Protein 8H92 (pdb70)

Structure (mmCIF, N/CA/C/O backbone):
data_8H92
#
_entry.id   8H92
#
_cell.length_a   66.840
_cell.length_b   84.578
_cell.length_c   95.139
_cell.angle_alpha   90.000
_cell.angle_beta   90.000
_cell.angle_gamma   90.000
#
_symmetry.space_group_name_H-M   'P 21 21 21'
#
loop_
_entity.id
_entity.type
_entity.pdbx_description
1 polymer 'triphosphate tunel metalloenzyme 3-like'
2 non-polymer 'SULFATE ION'
3 non-polymer 'MAGNESIUM ION'
4 water water
#
loop_
_atom_site.group_PDB
_atom_site.id
_atom_site.type_symbol
_atom_site.label_atom_id
_atom_site.label_alt_id
_atom_site.label_comp_id
_atom_site.label_asym_id
_atom_site.label_entity_id
_atom_site.label_seq_id
_atom_site.pdbx_PDB_ins_code
_atom_site.Cartn_x
_atom_site.Cartn_y
_atom_site.Cartn_z
_atom_site.occupancy
_atom_site.B_iso_or_equiv
_atom_site.auth_seq_id
_atom_site.auth_comp_id
_atom_site.auth_asym_id
_atom_site.auth_atom_id
_atom_site.pdbx_PDB_model_num
ATOM 1 N N . THR A 1 6 ? 1.33210 22.61792 24.59626 1.000 45.17071 6 THR A N 1
ATOM 2 C CA . THR A 1 6 ? 0.26498 22.01130 23.80655 1.000 50.83474 6 THR A CA 1
ATOM 3 C C . THR A 1 6 ? 0.72863 21.85453 22.35576 1.000 49.80411 6 THR A C 1
ATOM 4 O O . THR A 1 6 ? 1.16202 22.81185 21.73026 1.000 51.57305 6 THR A O 1
ATOM 8 N N . GLU A 1 7 ? 0.70217 20.62469 21.84277 1.000 51.56587 7 GLU A N 1
ATOM 9 C CA . GLU A 1 7 ? 1.25578 20.35601 20.52397 1.000 49.37073 7 GLU A CA 1
ATOM 10 C C . GLU A 1 7 ? 0.45291 19.26066 19.83070 1.000 49.10704 7 GLU A C 1
ATOM 11 O O . GLU A 1 7 ? -0.20921 18.44217 20.47029 1.000 49.96423 7 GLU A O 1
ATOM 17 N N . LEU A 1 8 ? 0.53003 19.25561 18.50614 1.000 46.62349 8 LEU A N 1
ATOM 18 C CA . LEU A 1 8 ? -0.04156 18.20725 17.67861 1.000 45.30182 8 LEU A CA 1
ATOM 19 C C . LEU A 1 8 ? 0.99572 17.10821 17.45561 1.000 46.62393 8 LEU A C 1
ATOM 20 O O . LEU A 1 8 ? 2.17237 17.40576 17.21487 1.000 52.75103 8 LEU A O 1
ATOM 25 N N . LYS A 1 9 ? 0.55567 15.84220 17.53408 1.000 37.13657 9 LYS A N 1
ATOM 26 C CA . LYS A 1 9 ? 1.45019 14.67782 17.51683 1.000 43.69751 9 LYS A CA 1
ATOM 27 C C . LYS A 1 9 ? 0.85366 13.56623 16.64942 1.000 42.67922 9 LYS A C 1
ATOM 28 O O . LYS A 1 9 ? -0.05914 12.85281 17.07827 1.000 42.04456 9 LYS A O 1
ATOM 34 N N . LEU A 1 10 ? 1.38704 13.39990 15.44235 1.000 38.97193 10 LEU A N 1
ATOM 35 C CA . LEU A 1 10 ? 0.88950 12.41486 14.48416 1.000 41.78744 10 LEU A CA 1
ATOM 36 C C . LEU A 1 10 ? 1.94647 11.35080 14.26758 1.000 39.20081 10 LEU A C 1
ATOM 37 O O . LEU A 1 10 ? 3.12253 11.67171 14.12435 1.000 39.25072 10 LEU A O 1
ATOM 42 N N . ARG A 1 11 ? 1.53894 10.08972 14.29430 1.000 38.25293 11 ARG A N 1
ATOM 43 C CA . ARG A 1 11 ? 2.41764 8.99397 13.91426 1.000 35.90901 11 ARG A CA 1
ATOM 44 C C . ARG A 1 11 ? 2.44836 8.83734 12.39925 1.000 34.72551 11 ARG A C 1
ATOM 45 O O . ARG A 1 11 ? 1.40669 8.62557 11.78153 1.000 38.14310 11 ARG A O 1
ATOM 53 N N . ILE A 1 12 ? 3.62783 8.89645 11.79760 1.000 36.07755 12 ILE A N 1
ATOM 54 C CA . ILE A 1 12 ? 3.77549 8.60055 10.37026 1.000 38.40021 12 ILE A CA 1
ATOM 55 C C . ILE A 1 12 ? 3.81258 7.08797 10.17516 1.000 37.97783 12 ILE A C 1
ATOM 56 O O . ILE A 1 12 ? 4.43933 6.36978 10.95992 1.000 40.29757 12 ILE A O 1
ATOM 61 N N . ARG A 1 13 ? 3.15262 6.58952 9.12203 1.000 38.40913 13 ARG A N 1
ATOM 62 C CA . ARG A 1 13 ? 2.84167 5.15929 9.05672 1.000 39.80872 13 ARG A CA 1
ATOM 63 C C . ARG A 1 13 ? 4.09685 4.28967 9.01287 1.000 44.49638 13 ARG A C 1
ATOM 64 O O . ARG A 1 13 ? 4.17330 3.27801 9.72002 1.000 45.81250 13 ARG A O 1
ATOM 72 N N . ASP A 1 14 ? 5.08595 4.65079 8.19709 1.000 42.46936 14 ASP A N 1
ATOM 73 C CA . ASP A 1 14 ? 6.29623 3.84025 8.06960 1.000 42.76053 14 ASP A CA 1
ATOM 74 C C . ASP A 1 14 ? 7.42063 4.68507 7.47483 1.000 46.08924 14 ASP A C 1
ATOM 75 O O . ASP A 1 14 ? 7.28035 5.89127 7.25124 1.000 43.52497 14 ASP A O 1
ATOM 80 N N . SER A 1 15 ? 8.56297 4.03781 7.26764 1.000 37.76536 15 SER A N 1
ATOM 81 C CA . SER A 1 15 ? 9.71522 4.73197 6.71539 1.000 47.25826 15 SER A CA 1
ATOM 82 C C . SER A 1 15 ? 9.40985 5.39924 5.37101 1.000 48.15626 15 SER A C 1
ATOM 83 O O . SER A 1 15 ? 9.91809 6.48840 5.09889 1.000 48.73746 15 SER A O 1
ATOM 86 N N . THR A 1 16 ? 8.65460 4.74652 4.48143 1.000 43.76305 16 THR A N 1
ATOM 87 C CA . THR A 1 16 ? 8.46202 5.35797 3.16282 1.000 48.22563 16 THR A CA 1
ATOM 88 C C . THR A 1 16 ? 7.61780 6.62773 3.25148 1.000 44.99411 16 THR A C 1
ATOM 89 O O . THR A 1 16 ? 7.87684 7.60225 2.53324 1.000 41.27774 16 THR A O 1
ATOM 93 N N . ALA A 1 17 ? 6.59000 6.63079 4.10425 1.000 44.08317 17 ALA A N 1
ATOM 94 C CA . ALA A 1 17 ? 5.84413 7.85976 4.34226 1.000 39.53514 17 ALA A CA 1
ATOM 95 C C . ALA A 1 17 ? 6.75624 8.95076 4.90221 1.000 42.81824 17 ALA A C 1
ATOM 96 O O . ALA A 1 17 ? 6.69869 10.12149 4.47621 1.000 41.66711 17 ALA A O 1
ATOM 98 N N . HIS A 1 18 ? 7.61617 8.57432 5.85041 1.000 39.73885 18 HIS A N 1
ATOM 99 C CA . HIS A 1 18 ? 8.54805 9.51862 6.45433 1.000 40.36484 18 HIS A CA 1
ATOM 100 C C . HIS A 1 18 ? 9.49112 10.07871 5.40159 1.000 39.46708 18 HIS A C 1
ATOM 101 O O . HIS A 1 18 ? 9.83149 11.26567 5.42196 1.000 34.98323 18 HIS A O 1
ATOM 108 N N . CYS A 1 19 ? 9.91331 9.22321 4.47283 1.000 40.67906 19 CYS A N 1
ATOM 109 C CA . CYS A 1 19 ? 10.76779 9.61566 3.35788 1.000 40.71915 19 CYS A CA 1
ATOM 110 C C . CYS A 1 19 ? 10.06431 10.60347 2.42161 1.000 42.29008 19 CYS A C 1
ATOM 111 O O . CYS A 1 19 ? 10.64212 11.63339 2.03637 1.000 38.79597 19 CYS A O 1
ATOM 114 N N . ARG A 1 20 ? 8.82021 10.29006 2.02110 1.000 41.37273 20 ARG A N 1
ATOM 115 C CA . ARG A 1 20 ? 8.06447 11.21018 1.17331 1.000 39.69611 20 ARG A CA 1
ATOM 116 C C . ARG A 1 20 ? 7.97348 12.57206 1.82878 1.000 39.90615 20 ARG A C 1
ATOM 117 O O . ARG A 1 20 ? 8.13845 13.60656 1.17287 1.000 36.20118 20 ARG A O 1
ATOM 125 N N . LEU A 1 21 ? 7.65662 12.58250 3.12670 1.000 38.66276 21 LEU A N 1
ATOM 126 C CA . LEU A 1 21 ? 7.50375 13.84398 3.84276 1.000 39.34938 21 LEU A CA 1
ATOM 127 C C . LEU A 1 21 ? 8.82764 14.59592 3.90867 1.000 38.60943 21 LEU A C 1
ATOM 128 O O . LEU A 1 21 ? 8.87712 15.81087 3.69167 1.000 40.72208 21 LEU A O 1
ATOM 133 N N . THR A 1 22 ? 9.91234 13.87945 4.19804 1.000 37.43441 22 THR A N 1
ATOM 134 C CA . THR A 1 22 ? 11.24331 14.46830 4.20691 1.000 39.95455 22 THR A CA 1
ATOM 135 C C . THR A 1 22 ? 11.55537 15.19618 2.91356 1.000 38.59173 22 THR A C 1
ATOM 136 O O . THR A 1 22 ? 12.09957 16.30667 2.93119 1.000 36.70674 22 THR A O 1
ATOM 140 N N . LYS A 1 23 ? 11.26008 14.56895 1.77915 1.000 35.35537 23 LYS A N 1
ATOM 141 C CA . LYS A 1 23 ? 11.60743 15.24121 0.53563 1.000 41.73410 23 LYS A CA 1
ATOM 142 C C . LYS A 1 23 ? 10.59425 16.33866 0.19343 1.000 42.61570 23 LYS A C 1
ATOM 143 O O . LYS A 1 23 ? 10.98563 17.42250 -0.25808 1.000 40.53663 23 LYS A O 1
ATOM 149 N N . LEU A 1 24 ? 9.30605 16.09851 0.44456 1.000 37.59147 24 LEU A N 1
ATOM 150 C CA . LEU A 1 24 ? 8.29681 17.13585 0.27821 1.000 38.39623 24 LEU A CA 1
ATOM 151 C C . LEU A 1 24 ? 8.75112 18.45652 0.91156 1.000 41.88763 24 LEU A C 1
ATOM 152 O O . LEU A 1 24 ? 8.74882 19.51684 0.26960 1.000 39.32208 24 LEU A O 1
ATOM 157 N N . LEU A 1 25 ? 9.20299 18.38734 2.15672 1.000 36.82679 25 LEU A N 1
ATOM 158 C CA . LEU A 1 25 ? 9.52246 19.54024 2.98038 1.000 39.19939 25 LEU A CA 1
ATOM 159 C C . LEU A 1 25 ? 11.00115 19.93755 2.95999 1.000 38.27812 25 LEU A C 1
ATOM 160 O O . LEU A 1 25 ? 11.37533 20.87101 3.67411 1.000 38.23252 25 LEU A O 1
ATOM 165 N N . SER A 1 26 ? 11.83853 19.27278 2.15080 1.000 38.51004 26 SER A N 1
ATOM 166 C CA . SER A 1 26 ? 13.29459 19.46068 2.21370 1.000 38.68687 26 SER A CA 1
ATOM 167 C C . SER A 1 26 ? 13.71173 20.92529 2.13426 1.000 40.16286 26 SER A C 1
ATOM 168 O O . SER A 1 26 ? 14.63438 21.35104 2.84169 1.000 37.91596 26 SER A O 1
ATOM 171 N N . ALA A 1 27 ? 13.05123 21.71205 1.27737 1.000 42.77958 27 ALA A N 1
ATOM 172 C CA . ALA A 1 27 ? 13.42433 23.11765 1.12707 1.000 42.94430 27 ALA A CA 1
ATOM 173 C C . ALA A 1 27 ? 13.36745 23.88237 2.44785 1.000 40.90801 27 ALA A C 1
ATOM 174 O O . ALA A 1 27 ? 14.13571 24.82397 2.64255 1.000 39.15769 27 ALA A O 1
ATOM 176 N N . PHE A 1 28 ? 12.48917 23.49478 3.36781 1.000 41.65233 28 PHE A N 1
ATOM 177 C CA . PHE A 1 28 ? 12.29935 24.24122 4.60487 1.000 45.44147 28 PHE A CA 1
ATOM 178 C C . PHE A 1 28 ? 13.16186 23.70479 5.72728 1.000 42.80597 28 PHE A C 1
ATOM 179 O O . PHE A 1 28 ? 13.02436 24.14610 6.87941 1.000 39.38823 28 PHE A O 1
ATOM 187 N N . HIS A 1 29 ? 14.03911 22.75932 5.41057 1.000 39.94866 29 HIS A N 1
ATOM 188 C CA . HIS A 1 29 ? 14.85337 22.12492 6.43027 1.000 42.88376 29 HIS A CA 1
ATOM 189 C C . HIS A 1 29 ? 15.85005 23.12921 6.97375 1.000 43.37943 29 HIS A C 1
ATOM 190 O O . HIS A 1 29 ? 16.56663 23.78084 6.21040 1.000 46.20634 29 HIS A O 1
ATOM 197 N N . VAL A 1 30 ? 15.88233 23.26812 8.29505 1.000 45.18643 30 VAL A N 1
ATOM 198 C CA . VAL A 1 30 ? 16.82081 24.16991 8.94903 1.000 41.38023 30 VAL A CA 1
ATOM 199 C C . VAL A 1 30 ? 17.70311 23.46611 9.96515 1.000 43.88986 30 VAL A C 1
ATOM 200 O O . VAL A 1 30 ? 18.74433 24.02930 10.34417 1.000 42.65272 30 VAL A O 1
ATOM 204 N N . GLU A 1 31 ? 17.37087 22.24207 10.38512 1.000 44.55161 31 GLU A N 1
ATOM 205 C CA . GLU A 1 31 ? 18.25542 21.66927 11.40240 1.000 40.70049 31 GLU A CA 1
ATOM 206 C C . GLU A 1 31 ? 18.01915 20.17090 11.54525 1.000 38.48479 31 GLU A C 1
ATOM 207 O O . GLU A 1 31 ? 16.91276 19.68537 11.31294 1.000 38.32774 31 GLU A O 1
ATOM 213 N N . THR A 1 32 ? 19.07628 19.43869 11.88662 1.000 37.22354 32 THR A N 1
ATOM 214 C CA . THR A 1 32 ? 18.94445 18.07718 12.39464 1.000 36.97893 32 THR A CA 1
ATOM 215 C C . THR A 1 32 ? 19.62143 17.93048 13.74933 1.000 37.35862 32 THR A C 1
ATOM 216 O O . THR A 1 32 ? 20.80925 18.23599 13.88829 1.000 42.31913 32 THR A O 1
ATOM 220 N N . GLN A 1 33 ? 18.88616 17.40234 14.72146 1.000 36.97998 33 GLN A N 1
ATOM 221 C CA . GLN A 1 33 ? 19.41682 17.05707 16.03847 1.000 37.28222 33 GLN A CA 1
ATOM 222 C C . GLN A 1 33 ? 19.42516 15.54548 16.22076 1.000 35.31956 33 GLN A C 1
ATOM 223 O O . GLN A 1 33 ? 18.38335 14.88902 16.10033 1.000 34.45186 33 GLN A O 1
ATOM 229 N N . HIS A 1 34 ? 20.58974 14.99752 16.53914 1.000 37.29054 34 HIS A N 1
ATOM 230 C CA . HIS A 1 34 ? 20.68224 13.59844 16.94097 1.000 33.61736 34 HIS A CA 1
ATOM 231 C C . HIS A 1 34 ? 20.59974 13.59770 18.45703 1.000 31.70269 34 HIS A C 1
ATOM 232 O O . HIS A 1 34 ? 21.58189 13.88691 19.14763 1.000 35.83396 34 HIS A O 1
ATOM 239 N N . GLN A 1 35 ? 19.40857 13.32409 18.97301 1.000 30.45066 35 GLN A N 1
ATOM 240 C CA . GLN A 1 35 ? 19.12121 13.43434 20.39179 1.000 32.84511 35 GLN A CA 1
ATOM 241 C C . GLN A 1 35 ? 19.37015 12.09272 21.06802 1.000 33.48859 35 GLN A C 1
ATOM 242 O O . GLN A 1 35 ? 18.89803 11.05670 20.58369 1.000 29.89611 35 GLN A O 1
ATOM 248 N N . GLU A 1 36 ? 20.13718 12.10546 22.17342 1.000 31.74585 36 GLU A N 1
ATOM 249 C CA . GLU A 1 36 ? 20.21192 10.95067 23.07205 1.000 33.27611 36 GLU A CA 1
ATOM 250 C C . GLU A 1 36 ? 19.43148 11.31872 24.32997 1.000 28.93984 36 GLU A C 1
ATOM 251 O O . GLU A 1 36 ? 19.82896 12.23709 25.05542 1.000 32.03418 36 GLU A O 1
ATOM 257 N N . ASN A 1 37 ? 18.32266 10.61398 24.57551 1.000 26.04571 37 ASN A N 1
ATOM 258 C CA . ASN A 1 37 ? 17.50139 10.79339 25.76819 1.000 28.39427 37 ASN A CA 1
ATOM 259 C C . ASN A 1 37 ? 17.78749 9.67714 26.74938 1.000 28.38253 37 ASN A C 1
ATOM 260 O O . ASN A 1 37 ? 17.74881 8.50337 26.38413 1.000 35.52856 37 ASN A O 1
ATOM 265 N N . PHE A 1 38 ? 18.04185 10.03383 27.99313 1.000 32.14913 38 PHE A N 1
ATOM 266 C CA . PHE A 1 38 ? 18.26855 9.05175 29.04076 1.000 30.46132 38 PHE A CA 1
ATOM 267 C C . PHE A 1 38 ? 17.34574 9.37645 30.19937 1.000 32.96617 38 PHE A C 1
ATOM 268 O O . PHE A 1 38 ? 17.25331 10.53517 30.61986 1.000 29.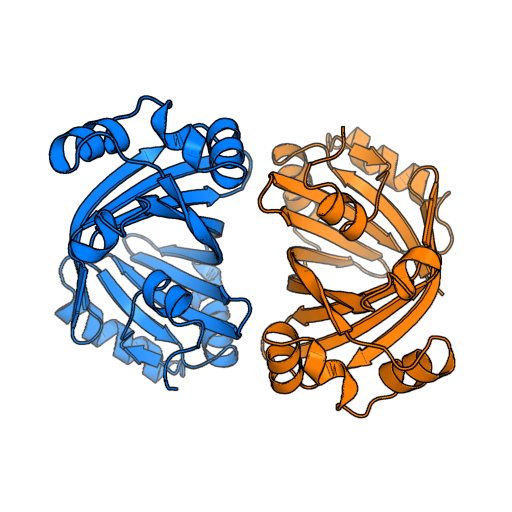82124 38 PHE A O 1
ATOM 276 N N . PHE A 1 39 ? 16.67246 8.35928 30.71395 1.000 35.34603 39 PHE A N 1
ATOM 277 C CA . PHE A 1 39 ? 15.63224 8.55028 31.70584 1.000 34.66825 39 PHE A CA 1
ATOM 278 C C . PHE A 1 39 ? 16.04831 8.07651 33.10236 1.000 34.13988 39 PHE A C 1
ATOM 279 O O . PHE A 1 39 ? 16.84957 7.14734 33.26635 1.000 26.92006 39 PHE A O 1
ATOM 287 N N . PHE A 1 40 ? 15.46790 8.72453 34.11727 1.000 34.31448 40 PHE A N 1
ATOM 288 C CA . PHE A 1 40 ? 15.82955 8.44919 35.49508 1.000 35.66258 40 PHE A CA 1
ATOM 289 C C . PHE A 1 40 ? 14.57521 8.40249 36.34890 1.000 36.98255 40 PHE A C 1
ATOM 290 O O . PHE A 1 40 ? 13.56874 9.05404 36.04129 1.000 31.54111 40 PHE A O 1
ATOM 298 N N . ASP A 1 41 ? 14.64571 7.59540 37.41176 1.000 38.53724 41 ASP A N 1
ATOM 299 C CA . ASP A 1 41 ? 13.60637 7.56725 38.43369 1.000 38.34121 41 ASP A CA 1
ATOM 300 C C . ASP A 1 41 ? 14.25419 7.22991 39.76988 1.000 37.00145 41 ASP A C 1
ATOM 301 O O . ASP A 1 41 ? 15.45152 6.96814 39.84424 1.000 34.13338 41 ASP A O 1
ATOM 306 N N . GLY A 1 42 ? 13.45158 7.28440 40.84887 1.000 39.22332 42 GLY A N 1
ATOM 307 C CA . GLY A 1 42 ? 13.88624 6.73409 42.11970 1.000 41.72457 42 GLY A CA 1
ATOM 308 C C . GLY A 1 42 ? 13.79909 5.20380 42.15304 1.000 40.47559 42 GLY A C 1
ATOM 309 O O . GLY A 1 42 ? 13.20654 4.55117 41.29136 1.000 43.90754 42 GLY A O 1
ATOM 310 N N . ALA A 1 43 ? 14.38009 4.61974 43.19781 1.000 39.85595 43 ALA A N 1
ATOM 311 C CA . ALA A 1 43 ? 14.38698 3.16540 43.30215 1.000 42.80526 43 ALA A CA 1
ATOM 312 C C . ALA A 1 43 ? 12.99293 2.58039 43.51273 1.000 46.54819 43 ALA A C 1
ATOM 313 O O . ALA A 1 43 ? 12.80010 1.38490 43.26749 1.000 46.84879 43 ALA A O 1
ATOM 315 N N . ASN A 1 44 ? 12.01378 3.39088 43.92530 1.000 43.97732 44 ASN A N 1
ATOM 316 C CA . ASN A 1 44 ? 10.65909 2.92236 44.19838 1.000 43.72822 44 ASN A CA 1
ATOM 317 C C . ASN A 1 44 ? 9.65276 3.44872 43.18025 1.000 46.27948 44 ASN A C 1
ATOM 318 O O . ASN A 1 44 ? 8.46753 3.58891 43.50124 1.000 43.73548 44 ASN A O 1
ATOM 323 N N . ASN A 1 45 ? 10.11246 3.79251 41.97712 1.000 47.12043 45 ASN A N 1
ATOM 324 C CA . ASN A 1 45 ? 9.25148 4.35135 40.93603 1.000 46.47161 45 ASN A CA 1
ATOM 325 C C . ASN A 1 45 ? 8.46778 5.54628 41.46506 1.000 46.65048 45 ASN A C 1
ATOM 326 O O . ASN A 1 45 ? 7.33779 5.81344 41.05096 1.000 46.26516 45 ASN A O 1
ATOM 331 N N . GLU A 1 46 ? 9.11211 6.30288 42.35502 1.000 45.29834 46 GLU A N 1
ATOM 332 C CA . GLU A 1 46 ? 8.46958 7.45071 42.97532 1.000 44.08827 46 GLU A CA 1
ATOM 333 C C . GLU A 1 46 ? 7.88309 8.37113 41.92124 1.000 44.95868 46 GLU A C 1
ATOM 334 O O . GLU A 1 46 ? 6.72564 8.79704 42.01984 1.000 44.51835 46 GLU A O 1
ATOM 340 N N . LEU A 1 47 ? 8.65966 8.63497 40.86733 1.000 46.21594 47 LEU A N 1
ATOM 341 C CA . LEU A 1 47 ? 8.27326 9.61684 39.86086 1.000 45.61187 47 LEU A CA 1
ATOM 342 C C . LEU A 1 47 ? 7.21248 9.07045 38.92235 1.000 43.40694 47 LEU A C 1
ATOM 343 O O . LEU A 1 47 ? 6.21336 9.74253 38.65892 1.000 39.91548 47 LEU A O 1
ATOM 348 N N . SER A 1 48 ? 7.40700 7.85406 38.40732 1.000 44.64304 48 SER A N 1
ATOM 349 C CA . SER A 1 48 ? 6.46497 7.34804 37.41560 1.000 45.48205 48 SER A CA 1
ATOM 350 C C . SER A 1 48 ? 5.08721 7.11278 38.02401 1.000 47.69739 48 SER A C 1
ATOM 351 O O . SER A 1 48 ? 4.06869 7.30995 37.34798 1.000 51.48911 48 SER A O 1
ATOM 354 N N . SER A 1 49 ? 5.02964 6.76182 39.30723 1.000 47.17716 49 SER A N 1
ATOM 355 C CA . SER A 1 49 ? 3.74495 6.63027 39.97967 1.000 47.29880 49 SER A CA 1
ATOM 356 C C . SER A 1 49 ? 3.02520 7.96776 40.10477 1.000 51.01616 49 SER A C 1
ATOM 357 O O . SER A 1 49 ? 1.83412 7.98202 40.40721 1.000 60.57605 49 SER A O 1
ATOM 360 N N . GLN A 1 50 ? 3.70289 9.08997 39.89886 1.000 46.69268 50 GLN A N 1
ATOM 361 C CA . GLN A 1 50 ? 3.02412 10.37129 39.80303 1.000 49.09294 50 GLN A CA 1
ATOM 362 C C . GLN A 1 50 ? 2.90748 10.89132 38.37877 1.000 51.24470 50 GLN A C 1
ATOM 363 O O . GLN A 1 50 ? 2.70550 12.09198 38.22869 1.000 48.64910 50 GLN A O 1
ATOM 369 N N . GLN A 1 51 ? 3.00415 10.04311 37.33622 1.000 51.50847 51 GLN A N 1
ATOM 370 C CA . GLN A 1 51 ? 2.95453 10.54697 35.95031 1.000 54.78224 51 GLN A CA 1
ATOM 371 C C . GLN A 1 51 ? 4.09700 11.51641 35.66519 1.000 51.65868 51 GLN A C 1
ATOM 372 O O . GLN A 1 51 ? 3.94065 12.41910 34.84365 1.000 52.86977 51 GLN A O 1
ATOM 378 N N . VAL A 1 52 ? 5.26662 11.32075 36.28035 1.000 44.05509 52 VAL A N 1
ATOM 379 C CA . VAL A 1 52 ? 6.33650 12.31427 36.18053 1.000 42.83782 52 VAL A CA 1
ATOM 380 C C . VAL A 1 52 ? 7.51478 11.70056 35.44743 1.000 45.28098 52 VAL A C 1
ATOM 381 O O . VAL A 1 52 ? 7.92496 10.57874 35.76023 1.000 44.16453 52 VAL A O 1
ATOM 385 N N . VAL A 1 53 ? 8.08257 12.44938 34.50104 1.000 43.07844 53 VAL A N 1
ATOM 386 C CA . VAL A 1 53 ? 9.17631 11.96839 33.67334 1.000 33.46745 53 VAL A CA 1
ATOM 387 C C . VAL A 1 53 ? 10.38387 12.87619 33.85183 1.000 35.04754 53 VAL A C 1
ATOM 388 O O . VAL A 1 53 ? 10.26223 14.10997 33.81149 1.000 35.88041 53 VAL A O 1
ATOM 392 N N . LEU A 1 54 ? 11.54418 12.26318 34.08422 1.000 32.97141 54 LEU A N 1
ATOM 393 C CA . LEU A 1 54 ? 12.79615 12.98425 34.30298 1.000 34.41607 54 LEU A CA 1
ATOM 394 C C . LEU A 1 54 ? 13.86821 12.47990 33.34291 1.000 32.32353 54 LEU A C 1
ATOM 395 O O . LEU A 1 54 ? 14.22966 11.29159 33.37720 1.000 26.85689 54 LEU A O 1
ATOM 400 N N . PHE A 1 55 ? 14.38677 13.36345 32.48491 1.000 33.89139 55 PHE A N 1
ATOM 401 C CA . PHE A 1 55 ? 15.38442 12.88671 31.52886 1.000 34.08868 55 PHE A CA 1
ATOM 402 C C . PHE A 1 55 ? 16.47116 13.91644 31.24529 1.000 31.39811 55 PHE A C 1
ATOM 403 O O . PHE A 1 55 ? 16.33778 15.10811 31.55158 1.000 32.10115 55 PHE A O 1
ATOM 411 N N . LEU A 1 56 ? 17.58490 13.39452 30.71797 1.000 27.67004 56 LEU A N 1
ATOM 412 C CA . LEU A 1 56 ? 18.67624 14.16990 30.12938 1.000 28.99462 56 LEU A CA 1
ATOM 413 C C . LEU A 1 56 ? 18.68040 13.99174 28.61229 1.000 32.06020 56 LEU A C 1
ATOM 414 O O . LEU A 1 56 ? 18.52775 12.86521 28.10518 1.000 27.05191 56 LEU A O 1
ATOM 419 N N . ARG A 1 57 ? 18.82502 15.10233 27.88819 1.000 34.33245 57 ARG A N 1
ATOM 420 C CA . ARG A 1 57 ? 18.97663 15.06670 26.43621 1.000 29.34778 57 ARG A CA 1
ATOM 421 C C . ARG A 1 57 ? 20.32726 15.64714 26.06336 1.000 33.61256 57 ARG A C 1
ATOM 422 O O . ARG A 1 57 ? 20.65785 16.76978 26.47371 1.000 37.63675 57 ARG A O 1
ATOM 430 N N . PHE A 1 58 ? 21.10362 14.87209 25.30468 1.000 30.97375 58 PHE A N 1
ATOM 431 C CA . PHE A 1 58 ? 22.34944 15.31428 24.67899 1.000 34.34678 58 PHE A CA 1
ATOM 432 C C . PHE A 1 58 ? 22.12495 15.53620 23.17686 1.000 37.87308 58 PHE A C 1
ATOM 433 O O . PHE A 1 58 ? 21.50672 14.69710 22.49784 1.000 34.18570 58 PHE A O 1
ATOM 441 N N . TYR A 1 59 ? 22.62086 16.67174 22.66997 1.000 36.43770 59 TYR A N 1
ATOM 442 C CA . TYR A 1 59 ? 22.44087 17.02726 21.26483 1.000 43.75859 59 TYR A CA 1
ATOM 443 C C . TYR A 1 59 ? 23.60732 17.86462 20.74751 1.000 45.92599 59 TYR A C 1
ATOM 444 O O . TYR A 1 59 ? 24.30622 18.52660 21.51788 1.000 39.14097 59 TYR A O 1
ATOM 453 N N . GLY A 1 60 ? 23.80430 17.77907 19.36504 1.000 56.85150 60 GLY A N 1
ATOM 454 C CA . GLY A 1 60 ? 25.04823 18.08632 18.66472 1.000 54.13165 60 GLY A CA 1
ATOM 455 C C . GLY A 1 60 ? 25.14247 19.40105 17.93299 1.000 50.66277 60 GLY A C 1
ATOM 456 O O . GLY A 1 60 ? 24.43476 20.30882 18.38904 1.000 59.48440 60 GLY A O 1
ATOM 457 N N . ASP A 1 61 ? 25.96111 19.38195 16.83045 1.000 55.09234 61 ASP A N 1
ATOM 458 C CA . ASP A 1 61 ? 26.51739 20.55775 16.14973 1.000 56.69811 61 ASP A CA 1
ATOM 459 C C . ASP A 1 61 ? 27.93253 20.92757 16.58355 1.000 53.91770 61 ASP A C 1
ATOM 460 O O . ASP A 1 61 ? 28.70513 20.07279 17.04978 1.000 47.46703 61 ASP A O 1
ATOM 465 N N . ASP A 1 62 ? 28.19731 22.24567 16.57323 1.000 54.96984 62 ASP A N 1
ATOM 466 C CA . ASP A 1 62 ? 29.49396 22.75042 16.99647 1.000 47.23459 62 ASP A CA 1
ATOM 467 C C . ASP A 1 62 ? 29.77442 22.33614 18.41895 1.000 44.72457 62 ASP A C 1
ATOM 468 O O . ASP A 1 62 ? 30.87507 21.89698 18.73720 1.000 42.58132 62 ASP A O 1
ATOM 473 N N . THR A 1 63 ? 28.85267 22.61887 19.29986 1.000 44.39222 63 THR A N 1
ATOM 474 C CA . THR A 1 63 ? 28.95696 22.45845 20.71524 1.000 47.38163 63 THR A CA 1
ATOM 475 C C . THR A 1 63 ? 28.14496 21.27120 21.19139 1.000 48.87588 63 THR A C 1
ATOM 476 O O . THR A 1 63 ? 26.95427 21.15884 20.85957 1.000 47.33405 63 THR A O 1
ATOM 480 N N . PRO A 1 64 ? 28.74013 20.37585 21.96899 1.000 46.50813 64 PRO A N 1
ATOM 481 C CA . PRO A 1 64 ? 27.92698 19.36714 22.65674 1.000 42.48452 64 PRO A CA 1
ATOM 482 C C . PRO A 1 64 ? 27.03044 20.05826 23.67649 1.000 44.19888 64 PRO A C 1
ATOM 483 O O . PRO A 1 64 ? 27.47357 20.91886 24.44276 1.000 43.28469 64 PRO A O 1
ATOM 487 N N . GLN A 1 65 ? 25.75330 19.70823 23.65289 1.000 44.59646 65 GLN A N 1
ATOM 488 C CA . GLN A 1 65 ? 24.78365 20.33998 24.51975 1.000 41.52779 65 GLN A CA 1
ATOM 489 C C . GLN A 1 65 ? 23.99202 19.30329 25.29102 1.000 42.02240 65 GLN A C 1
ATOM 490 O O . GLN A 1 65 ? 23.87896 18.13298 24.89753 1.000 42.54259 65 GLN A O 1
ATOM 496 N N . CYS A 1 66 ? 23.42363 19.77480 26.39248 1.000 37.41440 66 CYS A N 1
ATOM 497 C CA . CYS A 1 66 ? 22.74745 18.89579 27.31962 1.000 40.66523 66 CYS A CA 1
ATOM 498 C C . CYS A 1 66 ? 21.72255 19.68560 28.11858 1.000 36.84843 66 CYS A C 1
ATOM 499 O O . CYS A 1 66 ? 22.02923 20.76657 28.61269 1.000 39.90130 66 CYS A O 1
ATOM 502 N N . 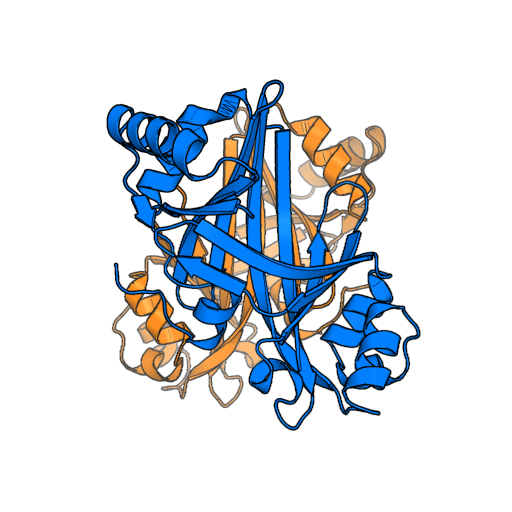PHE A 1 67 ? 20.52310 19.14154 28.27574 1.000 36.84875 67 PHE A N 1
ATOM 503 C CA . PHE A 1 67 ? 19.63563 19.71316 29.28642 1.000 42.92193 67 PHE A CA 1
ATOM 504 C C . PHE A 1 67 ? 18.90446 18.62804 30.08444 1.000 39.53691 67 PHE A C 1
ATOM 505 O O . PHE A 1 67 ? 18.75717 17.47387 29.66352 1.000 38.00630 67 PHE A O 1
ATOM 513 N N . MET A 1 68 ? 18.49403 19.01253 31.28350 1.000 38.34424 68 MET A N 1
ATOM 514 C CA . MET A 1 68 ? 17.60526 18.20664 32.09527 1.000 38.25581 68 MET A CA 1
ATOM 515 C C . MET A 1 68 ? 16.19767 18.72330 31.89329 1.000 41.82389 68 MET A C 1
ATOM 516 O O . MET A 1 68 ? 15.98575 19.94051 31.80024 1.000 41.38422 68 MET A O 1
ATOM 521 N N . SER A 1 69 ? 15.25449 17.78767 31.76525 1.000 40.06823 69 SER A N 1
ATOM 522 C CA . SER A 1 69 ? 13.85253 18.09980 31.56491 1.000 40.71034 69 SER A CA 1
ATOM 523 C C . SER A 1 69 ? 12.98315 17.28070 32.51125 1.000 41.10702 69 SER A C 1
ATOM 524 O O . SER A 1 69 ? 13.18527 16.06862 32.67099 1.000 40.27046 69 SE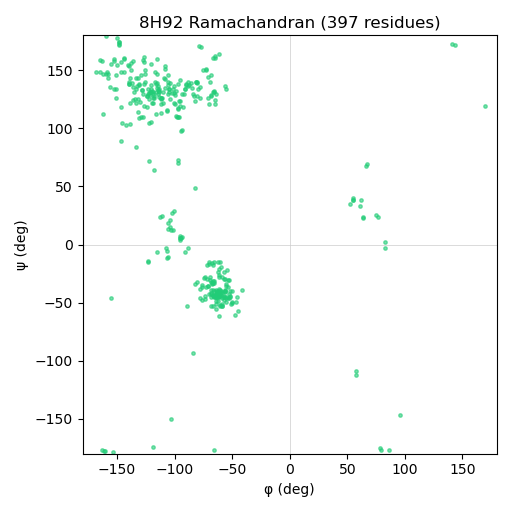R A O 1
ATOM 527 N N . LEU A 1 70 ? 11.99527 17.95241 33.10549 1.000 42.22133 70 LEU A N 1
ATOM 528 C CA . LEU A 1 70 ? 10.95768 17.34035 33.93307 1.000 42.76508 70 LEU A CA 1
ATOM 529 C C . LEU A 1 70 ? 9.58769 17.61041 33.31279 1.000 45.70424 70 LEU A C 1
ATOM 530 O O . LEU A 1 70 ? 9.20938 18.77455 33.13148 1.000 50.27922 70 LEU A O 1
ATOM 535 N N . LYS A 1 71 ? 8.84002 16.55017 32.99024 1.000 45.54744 71 LYS A N 1
ATOM 536 C CA . LYS A 1 71 ? 7.47420 16.68450 32.47150 1.000 47.39506 71 LYS A CA 1
ATOM 537 C C . LYS A 1 71 ? 6.46903 16.00957 33.40217 1.000 51.10195 71 LYS A C 1
ATOM 538 O O . LYS A 1 71 ? 6.62975 14.83345 33.75785 1.000 48.63845 71 LYS A O 1
ATOM 544 N N . ALA A 1 72 ? 5.41261 16.73391 33.76820 1.000 49.26750 72 ALA A N 1
ATOM 545 C CA . ALA A 1 72 ? 4.40464 16.21630 34.68354 1.000 56.27374 72 ALA A CA 1
ATOM 546 C C . ALA A 1 72 ? 3.02885 16.25540 34.02744 1.000 60.57514 72 ALA A C 1
ATOM 547 O O . ALA A 1 72 ? 2.58430 17.32051 33.57356 1.000 63.70190 72 ALA A O 1
ATOM 549 N N . ARG A 1 73 ? 2.36842 15.08537 33.99670 1.000 58.48099 73 ARG A N 1
ATOM 550 C CA . ARG A 1 73 ? 0.95463 14.87233 33.67924 1.000 64.41942 73 ARG A CA 1
ATOM 551 C C . ARG A 1 73 ? 0.61033 15.19413 32.22508 1.000 65.40749 73 ARG A C 1
ATOM 552 O O . ARG A 1 73 ? -0.07485 16.17987 31.94243 1.000 65.54714 73 ARG A O 1
ATOM 560 N N . ALA A 1 74 ? 1.08681 14.37578 31.29174 1.000 60.54484 74 ALA A N 1
ATOM 561 C CA . ALA A 1 74 ? 0.86946 14.60321 29.86801 1.000 59.79423 74 ALA A CA 1
ATOM 562 C C . ALA A 1 74 ? -0.31939 13.78956 29.36757 1.000 67.07977 74 ALA A C 1
ATOM 563 O O . ALA A 1 74 ? -0.33335 12.55506 29.47710 1.000 63.75183 74 ALA A O 1
ATOM 565 N N . VAL A 1 75 ? -1.29505 14.47910 28.78797 1.000 66.27766 75 VAL A N 1
ATOM 566 C CA . VAL A 1 75 ? -2.45784 13.82810 28.19639 1.000 66.28337 75 VAL A CA 1
ATOM 567 C C . VAL A 1 75 ? -2.32342 13.87242 26.67667 1.000 59.79879 75 VAL A C 1
ATOM 568 O O . VAL A 1 75 ? -1.77428 14.81795 26.09239 1.000 52.12993 75 VAL A O 1
ATOM 572 N N . LEU A 1 76 ? -2.81289 12.81254 26.04200 1.000 60.18458 76 LEU A N 1
ATOM 573 C CA . LEU A 1 76 ? -2.81603 12.66949 24.59369 1.000 57.55664 76 LEU A CA 1
ATOM 574 C C . LEU A 1 76 ? -4.23188 12.29996 24.15974 1.000 55.49743 76 LEU A C 1
ATOM 575 O O . LEU A 1 76 ? -4.69949 11.19233 24.43620 1.000 51.06269 76 LEU A O 1
ATOM 580 N N . ASP A 1 77 ? -4.92378 13.22214 23.49099 1.000 58.11657 77 ASP A N 1
ATOM 581 C CA . ASP A 1 77 ? -6.26028 12.93775 22.98045 1.000 60.01504 77 ASP A CA 1
ATOM 582 C C . ASP A 1 77 ? -6.36027 13.33864 21.51192 1.000 56.13820 77 ASP A C 1
ATOM 583 O O . ASP A 1 77 ? -6.06628 14.47729 21.14703 1.000 52.06971 77 ASP A O 1
ATOM 588 N N . GLU A 1 78 ? -6.70603 12.37273 20.66312 1.000 56.25640 78 GLU A N 1
ATOM 589 C CA . GLU A 1 78 ? -6.97504 12.63341 19.25150 1.000 55.39779 78 GLU A CA 1
ATOM 590 C C . GLU A 1 78 ? -5.80686 13.34966 18.57857 1.000 53.52691 78 GLU A C 1
ATOM 591 O O . GLU A 1 78 ? -5.99853 14.23433 17.74468 1.000 54.16849 78 GLU A O 1
ATOM 597 N N . GLY A 1 79 ? -4.58246 12.97128 18.94416 1.000 49.21230 79 GLY A N 1
ATOM 598 C CA . GLY A 1 79 ? -3.40802 13.58655 18.36182 1.000 47.87352 79 GLY A CA 1
ATOM 599 C C . GLY A 1 79 ? -2.97090 14.90063 18.98603 1.000 50.57411 79 GLY A C 1
ATOM 600 O O . GLY A 1 79 ? -2.03511 15.53120 18.47587 1.000 50.55238 79 GLY A O 1
ATOM 601 N N . VAL A 1 80 ? -3.64948 15.36708 20.02060 1.000 49.52903 80 VAL A N 1
ATOM 602 C CA . VAL A 1 80 ? -3.29394 16.59051 20.72405 1.000 52.54983 80 VAL A CA 1
ATOM 603 C C . VAL A 1 80 ? -2.58228 16.20267 22.00863 1.000 52.98432 80 VAL A C 1
ATOM 604 O O . VAL A 1 80 ? -3.04541 15.32209 22.74741 1.000 53.15653 80 VAL A O 1
ATOM 608 N N . TYR A 1 81 ? -1.47315 16.87456 22.28280 1.000 50.62576 81 TYR A N 1
ATOM 609 C CA . TYR A 1 81 ? -0.65223 16.62516 23.45427 1.000 51.91413 81 TYR A CA 1
ATOM 610 C C . TYR A 1 81 ? -0.70804 17.82391 24.37663 1.000 49.75667 81 TYR A C 1
ATOM 611 O O . TYR A 1 81 ? -0.54234 18.96533 23.93891 1.000 49.10612 81 TYR A O 1
ATOM 620 N N . ARG A 1 82 ? -0.94159 17.57384 25.64668 1.000 51.21347 82 ARG A N 1
ATOM 621 C CA . ARG A 1 82 ? -0.86923 18.67791 26.58312 1.000 56.02504 82 ARG A CA 1
ATOM 622 C C . ARG A 1 82 ? -0.00592 18.21535 27.73542 1.000 56.72960 82 ARG A C 1
ATOM 623 O O . ARG A 1 82 ? -0.14358 17.07780 28.18923 1.000 61.60535 82 ARG A O 1
ATOM 631 N N . VAL A 1 83 ? 0.88387 19.07817 28.21501 1.000 58.96488 83 VAL A N 1
ATOM 632 C CA . VAL A 1 83 ? 1.71045 18.74553 29.36987 1.000 61.10150 83 VAL A CA 1
ATOM 633 C C . VAL A 1 83 ? 1.36121 19.72966 30.46187 1.000 62.69383 83 VAL A C 1
ATOM 634 O O . VAL A 1 83 ? 1.08545 20.90257 30.19929 1.000 64.56989 83 VAL A O 1
ATOM 638 N N . ASP A 1 84 ? 1.28714 19.22565 31.67224 1.000 68.58344 84 ASP A N 1
ATOM 639 C CA . ASP A 1 84 ? 0.57664 19.91933 32.71253 1.000 65.10717 84 ASP A CA 1
ATOM 640 C C . ASP A 1 84 ? 1.53886 20.86766 33.41059 1.000 66.54067 84 ASP A C 1
ATOM 641 O O . ASP A 1 84 ? 1.33522 22.07961 33.36011 1.000 60.45958 84 ASP A O 1
ATOM 646 N N . GLU A 1 85 ? 2.68215 20.36029 33.87173 1.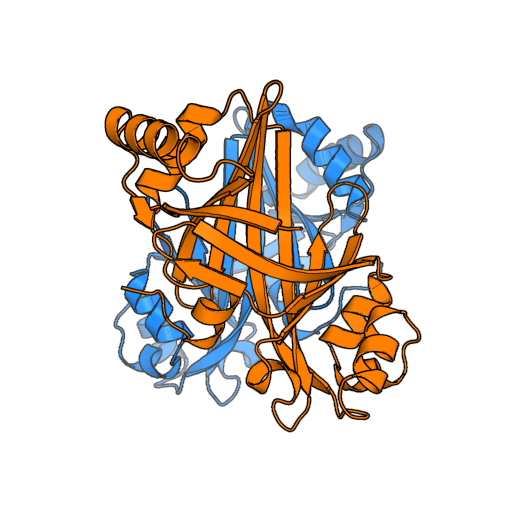000 65.70403 85 GLU A N 1
ATOM 647 C CA . GLU A 1 85 ? 3.87656 21.19244 34.01119 1.000 63.90072 85 GLU A CA 1
ATOM 648 C C . GLU A 1 85 ? 5.02336 20.64975 33.17318 1.000 59.73750 85 GLU A C 1
ATOM 649 O O . GLU A 1 85 ? 5.05152 19.46257 32.85659 1.000 58.74332 85 GLU A O 1
ATOM 655 N N . GLU A 1 86 ? 5.95567 21.53645 32.80296 1.000 54.63082 86 GLU A N 1
ATOM 656 C CA . GLU A 1 86 ? 7.18101 21.16912 32.10682 1.000 49.98491 86 GLU A CA 1
ATOM 657 C C . GLU A 1 86 ? 8.27826 22.17416 32.42095 1.000 50.12159 86 GLU A C 1
ATOM 658 O O . GLU A 1 86 ? 8.03661 23.38164 32.36315 1.000 48.54749 86 GLU A O 1
ATOM 664 N N . VAL A 1 87 ? 9.47226 21.68077 32.74269 1.000 49.74189 87 VAL A N 1
ATOM 665 C CA . VAL A 1 87 ? 10.59470 22.54127 33.10697 1.000 48.27199 87 VAL A CA 1
ATOM 666 C C . VAL A 1 87 ? 11.88183 22.00383 32.48380 1.000 46.55111 87 VAL A C 1
ATOM 667 O O . VAL A 1 87 ? 12.10263 20.78864 32.43641 1.000 48.10319 87 VAL A O 1
ATOM 671 N N . GLU A 1 88 ? 12.73127 22.91291 31.99189 1.000 45.58298 88 GLU A N 1
ATOM 672 C CA . GLU A 1 88 ? 13.99639 22.55054 31.35465 1.000 48.31856 88 GLU A CA 1
ATOM 673 C C . GLU A 1 88 ? 15.09776 23.47276 31.84740 1.000 44.77412 88 GLU A C 1
ATOM 674 O O . GLU A 1 88 ? 14.89996 24.68602 31.91031 1.000 48.26264 88 GLU A O 1
ATOM 680 N N . GLU A 1 89 ? 16.26172 22.90659 32.16977 1.000 41.89499 89 GLU A N 1
ATOM 681 C CA . GLU A 1 89 ? 17.45334 23.71891 32.40926 1.000 44.69070 89 GLU A CA 1
ATOM 682 C C . GLU A 1 89 ? 18.65688 23.02162 31.79599 1.000 45.04836 89 GLU A C 1
ATOM 683 O O . GLU A 1 89 ? 18.78500 21.79540 31.89245 1.000 44.37152 89 GLU A O 1
ATOM 689 N N . ASN A 1 90 ? 19.53168 23.78294 31.14254 1.000 41.79924 90 ASN A N 1
ATOM 690 C CA . ASN A 1 90 ? 20.65098 23.09267 30.52814 1.000 48.46321 90 ASN A CA 1
ATOM 691 C C . ASN A 1 90 ? 21.65413 22.68244 31.59533 1.000 43.50126 90 ASN A C 1
ATOM 692 O O . ASN A 1 90 ? 21.79124 23.31228 32.64330 1.000 41.35247 90 ASN A O 1
ATOM 697 N N . PHE A 1 91 ? 22.32659 21.58467 31.30126 1.000 44.21633 91 PHE A N 1
ATOM 698 C CA . PHE A 1 91 ? 23.04736 20.73384 32.22166 1.000 38.42157 91 PHE A CA 1
ATOM 699 C C . PHE A 1 91 ? 24.44072 20.54530 31.63486 1.000 40.96893 91 PHE A C 1
ATOM 700 O O . PHE A 1 91 ? 24.59912 20.52653 30.40798 1.000 41.30365 91 PHE A O 1
ATOM 708 N N . GLU A 1 92 ? 25.45678 20.44522 32.48844 1.000 40.88653 92 GLU A N 1
ATOM 709 C CA . GLU A 1 92 ? 26.82073 20.30131 31.96134 1.000 43.62293 92 GLU A CA 1
ATOM 710 C C . GLU A 1 92 ? 27.02774 18.92732 31.32292 1.000 41.05780 92 GLU A C 1
ATOM 711 O O . GLU A 1 92 ? 26.94431 17.91336 32.02955 1.000 42.15655 92 GLU A O 1
ATOM 717 N N . PRO A 1 93 ? 27.38069 18.84937 30.02952 1.000 40.24819 93 PRO A N 1
ATOM 718 C CA . PRO A 1 93 ? 27.40961 17.53548 29.34167 1.000 39.99072 93 PRO A CA 1
ATOM 719 C C . PRO A 1 93 ? 28.29286 16.48337 30.00316 1.000 36.41342 93 PRO A C 1
ATOM 720 O O . PRO A 1 93 ? 27.90472 15.30956 30.04565 1.000 34.93929 93 PRO A O 1
ATOM 724 N N . ALA A 1 94 ? 29.46905 16.85674 30.51191 1.000 35.90650 94 ALA A N 1
ATOM 725 C CA . ALA A 1 94 ? 30.31955 15.88574 31.19307 1.000 35.63492 94 ALA A CA 1
ATOM 726 C C . ALA A 1 94 ? 29.65350 15.33948 32.45273 1.000 37.94488 94 ALA A C 1
ATOM 727 O O . ALA A 1 94 ? 29.71910 14.12873 32.73057 1.000 33.77892 94 ALA A O 1
ATOM 729 N N . VAL A 1 95 ? 29.00045 16.21145 33.22895 1.000 39.14889 95 VAL A N 1
ATOM 730 C CA . VAL A 1 95 ? 28.26095 15.73073 34.39501 1.000 38.06325 95 VAL A CA 1
ATOM 731 C C . VAL A 1 95 ? 27.15417 14.79136 33.94457 1.000 36.50304 95 VAL A C 1
ATOM 732 O O . VAL A 1 95 ? 26.91781 13.73991 34.56238 1.000 31.18588 95 VAL A O 1
ATOM 736 N N . GLY A 1 96 ? 26.43990 15.18366 32.87979 1.000 30.70985 96 GLY A N 1
ATOM 737 C CA . GLY A 1 96 ? 25.42696 14.32452 32.29134 1.000 33.26394 96 GLY A CA 1
ATOM 738 C C . GLY A 1 96 ? 25.92731 12.92556 31.99324 1.000 32.56784 96 GLY A C 1
ATOM 739 O O . GLY A 1 96 ? 25.29317 11.94037 32.36958 1.000 31.14889 96 GLY A O 1
ATOM 740 N N . ARG A 1 97 ? 27.06660 12.82083 31.29808 1.000 29.39304 97 ARG A N 1
ATOM 741 C CA . ARG A 1 97 ? 27.62032 11.50696 30.96170 1.000 31.02007 97 ARG A CA 1
ATOM 742 C C . ARG A 1 97 ? 27.96942 10.72041 32.22817 1.000 35.43851 97 ARG A C 1
ATOM 743 O O . ARG A 1 97 ? 27.72437 9.50100 32.31208 1.000 28.93140 97 ARG A O 1
ATOM 751 N N . ALA A 1 98 ? 28.52149 11.41470 33.23741 1.000 33.90313 98 ALA A N 1
ATOM 752 C CA . ALA A 1 98 ? 28.80261 10.76721 34.51416 1.000 33.66842 98 ALA A CA 1
ATOM 753 C C . ALA A 1 98 ? 27.52664 10.21257 35.14849 1.000 34.38142 98 ALA A C 1
ATOM 754 O O . ALA A 1 98 ? 27.52723 9.10915 35.70923 1.000 33.45384 98 ALA A O 1
ATOM 756 N N . CYS A 1 99 ? 26.42293 10.95718 35.05645 1.000 32.95520 99 CYS A N 1
ATOM 757 C CA . CYS A 1 99 ? 25.16310 10.49766 35.64139 1.000 32.07437 99 CYS A CA 1
ATOM 758 C C . CYS A 1 99 ? 24.52524 9.39722 34.81942 1.000 33.91770 99 CYS A C 1
ATOM 759 O O . CYS A 1 99 ? 23.79429 8.56761 35.36230 1.000 31.99386 99 CYS A O 1
ATOM 762 N N . VAL A 1 100 ? 24.76591 9.38691 33.50900 1.000 35.48888 100 VAL A N 1
ATOM 763 C CA . VAL A 1 100 ? 24.28183 8.27559 32.70909 1.000 37.42245 100 VAL A CA 1
ATOM 764 C C . VAL A 1 100 ? 25.01108 7.01202 33.10626 1.000 35.65623 100 VAL A C 1
ATOM 765 O O . VAL A 1 100 ? 24.38466 5.97304 33.32854 1.000 34.86857 100 VAL A O 1
ATOM 769 N N . ALA A 1 101 ? 26.33636 7.10517 33.26703 1.000 37.29996 101 ALA A N 1
ATOM 770 C CA . ALA A 1 101 ? 27.15252 5.95012 33.64226 1.000 37.81859 101 ALA A CA 1
ATOM 771 C C . ALA A 1 101 ? 26.80807 5.43339 35.04113 1.000 43.55628 101 ALA A C 1
ATOM 772 O O . ALA A 1 101 ? 26.63079 4.22275 35.24304 1.000 41.06686 101 ALA A O 1
ATOM 774 N N . GLN A 1 102 ? 26.65943 6.34355 36.01066 1.000 41.59971 102 GLN A N 1
ATOM 775 C CA . GLN A 1 102 ? 26.38574 5.99665 37.40882 1.000 43.95124 102 GLN A CA 1
ATOM 776 C C . GLN A 1 102 ? 25.26466 6.90219 37.88181 1.000 38.54682 102 GLN A C 1
ATOM 777 O O . GLN A 1 102 ? 25.51467 7.94320 38.49881 1.000 40.25765 102 GLN A O 1
ATOM 783 N N . PRO A 1 103 ? 24.01259 6.53172 37.61024 1.000 36.84839 103 PRO A N 1
ATOM 784 C CA . PRO A 1 103 ? 22.88424 7.42372 37.95005 1.000 40.76729 103 PRO A CA 1
ATOM 785 C C . PRO A 1 103 ? 22.77584 7.83466 39.41328 1.000 38.16452 103 PRO A C 1
ATOM 786 O O . PRO A 1 103 ? 22.21629 8.90803 39.67251 1.000 38.10740 103 PRO A O 1
ATOM 790 N N . GLU A 1 104 ? 23.32861 7.08103 40.36543 1.000 36.54621 104 GLU A N 1
ATOM 791 C CA . GLU A 1 104 ? 23.23354 7.51940 41.75598 1.000 41.47857 104 GLU A CA 1
ATOM 792 C C . GLU A 1 104 ? 23.92865 8.86135 41.99417 1.000 41.25548 104 GLU A C 1
ATOM 793 O O . GLU A 1 104 ? 23.55192 9.58268 42.93367 1.000 42.40760 104 GLU A O 1
ATOM 799 N N . LYS A 1 105 ? 24.89783 9.24037 41.15020 1.000 35.44389 105 LYS A N 1
ATOM 800 C CA . LYS A 1 105 ? 25.51305 10.55788 41.30673 1.000 39.31155 105 LYS A CA 1
ATOM 801 C C . LYS A 1 105 ? 24.52978 11.70727 41.12519 1.000 41.50587 105 LYS A C 1
ATOM 802 O O . LYS A 1 105 ? 24.86038 12.82948 41.52249 1.000 47.89991 105 LYS A O 1
ATOM 808 N N . LEU A 1 106 ? 23.33967 11.47513 40.56165 1.000 36.95175 106 LEU A N 1
ATOM 809 C CA . LEU A 1 106 ? 22.35206 12.55295 40.50691 1.000 43.01832 106 LEU A CA 1
ATOM 810 C C . LEU A 1 106 ? 21.97080 13.06368 41.90269 1.000 42.13939 106 LEU A C 1
ATOM 811 O O . LEU A 1 106 ? 21.47002 14.18890 42.02150 1.000 41.89890 106 LEU A O 1
ATOM 816 N N . SER A 1 107 ? 22.22112 12.28436 42.96561 1.000 42.08072 107 SER A N 1
ATOM 817 C CA . SER A 1 107 ? 21.87610 12.75173 44.31129 1.000 43.52703 107 SER A CA 1
ATOM 818 C C . SER A 1 107 ? 22.77257 13.88331 44.78933 1.000 47.74735 107 SER A C 1
ATOM 819 O O . SER A 1 107 ? 22.43385 14.55540 45.76928 1.000 48.46829 107 SER A O 1
ATOM 822 N N . SER A 1 108 ? 23.91669 14.09390 44.14865 1.000 48.01414 108 SER A N 1
ATOM 823 C CA . SER A 1 108 ? 24.87448 15.06667 44.62839 1.000 48.92431 108 SER A CA 1
ATOM 824 C C . SER A 1 108 ? 24.92079 16.33193 43.79216 1.000 50.78978 108 SER A C 1
ATOM 825 O O . SER A 1 108 ? 25.50827 17.32376 44.23857 1.000 52.39728 108 SER A O 1
ATOM 828 N N . VAL A 1 109 ? 24.29183 16.35400 42.62711 1.000 50.57162 109 VAL A N 1
ATOM 829 C CA . VAL A 1 109 ? 24.42150 17.52164 41.76687 1.000 51.13916 109 VAL A CA 1
ATOM 830 C C . VAL A 1 109 ? 23.33189 18.51007 42.16043 1.000 55.42935 109 VAL A C 1
ATOM 831 O O . VAL A 1 109 ? 22.18121 18.13039 42.41169 1.000 54.25779 109 VAL A O 1
ATOM 835 N N . GLU A 1 110 ? 23.70637 19.78151 42.25443 1.000 60.58185 110 GLU A N 1
ATOM 836 C CA . GLU A 1 110 ? 22.80199 20.84645 42.66186 1.000 54.51108 110 GLU A CA 1
ATOM 837 C C . GLU A 1 110 ? 22.22008 21.50588 41.41902 1.000 57.18518 110 GLU A C 1
ATOM 838 O O . GLU A 1 110 ? 22.96533 22.02367 40.58146 1.000 55.68165 110 GLU A O 1
ATOM 844 N N . CYS A 1 111 ? 20.90028 21.45221 41.27776 1.000 52.98969 111 CYS A N 1
ATOM 845 C CA . CYS A 1 111 ? 20.25928 22.21598 40.22306 1.000 48.66364 111 CYS A CA 1
ATOM 846 C C . CYS A 1 111 ? 18.77813 22.31427 40.54129 1.000 48.65004 111 CYS A C 1
ATOM 847 O O . CYS A 1 111 ? 18.22585 21.48223 41.26434 1.000 49.26108 111 CYS A O 1
ATOM 850 N N . GLY A 1 112 ? 18.13874 23.32775 39.96327 1.000 45.57516 112 GLY A N 1
ATOM 851 C CA . GLY A 1 112 ? 16.72489 23.60034 40.17060 1.000 45.41451 112 GLY A CA 1
ATOM 852 C C . GLY A 1 112 ? 15.77777 22.41762 40.11797 1.000 45.96566 112 GLY A C 1
ATOM 853 O O . GLY A 1 112 ? 15.02027 22.19465 41.06286 1.000 49.11972 112 GLY A O 1
ATOM 854 N N . ILE A 1 113 ? 15.77030 21.68546 39.00295 1.000 43.99013 113 ILE A N 1
ATOM 855 C CA . ILE A 1 113 ? 14.88868 20.52771 38.86916 1.000 44.75908 113 ILE A CA 1
ATOM 856 C C . ILE A 1 113 ? 15.12125 19.53703 40.00600 1.000 42.89958 113 ILE A C 1
ATOM 857 O O . ILE A 1 113 ? 14.17341 18.97413 40.56374 1.000 41.22458 113 ILE A O 1
ATOM 862 N N . LEU A 1 114 ? 16.37858 19.32982 40.39436 1.000 41.71986 114 LEU A N 1
ATOM 863 C CA . LEU A 1 114 ? 16.62767 18.32072 41.41305 1.000 41.12914 114 LEU A CA 1
ATOM 864 C C . LEU A 1 114 ? 16.25549 18.80409 42.80489 1.000 45.09562 114 LEU A C 1
ATOM 865 O O . LEU A 1 114 ? 15.72664 18.01951 43.59762 1.000 47.11241 114 LEU A O 1
ATOM 870 N N . LYS A 1 115 ? 16.45448 20.09179 43.09429 1.000 45.82080 115 LYS A N 1
ATOM 871 C CA . LYS A 1 115 ? 16.01037 20.65751 44.36580 1.000 48.01387 115 LYS A CA 1
ATOM 872 C C . LYS A 1 115 ? 14.48998 20.59216 44.47549 1.000 51.47032 115 LYS A C 1
ATOM 873 O O . LYS A 1 115 ? 13.93786 20.13879 45.48807 1.000 52.40590 115 LYS A O 1
ATOM 879 N N . MET A 1 116 ? 13.79961 21.08820 43.45092 1.000 49.05896 116 MET A N 1
ATOM 880 C CA . MET A 1 116 ? 12.35519 20.91239 43.32429 1.000 49.74045 116 MET A CA 1
ATOM 881 C C . MET A 1 116 ? 11.94078 19.46721 43.59809 1.000 51.91338 116 MET A C 1
ATOM 882 O O . MET A 1 116 ? 10.98645 19.19448 44.34360 1.000 50.40684 116 MET A O 1
ATOM 887 N N . LEU A 1 117 ? 12.67945 18.52131 43.01703 1.000 51.82844 117 LEU A N 1
ATOM 888 C CA . LEU A 1 117 ? 12.30497 17.12299 43.11697 1.000 48.82013 117 LEU A CA 1
ATOM 889 C C . LEU A 1 117 ? 12.53401 16.60977 44.53892 1.000 49.07258 117 LEU A C 1
ATOM 890 O O . LEU A 1 117 ? 11.73046 15.83595 45.06793 1.000 49.86879 117 LEU A O 1
ATOM 895 N N . LYS A 1 118 ? 13.59127 17.08346 45.19680 1.000 47.84632 118 LYS A N 1
ATOM 896 C CA . LYS A 1 118 ? 13.85233 16.67735 46.57575 1.000 50.25614 118 LYS A CA 1
ATOM 897 C C . LYS A 1 118 ? 12.79056 17.23624 47.51193 1.000 49.54238 118 LYS A C 1
ATOM 898 O O . LYS A 1 118 ? 12.41286 16.60571 48.49556 1.000 50.15376 118 LYS A O 1
ATOM 904 N N . GLU A 1 119 ? 12.27472 18.39824 47.18499 1.000 52.19646 119 GLU A N 1
ATOM 905 C CA . GLU A 1 119 ? 11.17440 19.01091 47.92200 1.000 50.08935 119 GLU A CA 1
ATOM 906 C C . GLU A 1 119 ? 9.82243 18.31975 47.73615 1.000 49.49985 119 GLU A C 1
ATOM 907 O O . GLU A 1 119 ? 9.00706 18.30258 48.66845 1.000 59.15791 119 GLU A O 1
ATOM 913 N N . LYS A 1 120 ? 9.51865 17.79532 46.56775 1.000 50.65287 120 LYS A N 1
ATOM 914 C CA . LYS A 1 120 ? 8.25807 17.06429 46.54191 1.000 51.31772 120 LYS A CA 1
ATOM 915 C C . LYS A 1 120 ? 8.41100 15.63240 47.06835 1.000 53.43104 120 LYS A C 1
ATOM 916 O O . LYS A 1 120 ? 7.50572 15.14121 47.75224 1.000 51.40571 120 LYS A O 1
ATOM 922 N N . PHE A 1 121 ? 9.55979 14.97122 46.84094 1.000 51.13403 121 PHE A N 1
ATOM 923 C CA . PHE A 1 121 ? 9.69524 13.54310 47.13685 1.000 50.37948 121 PHE A CA 1
ATOM 924 C C . PHE A 1 121 ? 10.69521 13.19050 48.23081 1.000 50.64435 121 PHE A C 1
ATOM 925 O O . PHE A 1 121 ? 10.77680 12.01509 48.61342 1.000 46.97483 121 PHE A O 1
ATOM 933 N N . GLY A 1 122 ? 11.45003 14.14564 48.73988 1.000 48.38756 122 GLY A N 1
ATOM 934 C CA . GLY A 1 122 ? 12.49336 13.81608 49.68249 1.000 47.14073 122 GLY A CA 1
ATOM 935 C C . GLY A 1 122 ? 13.77383 13.44947 48.96072 1.000 49.82891 122 GLY A C 1
ATOM 936 O O . GLY A 1 122 ? 13.88568 13.50400 47.73064 1.000 51.19150 122 GLY A O 1
ATOM 937 N N . VAL A 1 123 ? 14.77164 13.06032 49.75471 1.000 49.63366 123 VAL A N 1
ATOM 938 C CA . VAL A 1 123 ? 15.98925 12.50155 49.18727 1.000 50.31902 123 VAL A CA 1
ATOM 939 C C . VAL A 1 123 ? 15.65507 11.19029 48.48565 1.000 50.64110 123 VAL A C 1
ATOM 940 O O . VAL A 1 123 ? 14.92640 10.35052 49.02420 1.000 52.89955 123 VAL A O 1
ATOM 944 N N . LEU A 1 124 ? 16.08940 11.03818 47.23762 1.000 46.67152 124 LEU A N 1
ATOM 945 C CA . LEU A 1 124 ? 15.79169 9.78751 46.55684 1.000 49.43721 124 LEU A CA 1
ATOM 946 C C . LEU A 1 124 ? 17.07197 9.14584 46.00781 1.000 45.48198 124 LEU A C 1
ATOM 947 O O . LEU A 1 124 ? 18.10366 9.80271 45.84861 1.000 43.08741 124 LEU A O 1
ATOM 952 N N . ASN A 1 125 ? 17.01654 7.82164 45.80566 1.000 40.41413 125 ASN A N 1
ATOM 953 C CA . ASN A 1 125 ? 18.10963 7.04943 45.20841 1.000 45.11481 125 ASN A CA 1
ATOM 954 C C . ASN A 1 125 ? 17.83347 6.86031 43.72057 1.000 44.20909 125 ASN A C 1
ATOM 955 O O . ASN A 1 125 ? 16.93788 6.09927 43.33675 1.000 39.33316 125 ASN A O 1
ATOM 960 N N . PHE A 1 126 ? 18.61354 7.52788 42.88455 1.000 39.91933 126 PHE A N 1
ATOM 961 C CA . PHE A 1 126 ? 18.29558 7.56534 41.47090 1.000 38.26684 126 PHE A CA 1
ATOM 962 C C . PHE A 1 126 ? 18.77719 6.30377 40.77507 1.000 39.63335 126 PHE A C 1
ATOM 963 O O . PHE A 1 126 ? 19.85918 5.78869 41.05698 1.000 41.63698 126 PHE A O 1
ATOM 971 N N . VAL A 1 127 ? 17.95244 5.80207 39.86994 1.000 37.57199 127 VAL A N 1
ATOM 972 C CA . VAL A 1 127 ? 18.29494 4.70315 38.98509 1.000 36.76974 127 VAL A CA 1
ATOM 973 C C . VAL A 1 127 ? 18.04026 5.15023 37.55563 1.000 32.14702 127 VAL A C 1
ATOM 974 O O . VAL A 1 127 ? 17.19566 6.01932 37.28735 1.000 30.40774 127 VAL A O 1
ATOM 978 N N . GLY A 1 128 ? 18.82532 4.58257 36.64296 1.000 31.96948 128 GLY A N 1
ATOM 979 C CA . GLY A 1 128 ? 18.65761 4.84408 35.21939 1.000 32.65728 128 GLY A CA 1
ATOM 980 C C . GLY A 1 128 ? 17.62445 3.90640 34.62042 1.000 30.90861 128 GLY A C 1
ATOM 981 O O . GLY A 1 128 ? 17.56237 2.73582 34.96631 1.000 28.28221 128 GLY A O 1
ATOM 982 N N . LEU A 1 129 ? 16.78320 4.45257 33.74383 1.000 34.52020 129 LEU A N 1
ATOM 983 C CA . LEU A 1 129 ? 15.78589 3.67087 33.02303 1.000 32.70692 129 LEU A CA 1
ATOM 984 C C . LEU A 1 129 ? 16.17510 3.41220 31.56728 1.000 34.14293 129 LEU A C 1
ATOM 985 O O . LEU A 1 129 ? 15.32474 2.98426 30.76992 1.000 36.01060 129 LEU A O 1
ATOM 990 N N . GLY A 1 130 ? 17.43766 3.63515 31.21015 1.000 26.29892 130 GLY A N 1
ATOM 991 C CA . GLY A 1 130 ? 17.86260 3.50257 29.83476 1.000 30.53275 130 GLY A CA 1
ATOM 992 C C . GLY A 1 130 ? 17.47733 4.72093 29.00795 1.000 34.15440 130 GLY A C 1
ATOM 993 O O . GLY A 1 130 ? 16.92235 5.71147 29.50074 1.000 31.91703 130 GLY A O 1
ATOM 994 N N . GLY A 1 131 ? 17.78178 4.63819 27.71423 1.000 29.29728 131 GLY A N 1
ATOM 995 C CA . GLY A 1 131 ? 17.55181 5.77103 26.84367 1.000 29.64617 131 GLY A CA 1
ATOM 996 C C . GLY A 1 131 ? 17.48509 5.34828 25.39414 1.000 30.28323 131 GLY A C 1
ATOM 997 O O . GLY A 1 131 ? 17.64214 4.17567 25.04388 1.000 28.63511 131 GLY A O 1
ATOM 998 N N . PHE A 1 132 ? 17.26106 6.33453 24.54051 1.000 27.73422 132 PHE A N 1
ATOM 999 C CA . PHE A 1 132 ? 17.18561 6.02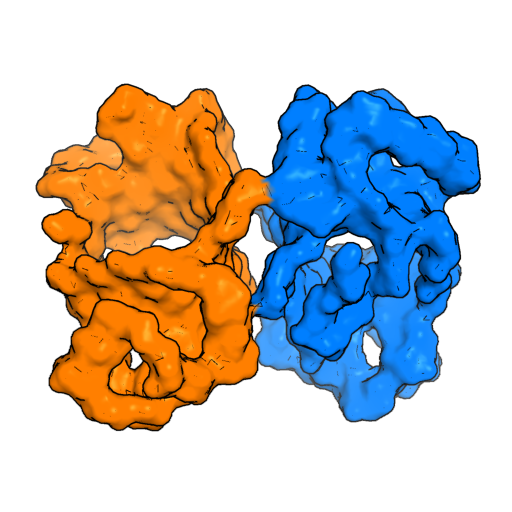112 23.12425 1.000 29.42186 132 PHE A CA 1
ATOM 1000 C C . PHE A 1 132 ? 17.60088 7.24164 22.31715 1.000 29.83798 132 PHE A C 1
ATOM 1001 O O . PHE A 1 132 ? 17.56745 8.37637 22.80623 1.000 30.13623 132 PHE A O 1
ATOM 1009 N N . VAL A 1 133 ? 18.02458 6.97085 21.07911 1.000 26.59998 133 VAL A N 1
ATOM 1010 C CA . VAL A 1 133 ? 18.37423 7.99439 20.10903 1.000 30.37949 133 VAL A CA 1
ATOM 1011 C C . VAL A 1 133 ? 17.13760 8.34594 19.29291 1.000 29.98995 133 VAL A C 1
ATOM 1012 O O . VAL A 1 133 ? 16.39761 7.45589 18.84902 1.000 30.85612 133 VAL A O 1
ATOM 1016 N N . ASN A 1 134 ? 16.90256 9.64751 19.12290 1.000 27.57241 134 ASN A N 1
ATOM 1017 C CA . ASN A 1 134 ? 15.86317 10.18312 18.25401 1.000 30.19381 134 ASN A CA 1
ATOM 1018 C C . ASN A 1 134 ? 16.47060 11.19899 17.28815 1.000 28.86535 134 ASN A C 1
ATOM 1019 O O . ASN A 1 134 ? 17.17605 12.11970 17.70917 1.000 29.52684 134 ASN A O 1
ATOM 1024 N N . VAL A 1 135 ? 16.19699 11.05140 16.00101 1.000 28.61337 135 VAL A N 1
ATOM 1025 C CA . VAL A 1 135 ? 16.65972 12.00179 14.99464 1.000 32.21788 135 VAL A CA 1
ATOM 1026 C C . VAL A 1 135 ? 15.53455 12.99378 14.70634 1.000 33.74259 135 VAL A C 1
ATOM 1027 O O . VAL A 1 135 ? 14.45891 12.60851 14.22830 1.000 34.34218 135 VAL A O 1
ATOM 1031 N N . ARG A 1 136 ? 15.76551 14.26848 15.00001 1.000 28.97393 136 ARG A N 1
ATOM 1032 C CA . ARG A 1 136 ? 14.75851 15.29956 14.80342 1.000 31.98917 136 ARG A CA 1
ATOM 1033 C C . ARG A 1 136 ? 15.17625 16.20311 13.64823 1.000 34.35763 136 ARG A C 1
ATOM 1034 O O . ARG A 1 136 ? 16.27365 16.77349 13.65869 1.000 30.45597 136 ARG A O 1
ATOM 1042 N N . ASP A 1 137 ? 14.32291 16.29258 12.63725 1.000 33.44020 137 ASP A N 1
ATOM 1043 C CA . ASP A 1 137 ? 14.47836 17.26007 11.56373 1.000 35.74367 137 ASP A CA 1
ATOM 1044 C C . ASP A 1 137 ? 13.54452 18.42767 11.83738 1.000 37.38902 137 ASP A C 1
ATOM 1045 O O . ASP A 1 137 ? 12.36382 18.22267 12.15381 1.000 37.32224 137 ASP A O 1
ATOM 1050 N N . VAL A 1 138 ? 14.08812 19.63945 11.76320 1.000 34.01787 138 VAL A N 1
ATOM 1051 C CA . VAL A 1 138 ? 13.36399 20.86418 12.04600 1.000 34.03663 138 VAL A CA 1
ATOM 1052 C C . VAL A 1 138 ? 13.20684 21.62906 10.74176 1.000 38.56366 138 VAL A C 1
ATOM 1053 O O . VAL A 1 138 ? 14.21296 21.92752 10.06663 1.000 37.38473 138 VAL A O 1
ATOM 1057 N N . TYR A 1 139 ? 11.94900 21.97243 10.42351 1.000 37.71999 139 TYR A N 1
ATOM 1058 C CA . TYR A 1 139 ? 11.54234 22.73867 9.24855 1.000 43.06461 139 TYR A CA 1
ATOM 1059 C C . TYR A 1 139 ? 10.98216 24.07467 9.71149 1.000 46.85492 139 TYR A C 1
ATOM 1060 O O . TYR A 1 139 ? 10.13405 24.11671 10.60999 1.000 48.16854 139 TYR A O 1
ATOM 1069 N N . LYS A 1 140 ? 11.45256 25.15994 9.09924 1.000 48.31045 140 LYS A N 1
ATOM 1070 C CA . LYS A 1 140 ? 11.04366 26.50697 9.49534 1.000 56.63080 140 LYS A CA 1
ATOM 1071 C C . LYS A 1 140 ? 10.75460 27.32454 8.24775 1.000 61.90511 140 LYS A C 1
ATOM 1072 O O . LYS A 1 140 ? 11.58487 27.41358 7.34015 1.000 62.30889 140 LYS A O 1
ATOM 1078 N N . TRP A 1 141 ? 9.55847 27.87881 8.18240 1.000 73.41840 141 TRP A N 1
ATOM 1079 C CA . TRP A 1 141 ? 9.22587 28.80785 7.11560 1.000 83.87989 141 TRP A CA 1
ATOM 1080 C C . TRP A 1 141 ? 8.29208 29.83986 7.70813 1.000 84.41943 141 TRP A C 1
ATOM 1081 O O . TRP A 1 141 ? 7.12010 29.54126 7.99250 1.000 81.43668 141 TRP A O 1
ATOM 1092 N N . GLU A 1 142 ? 8.87153 31.02319 7.93432 1.000 90.75534 142 GLU A N 1
ATOM 1093 C CA . GLU A 1 142 ? 8.20325 32.16115 8.53114 1.000 91.81453 142 GLU A CA 1
ATOM 1094 C C . GLU A 1 142 ? 7.64933 31.79079 9.90486 1.000 88.52011 142 GLU A C 1
ATOM 1095 O O . GLU A 1 142 ? 8.44271 31.59934 10.82716 1.000 84.86516 142 GLU A O 1
ATOM 1101 N N . GLY A 1 143 ? 6.33412 31.67385 10.08025 1.000 87.20185 143 GLY A N 1
ATOM 1102 C CA . GLY A 1 143 ? 5.84379 31.36510 11.40873 1.000 85.80950 143 GLY A CA 1
ATOM 1103 C C . GLY A 1 143 ? 5.46516 29.91234 11.50381 1.000 79.98859 143 GLY A C 1
ATOM 1104 O O . GLY A 1 143 ? 4.58754 29.52668 12.28177 1.000 76.79719 143 GLY A O 1
ATOM 1105 N N . LEU A 1 144 ? 6.11672 29.10223 10.68690 1.000 79.90465 144 LEU A N 1
ATOM 1106 C CA . LEU A 1 144 ? 5.87229 27.67023 10.63854 1.000 77.65114 144 LEU A CA 1
ATOM 1107 C C . LEU A 1 144 ? 7.11085 26.97190 11.18511 1.000 71.42379 144 LEU A C 1
ATOM 1108 O O . LEU A 1 144 ? 8.19808 27.07961 10.60676 1.000 70.27947 144 LEU A O 1
ATOM 1113 N N . LYS A 1 145 ? 6.95994 26.32347 12.33345 1.000 61.43042 145 LYS A N 1
ATOM 1114 C CA . LYS A 1 145 ? 7.95170 25.39235 12.85084 1.000 57.48970 145 LYS A CA 1
ATOM 1115 C C . LYS A 1 145 ? 7.35352 23.98602 12.85678 1.000 56.05793 145 LYS A C 1
ATOM 1116 O O . LYS A 1 145 ? 6.24431 23.77405 13.35896 1.000 59.50428 145 LYS A O 1
ATOM 1122 N N . LEU A 1 146 ? 8.05727 23.04419 12.24760 1.000 50.67997 146 LEU A N 1
ATOM 1123 C CA . LEU A 1 146 ? 7.59088 21.67331 12.11012 1.000 44.85553 146 LEU A CA 1
ATOM 1124 C C . LEU A 1 146 ? 8.72460 20.73087 12.48512 1.000 42.65137 146 LEU A C 1
ATOM 1125 O O . LEU A 1 146 ? 9.86172 20.93767 12.04686 1.000 37.54769 146 LEU A O 1
ATOM 1130 N N . GLU A 1 147 ? 8.44484 19.71357 13.30782 1.000 41.14795 147 GLU A N 1
ATOM 1131 C CA . GLU A 1 147 ? 9.46632 18.73095 13.66264 1.000 35.30959 147 GLU A CA 1
ATOM 1132 C C . GLU A 1 147 ? 9.03578 17.34991 13.20222 1.000 37.74032 147 GLU A C 1
ATOM 1133 O O . GLU A 1 147 ? 7.90905 16.92568 13.47958 1.000 39.32049 147 GLU A O 1
ATOM 1139 N N . VAL A 1 148 ? 9.94074 16.64466 12.52607 1.000 30.84558 148 VAL A N 1
ATOM 1140 C CA . VAL A 1 148 ? 9.74217 15.25417 12.13167 1.000 36.81008 148 VAL A CA 1
ATOM 1141 C C . VAL A 1 148 ? 10.76284 14.40431 12.88234 1.000 34.33376 148 VAL A C 1
ATOM 1142 O O . VAL A 1 148 ? 11.96172 14.70792 12.85935 1.000 33.18247 148 VAL A O 1
ATOM 1146 N N . ASP A 1 149 ? 10.29475 13.33968 13.53522 1.000 32.77566 149 ASP A N 1
ATOM 1147 C CA . ASP A 1 149 ? 11.10533 12.50341 14.41506 1.000 33.03763 149 ASP A CA 1
ATOM 1148 C C . ASP A 1 149 ? 11.24917 11.09994 13.84121 1.000 33.45321 149 ASP A C 1
ATOM 1149 O O . ASP A 1 149 ? 10.28119 10.52251 13.33551 1.000 35.42616 149 ASP A O 1
ATOM 1154 N N . LYS A 1 150 ? 12.46711 10.56827 13.90254 1.000 35.07449 150 LYS A N 1
ATOM 1155 C CA . LYS A 1 150 ? 12.77385 9.17618 13.57595 1.000 32.76616 150 LYS A CA 1
ATOM 1156 C C . LYS A 1 150 ? 13.41080 8.58457 14.83819 1.000 31.66789 150 LYS A C 1
ATOM 1157 O O . LYS A 1 150 ? 14.55286 8.90926 15.16629 1.000 33.39712 150 LYS A O 1
ATOM 1163 N N . THR A 1 151 ? 12.67894 7.76464 15.58462 1.000 26.39575 151 THR A N 1
ATOM 1164 C CA . THR A 1 151 ? 13.15417 7.25186 16.86446 1.000 30.61234 151 THR A CA 1
ATOM 1165 C C . THR A 1 151 ? 13.68345 5.82718 16.70945 1.000 30.65446 151 THR A C 1
ATOM 1166 O O . THR A 1 151 ? 12.94563 4.92342 16.28257 1.000 28.13318 151 THR A O 1
ATOM 1170 N N . LEU A 1 152 ? 14.95963 5.63660 17.06420 1.000 30.68017 152 LEU A N 1
ATOM 1171 C CA . LEU A 1 152 ? 15.69796 4.40206 16.77026 1.000 33.90487 152 LEU A CA 1
ATOM 1172 C C . LEU A 1 152 ? 15.70499 3.45462 17.97666 1.000 34.80615 152 LEU A C 1
ATOM 1173 O O . LEU A 1 152 ? 16.73801 3.21789 18.60722 1.000 34.75749 152 LEU A O 1
ATOM 1178 N N . TYR A 1 153 ? 14.54107 2.87426 18.28892 1.000 31.90625 153 TYR A N 1
ATOM 1179 C CA . TYR A 1 153 ? 14.51807 1.90381 19.37222 1.000 32.61680 153 TYR A CA 1
ATOM 1180 C C . TYR A 1 153 ? 15.18495 0.60828 18.93698 1.000 33.01254 153 TYR A C 1
ATOM 1181 O O . TYR A 1 153 ? 15.16810 0.23705 17.75622 1.000 29.21553 153 TYR A O 1
ATOM 1190 N N . GLU A 1 154 ? 15.76623 -0.09117 19.91755 1.000 37.83191 154 GLU A N 1
ATOM 1191 C CA . GLU A 1 154 ? 16.36938 -1.40007 19.66189 1.000 33.33945 154 GLU A CA 1
ATOM 1192 C C . GLU A 1 154 ? 15.38893 -2.34896 18.98895 1.000 31.07266 154 GLU A C 1
ATOM 1193 O O . GLU A 1 154 ? 15.78577 -3.17159 18.16250 1.000 30.19613 154 GLU A O 1
ATOM 1199 N N . PHE A 1 155 ? 14.09876 -2.20288 19.26618 1.000 33.21568 155 PHE A N 1
ATOM 1200 C CA . PHE A 1 155 ? 13.09422 -3.10781 18.73836 1.000 28.56474 155 PHE A CA 1
ATOM 1201 C C . PHE A 1 155 ? 12.44229 -2.58337 17.46815 1.000 31.92715 155 PHE A C 1
ATOM 1202 O O . PHE A 1 155 ? 11.49885 -3.20751 16.97434 1.000 34.01550 155 PHE A O 1
ATOM 1210 N N . GLY A 1 156 ? 12.91927 -1.46124 16.92036 1.000 32.80859 156 GLY A N 1
ATOM 1211 C CA . GLY A 1 156 ? 12.32860 -0.92302 15.70713 1.000 31.27161 156 GLY A CA 1
ATOM 1212 C C . GLY A 1 156 ? 12.26811 0.59351 15.64591 1.000 35.63287 156 GLY A C 1
ATOM 1213 O O . GLY A 1 156 ? 12.56746 1.28659 16.63223 1.000 32.89488 156 GLY A O 1
ATOM 1214 N N . THR A 1 157 ? 11.89767 1.12778 14.47811 1.000 35.52479 157 THR A N 1
ATOM 1215 C CA . THR A 1 157 ? 11.88046 2.56982 14.25927 1.000 37.39949 157 THR A CA 1
ATOM 1216 C C . THR A 1 157 ? 10.45224 3.09841 14.30284 1.000 34.66468 157 THR A C 1
ATOM 1217 O O . THR A 1 157 ? 9.51934 2.46254 13.79767 1.000 36.30901 157 THR A O 1
ATOM 1221 N N . ASN A 1 158 ? 10.28437 4.24464 14.94314 1.000 32.91479 158 ASN A N 1
ATOM 1222 C CA . ASN A 1 158 ? 9.01670 4.96194 14.90634 1.000 37.00382 158 ASN A CA 1
ATOM 1223 C C . ASN A 1 158 ? 9.23060 6.31447 14.23126 1.000 36.69744 158 ASN A C 1
ATOM 1224 O O . ASN A 1 158 ? 10.30977 6.90164 14.32532 1.000 29.87648 158 ASN A O 1
ATOM 1229 N N . HIS A 1 159 ? 8.20297 6.81145 13.54505 1.000 36.50444 159 HIS A N 1
ATOM 1230 C CA . HIS A 1 159 ? 8.27677 8.09658 12.85782 1.000 36.60718 159 HIS A CA 1
ATOM 1231 C C . HIS A 1 159 ? 7.11958 8.97615 13.30763 1.000 33.33804 159 HIS A C 1
ATOM 1232 O O . HIS A 1 159 ? 5.99462 8.50019 13.42172 1.000 37.17298 159 HIS A O 1
ATOM 1239 N N . GLU A 1 160 ? 7.37668 10.26042 13.53930 1.000 28.04218 160 GLU A N 1
ATOM 1240 C CA . GLU A 1 160 ? 6.36400 11.10279 14.16366 1.000 35.98252 160 GLU A CA 1
ATOM 1241 C C . GLU A 1 160 ? 6.48326 12.53057 13.60541 1.000 39.46804 160 GLU A C 1
ATOM 1242 O O . GLU A 1 160 ? 7.56988 12.97559 13.22774 1.000 31.65438 160 GLU A O 1
ATOM 1248 N N . ILE A 1 161 ? 5.34824 13.22503 13.52123 1.000 38.63902 161 ILE A N 1
ATOM 1249 C CA . ILE A 1 161 ? 5.27314 14.66639 13.31679 1.000 40.41448 161 ILE A CA 1
ATOM 1250 C C . ILE A 1 161 ? 4.79785 15.35759 14.58297 1.000 41.27294 161 ILE A C 1
ATOM 1251 O O . ILE A 1 161 ? 3.89556 14.88347 15.28268 1.000 45.20963 161 ILE A O 1
ATOM 1256 N N . GLU A 1 162 ? 5.37107 16.52303 14.81884 1.000 41.21629 162 GLU A N 1
ATOM 1257 C CA . GLU A 1 162 ? 5.09614 17.44507 15.91462 1.000 43.47526 162 GLU A CA 1
ATOM 1258 C C . GLU A 1 162 ? 4.96385 18.88437 15.42815 1.000 41.58384 162 GLU A C 1
ATOM 1259 O O . GLU A 1 162 ? 5.87293 19.43438 14.78543 1.000 38.27210 162 GLU A O 1
ATOM 1265 N N . TYR A 1 163 ? 3.82188 19.49408 15.77040 1.000 47.48027 163 TYR A N 1
ATOM 1266 C CA . TYR A 1 163 ? 3.56834 20.90782 15.47543 1.000 50.32817 163 TYR A CA 1
ATOM 1267 C C . TYR A 1 163 ? 3.14773 21.62923 16.75817 1.000 50.41007 163 TYR A C 1
ATOM 1268 O O . TYR A 1 163 ? 2.06280 21.37777 17.28814 1.000 46.74504 163 TYR A O 1
ATOM 1277 N N . GLU A 1 164 ? 4.03444 22.49271 17.26926 1.000 54.37998 164 GLU A N 1
ATOM 1278 C CA . GLU A 1 164 ? 3.76585 23.33836 18.43122 1.000 57.10540 164 GLU A CA 1
ATOM 1279 C C . GLU A 1 164 ? 2.64262 24.30722 18.05035 1.000 58.38274 164 GLU A C 1
ATOM 1280 O O . GLU A 1 164 ? 2.75523 25.00085 17.03673 1.000 55.16936 164 GLU A O 1
ATOM 1286 N N . THR A 1 165 ? 1.54713 24.34144 18.80661 1.000 57.15570 165 THR A N 1
ATOM 1287 C CA . THR A 1 165 ? 0.47661 25.27124 18.45784 1.000 53.19743 165 THR A CA 1
ATOM 1288 C C . THR A 1 165 ? -0.46006 25.48210 19.63926 1.000 58.61604 165 THR A C 1
ATOM 1289 O O . THR A 1 165 ? -0.72033 24.56149 20.41727 1.000 61.14109 165 THR A O 1
ATOM 1293 N N . SER A 1 166 ? -0.99444 26.69965 19.74060 1.000 61.62243 166 SER A N 1
ATOM 1294 C CA . SER A 1 166 ? -2.07034 26.98664 20.68071 1.000 61.16984 166 SER A CA 1
ATOM 1295 C C . SER A 1 166 ? -3.45718 26.79481 20.06672 1.000 60.62671 166 SER A C 1
ATOM 1296 O O . SER A 1 166 ? -4.45206 26.87797 20.79102 1.000 59.54396 166 SER A O 1
ATOM 1299 N N . ASP A 1 167 ? -3.54894 26.52149 18.76168 1.000 60.67471 167 ASP A N 1
ATOM 1300 C CA . ASP A 1 167 ? -4.81536 26.28305 18.06645 1.000 59.40890 167 ASP A CA 1
ATOM 1301 C C . ASP A 1 167 ? -4.76857 24.89974 17.42249 1.000 59.71882 167 ASP A C 1
ATOM 1302 O O . ASP A 1 167 ? -4.67681 24.77586 16.19578 1.000 60.72678 167 ASP A O 1
ATOM 1307 N N . PRO A 1 168 ? -4.84325 23.83657 18.22082 1.000 57.98976 168 PRO A N 1
ATOM 1308 C CA . PRO A 1 168 ? -4.54135 22.49983 17.66405 1.000 55.71989 168 PRO A CA 1
ATOM 1309 C C . PRO A 1 168 ? -5.63062 22.01093 16.73523 1.000 54.91312 168 PRO A C 1
ATOM 1310 O O . PRO A 1 168 ? -5.34523 21.27190 15.78871 1.000 60.06430 168 PRO A O 1
ATOM 1314 N N . GLU A 1 169 ? -6.87030 22.43886 16.97881 1.000 56.48062 169 GLU A N 1
ATOM 1315 C CA . GLU A 1 169 ? -8.02841 22.06432 16.15690 1.000 60.75640 169 GLU A CA 1
ATOM 1316 C C . GLU A 1 169 ? -7.87457 22.59728 14.72062 1.000 66.93874 169 GLU A C 1
ATOM 1317 O O . GLU A 1 169 ? -7.93595 21.84118 13.72537 1.000 65.89831 169 GLU A O 1
ATOM 1323 N N . GLY A 1 170 ? -7.67286 23.91951 14.61361 1.000 64.73989 170 GLY A N 1
ATOM 1324 C CA . GLY A 1 170 ? -7.50217 24.56734 13.32609 1.000 61.97993 170 GLY A CA 1
ATOM 1325 C C . GLY A 1 170 ? -6.27696 24.10404 12.57365 1.000 63.23201 170 GLY A C 1
ATOM 1326 O O . GLY A 1 170 ? -6.30880 23.98463 11.34887 1.000 66.59937 170 GLY A O 1
ATOM 1327 N N . VAL A 1 171 ? -5.14580 23.96368 13.27397 1.000 60.98283 171 VAL A N 1
ATOM 1328 C CA . VAL A 1 171 ? -3.94734 23.46645 12.59769 1.000 60.54519 171 VAL A CA 1
ATOM 1329 C C . VAL A 1 171 ? -4.16046 22.01539 12.16472 1.000 58.35995 171 VAL A C 1
ATOM 1330 O O . VAL A 1 171 ? -3.65390 21.57281 11.12321 1.000 57.45026 171 VAL A O 1
ATOM 1334 N N . LYS A 1 172 ? -4.92156 21.26472 12.95352 1.000 57.67532 172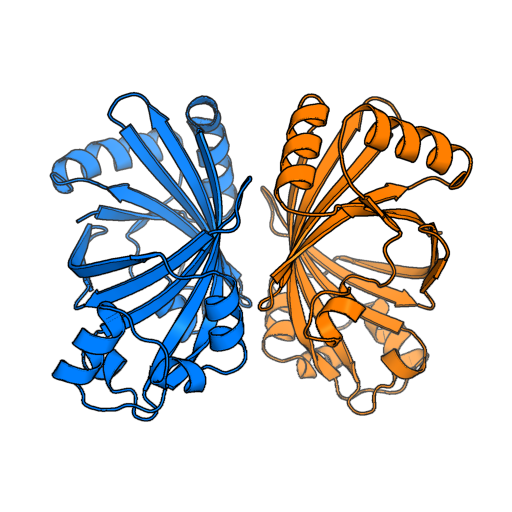 LYS A N 1
ATOM 1335 C CA . LYS A 1 172 ? -5.15931 19.85503 12.68918 1.000 51.92579 172 LYS A CA 1
ATOM 1336 C C . LYS A 1 172 ? -5.85983 19.64833 11.34932 1.000 53.14243 172 LYS A C 1
ATOM 1337 O O . LYS A 1 172 ? -5.46843 18.77126 10.56446 1.000 50.31448 172 LYS A O 1
ATOM 1343 N N . LYS A 1 173 ? -6.88266 20.46095 11.05478 1.000 55.70573 173 LYS A N 1
ATOM 1344 C CA . LYS A 1 173 ? -7.58884 20.27735 9.77874 1.000 54.39821 173 LYS A CA 1
ATOM 1345 C C . LYS A 1 173 ? -6.65530 20.45472 8.57580 1.000 48.80872 173 LYS A C 1
ATOM 1346 O O . LYS A 1 173 ? -6.56174 19.57435 7.70461 1.000 51.05342 173 LYS A O 1
ATOM 1352 N N . VAL A 1 174 ? -5.94123 21.57820 8.51701 1.000 44.12747 174 VAL A N 1
ATOM 1353 C CA . VAL A 1 174 ? -5.11060 21.85188 7.34785 1.000 49.85978 174 VAL A CA 1
ATOM 1354 C C . VAL A 1 174 ? -3.94346 20.88026 7.27041 1.000 47.87658 174 VAL A C 1
ATOM 1355 O O . VAL A 1 174 ? -3.59141 20.41561 6.18033 1.000 46.12893 174 VAL A O 1
ATOM 1359 N N . LEU A 1 175 ? -3.28903 20.59072 8.40008 1.000 41.96950 175 LEU A N 1
ATOM 1360 C CA . LEU A 1 175 ? -2.16437 19.66637 8.34912 1.000 45.91807 175 LEU A CA 1
ATOM 1361 C C . LEU A 1 175 ? -2.59892 18.28804 7.85611 1.000 44.03518 175 LEU A C 1
ATOM 1362 O O . LEU A 1 175 ? -1.90989 17.66277 7.03789 1.000 41.32213 175 LEU A O 1
ATOM 1367 N N . GLU A 1 176 ? -3.72318 17.78143 8.35555 1.000 42.71852 176 GLU A N 1
ATOM 1368 C CA . GLU A 1 176 ? -4.17747 16.48296 7.88726 1.000 44.49376 176 GLU A CA 1
ATOM 1369 C C . GLU A 1 176 ? -4.50316 16.51239 6.39593 1.000 45.78557 176 GLU A C 1
ATOM 1370 O O . GLU A 1 176 ? -4.17428 15.56837 5.65514 1.000 40.95834 176 GLU A O 1
ATOM 1376 N N . GLU A 1 177 ? -5.16270 17.58536 5.93615 1.000 45.34147 177 GLU A N 1
ATOM 1377 C CA . GLU A 1 177 ? -5.50374 17.65522 4.51976 1.000 47.22480 177 GLU A CA 1
ATOM 1378 C C . GLU A 1 177 ? -4.25011 17.74409 3.65706 1.000 45.62300 177 GLU A C 1
ATOM 1379 O O . GLU A 1 177 ? -4.14240 17.05278 2.63460 1.000 42.20397 177 GLU A O 1
ATOM 1385 N N . PHE A 1 178 ? -3.26167 18.51879 4.11463 1.000 41.69350 178 PHE A N 1
ATOM 1386 C CA . PHE A 1 178 ? -1.95950 18.58669 3.46751 1.000 40.17989 178 PHE A CA 1
ATOM 1387 C C . PHE A 1 178 ? -1.33194 17.20151 3.32823 1.000 39.22472 178 PHE A C 1
ATOM 1388 O O . PHE A 1 178 ? -0.89075 16.81227 2.24026 1.000 38.51940 178 PHE A O 1
ATOM 1396 N N . LEU A 1 179 ? -1.30101 16.43260 4.41770 1.000 40.08532 179 LEU A N 1
ATOM 1397 C CA . LEU A 1 179 ? -0.62926 15.13010 4.38240 1.000 39.96227 179 LEU A CA 1
ATOM 1398 C C . LEU A 1 179 ? -1.34608 14.14941 3.46088 1.000 39.60306 179 LEU A C 1
ATOM 1399 O O . LEU A 1 179 ? -0.70193 13.40725 2.70352 1.000 34.80824 179 LEU A O 1
ATOM 1404 N N . LYS A 1 180 ? -2.67644 14.11985 3.53414 1.000 41.89663 180 LYS A N 1
ATOM 1405 C CA . LYS A 1 180 ? -3.46865 13.25916 2.65806 1.000 40.86824 180 LYS A CA 1
ATOM 1406 C C . LYS A 1 180 ? -3.25432 13.60644 1.19616 1.000 40.39734 180 LYS A C 1
ATOM 1407 O O . LYS A 1 180 ? -2.90547 12.74515 0.37590 1.000 37.59249 180 LYS A O 1
ATOM 1413 N N . GLU A 1 181 ? -3.42182 14.89148 0.87354 1.000 45.56324 181 GLU A N 1
ATOM 1414 C CA . GLU A 1 181 ? -3.27572 15.39701 -0.48581 1.000 43.56675 181 GLU A CA 1
ATOM 1415 C C . GLU A 1 181 ? -1.93560 15.01544 -1.10091 1.000 41.25568 181 GLU A C 1
ATOM 1416 O O . GLU A 1 181 ? -1.85697 14.69894 -2.29108 1.000 42.74550 181 GLU A O 1
ATOM 1422 N N . ASN A 1 182 ? -0.87513 15.00785 -0.29690 1.000 43.88308 182 ASN A N 1
ATOM 1423 C CA . ASN A 1 182 ? 0.47373 14.76452 -0.78212 1.000 39.62913 182 ASN A CA 1
ATOM 1424 C C . ASN A 1 182 ? 0.92941 13.34065 -0.50831 1.000 39.95507 182 ASN A C 1
ATOM 1425 O O . ASN A 1 182 ? 2.12242 13.04176 -0.64119 1.000 39.81660 182 ASN A O 1
ATOM 1430 N N . GLY A 1 183 ? 0.00352 12.46179 -0.12733 1.000 36.13741 183 GLY A N 1
ATOM 1431 C CA . GLY A 1 183 ? 0.28705 11.04446 -0.01421 1.000 37.15269 183 GLY A CA 1
ATOM 1432 C C . GLY A 1 183 ? 1.07663 10.57494 1.19118 1.000 40.54235 183 GLY A C 1
ATOM 1433 O O . GLY A 1 183 ? 1.64825 9.48253 1.13940 1.000 43.71827 183 GLY A O 1
ATOM 1434 N N . ILE A 1 184 ? 1.06732 11.31633 2.30280 1.000 36.72340 184 ILE A N 1
ATOM 1435 C CA . ILE A 1 184 ? 1.78383 10.90176 3.50263 1.000 39.33328 184 ILE A CA 1
ATOM 1436 C C . ILE A 1 184 ? 0.81632 10.22824 4.46860 1.000 40.80788 184 ILE A C 1
ATOM 1437 O O . ILE A 1 184 ? -0.01678 10.88493 5.10496 1.000 40.24087 184 ILE A O 1
ATOM 1442 N N . GLN A 1 185 ? 0.95560 8.91424 4.62532 1.000 38.83169 185 GLN A N 1
ATOM 1443 C CA . GLN A 1 185 ? 0.05781 8.19344 5.50866 1.000 41.30004 185 GLN A CA 1
ATOM 1444 C C . GLN A 1 185 ? 0.46197 8.40427 6.96677 1.000 40.63543 185 GLN A C 1
ATOM 1445 O O . GLN A 1 185 ? 1.64854 8.35211 7.32138 1.000 39.42592 185 GLN A O 1
ATOM 1451 N N . TYR A 1 186 ? -0.53976 8.66534 7.80726 1.000 36.99629 186 TYR A N 1
ATOM 1452 C CA . TYR A 1 186 ? -0.33261 9.00722 9.20772 1.000 40.45772 186 TYR A CA 1
ATOM 1453 C C . TYR A 1 186 ? -1.52304 8.48646 10.01929 1.000 38.44578 186 TYR A C 1
ATOM 1454 O O . TYR A 1 186 ? -2.50718 7.98463 9.47058 1.000 33.31314 186 TYR A O 1
ATOM 1463 N N . SER A 1 187 ? -1.40253 8.59236 11.34298 1.000 34.16762 187 SER A N 1
ATOM 1464 C CA . SER A 1 187 ? -2.50183 8.41575 12.27937 1.000 32.53043 187 SER A CA 1
ATOM 1465 C C . SER A 1 187 ? -2.15874 9.23429 13.51406 1.000 35.61210 187 SER A C 1
ATOM 1466 O O . SER A 1 187 ? -1.15981 9.94429 13.53612 1.000 40.79857 187 SER A O 1
ATOM 1469 N N . TYR A 1 188 ? -3.02136 9.20169 14.51972 1.000 39.57758 188 TYR A N 1
ATOM 1470 C CA . TYR A 1 188 ? -2.76627 9.95136 15.74823 1.000 44.72662 188 TYR A CA 1
ATOM 1471 C C . TYR A 1 188 ? -1.85130 9.16804 16.68154 1.000 44.87569 188 TYR A C 1
ATOM 1472 O O . TYR A 1 188 ? -2.12485 8.00022 16.97851 1.000 44.97372 188 TYR A O 1
ATOM 1481 N N . SER A 1 189 ? -0.76241 9.79897 17.13811 1.000 44.23952 189 SER A N 1
ATOM 1482 C CA . SER A 1 189 ? 0.05526 9.17216 18.17217 1.000 45.50984 189 SER A CA 1
ATOM 1483 C C . SER A 1 189 ? -0.80445 8.83735 19.37336 1.000 44.69940 189 SER A C 1
ATOM 1484 O O . SER A 1 189 ? -1.60678 9.65486 19.82844 1.000 45.76179 189 SER A O 1
ATOM 1487 N N . GLN A 1 190 ? -0.62832 7.62684 19.87835 1.000 44.25969 190 GLN A N 1
ATOM 1488 C CA . GLN A 1 190 ? -1.37352 7.13476 21.01880 1.000 40.30520 190 GLN A CA 1
ATOM 1489 C C . GLN A 1 190 ? -0.51755 7.04420 22.27715 1.000 39.99585 190 GLN A C 1
ATOM 1490 O O . GLN A 1 190 ? -1.03442 6.64706 23.32212 1.000 42.90077 190 GLN A O 1
ATOM 1496 N N . ALA A 1 191 ? 0.78243 7.35400 22.19652 1.000 41.48672 191 ALA A N 1
ATOM 1497 C CA . ALA A 1 191 ? 1.72220 7.13694 23.29732 1.000 38.53294 191 ALA A CA 1
ATOM 1498 C C . ALA A 1 191 ? 2.97273 8.01168 23.14442 1.000 39.09753 191 ALA A C 1
ATOM 1499 O O . ALA A 1 191 ? 3.45346 8.26347 22.02898 1.000 40.74449 191 ALA A O 1
ATOM 1501 N N . SER A 1 192 ? 3.51638 8.44078 24.28209 1.000 35.73317 192 SER A N 1
ATOM 1502 C CA . SER A 1 192 ? 4.78761 9.15850 24.27791 1.000 38.53057 192 SER A CA 1
ATOM 1503 C C . SER A 1 192 ? 5.93371 8.25683 23.80086 1.000 36.73232 192 SER A C 1
ATOM 1504 O O . SER A 1 192 ? 5.84167 7.02280 23.80404 1.000 33.24734 192 SER A O 1
ATOM 1507 N N . LYS A 1 193 ? 7.02796 8.89412 23.37502 1.000 33.57415 193 LYS A N 1
ATOM 1508 C CA . LYS A 1 193 ? 8.21945 8.13458 23.02603 1.000 31.99560 193 LYS A CA 1
ATOM 1509 C C . LYS A 1 193 ? 8.70682 7.31779 24.21428 1.000 34.94747 193 LYS A C 1
ATOM 1510 O O . LYS A 1 193 ? 9.11468 6.16016 24.06038 1.000 33.22298 193 LYS A O 1
ATOM 1516 N N . PHE A 1 194 ? 8.66694 7.90420 25.41197 1.000 32.37972 194 PHE A N 1
ATOM 1517 C CA . PHE A 1 194 ? 9.08996 7.18314 26.60290 1.000 31.52568 194 PHE A CA 1
ATOM 1518 C C . PHE A 1 194 ? 8.14311 6.01996 26.90683 1.000 34.88264 194 PHE A C 1
ATOM 1519 O O . PHE A 1 194 ? 8.58700 4.93961 27.32191 1.000 31.48507 194 PHE A O 1
ATOM 1527 N N . GLU A 1 195 ? 6.83062 6.21656 26.71846 1.000 36.03772 195 GLU A N 1
ATOM 1528 C CA . GLU A 1 195 ? 5.89437 5.10777 26.91539 1.000 33.07348 195 GLU A CA 1
ATOM 1529 C C . GLU A 1 195 ? 6.14755 3.98150 25.91794 1.000 35.40144 195 GLU A C 1
ATOM 1530 O O . GLU A 1 195 ? 6.18338 2.79937 26.30228 1.000 34.38250 195 GLU A O 1
ATOM 1536 N N . VAL A 1 196 ? 6.35575 4.32060 24.63522 1.000 30.75994 196 VAL A N 1
ATOM 1537 C CA . VAL A 1 196 ? 6.71945 3.27592 23.68159 1.000 34.46055 196 VAL A CA 1
ATOM 1538 C C . VAL A 1 196 ? 7.98327 2.56739 24.14304 1.000 35.73466 196 VAL A C 1
ATOM 1539 O O . VAL A 1 196 ? 8.05210 1.33200 24.14390 1.000 35.77752 196 VAL A O 1
ATOM 1543 N N . PHE A 1 197 ? 8.98809 3.34226 24.57965 1.000 36.99933 197 PHE A N 1
ATOM 1544 C CA . PHE A 1 197 ? 10.27477 2.77882 24.98807 1.000 34.96309 197 PHE A CA 1
ATOM 1545 C C . PHE A 1 197 ? 10.11974 1.78630 26.12843 1.000 34.60087 197 PHE A C 1
ATOM 1546 O O . PHE A 1 197 ? 10.69646 0.69442 26.08035 1.000 33.46685 197 PHE A O 1
ATOM 1554 N N . ARG A 1 198 ? 9.33320 2.14399 27.15827 1.000 37.58375 198 ARG A N 1
ATOM 1555 C CA . ARG A 1 198 ? 9.15330 1.25389 28.30892 1.000 38.35770 198 ARG A CA 1
ATOM 1556 C C . ARG A 1 198 ? 8.34531 0.02344 27.92800 1.000 39.28729 198 ARG A C 1
ATOM 1557 O O . ARG A 1 198 ? 8.54500 -1.05727 28.49882 1.000 42.84258 198 ARG A O 1
ATOM 1565 N N . SER A 1 199 ? 7.44154 0.17755 26.96134 1.000 34.90717 199 SER A N 1
ATOM 1566 C CA . SER A 1 199 ? 6.72177 -0.95483 26.40910 1.000 31.82474 199 SER A CA 1
ATOM 1567 C C . SER A 1 199 ? 7.64763 -2.00278 25.80034 1.000 38.91466 199 SER A C 1
ATOM 1568 O O . SER A 1 199 ? 7.26985 -3.17839 25.72947 1.000 37.43450 199 SER A O 1
ATOM 1571 N N . LYS A 1 200 ? 8.83862 -1.60183 25.31751 1.000 42.81384 200 LYS A N 1
ATOM 1572 C CA . LYS A 1 200 ? 9.77879 -2.49073 24.60579 1.000 38.33241 200 LYS A CA 1
ATOM 1573 C C . LYS A 1 200 ? 9.20326 -3.01760 23.29222 1.000 34.82418 200 LYS A C 1
ATOM 1574 O O . LYS A 1 200 ? 9.63998 -4.06115 22.79407 1.000 34.35520 200 LYS A O 1
ATOM 1580 N N . LYS A 1 201 ? 8.23936 -2.30765 22.70889 1.000 39.83899 201 LYS A N 1
ATOM 1581 C CA . LYS A 1 201 ? 7.50102 -2.79010 21.54763 1.000 39.96793 201 LYS A CA 1
ATOM 1582 C C . LYS A 1 201 ? 6.90682 -1.60747 20.79821 1.000 36.67912 201 LYS A C 1
ATOM 1583 O O . LYS A 1 201 ? 6.49108 -0.62962 21.41566 1.000 41.83004 201 LYS A O 1
ATOM 1589 N N . LEU A 1 202 ? 6.88056 -1.69361 19.47619 1.000 40.17271 202 LEU A N 1
ATOM 1590 C CA . LEU A 1 202 ? 6.23864 -0.65222 18.67605 1.000 43.67278 202 LEU A CA 1
ATOM 1591 C C . LEU A 1 202 ? 4.72127 -0.69973 18.83566 1.000 47.57321 202 LEU A C 1
ATOM 1592 O O . LEU A 1 202 ? 4.13763 -1.78702 18.87584 1.000 48.56742 202 LEU A O 1
ATOM 1597 N N . PRO A 1 203 ? 4.04799 0.45226 18.84562 1.000 51.35262 203 PRO A N 1
ATOM 1598 C CA . PRO A 1 203 ? 2.58148 0.44066 18.95104 1.000 50.80460 203 PRO A CA 1
ATOM 1599 C C . PRO A 1 203 ? 1.94832 -0.27876 17.76588 1.000 56.30804 203 PRO A C 1
ATOM 1600 O O . PRO A 1 203 ? 2.57360 -0.50379 16.72711 1.000 52.91842 203 PRO A O 1
ATOM 1604 N N . GLN A 1 204 ? 0.67255 -0.62993 17.93344 1.000 69.98703 204 GLN A N 1
ATOM 1605 C CA . GLN A 1 204 ? -0.06629 -1.38914 16.92346 1.000 74.45420 204 GLN A CA 1
ATOM 1606 C C . GLN A 1 204 ? -0.23226 -0.57096 15.64372 1.000 75.14970 204 GLN A C 1
ATOM 1607 O O . GLN A 1 204 ? -0.81323 0.52309 15.66756 1.000 68.27500 204 GLN A O 1
ATOM 1613 N N . SER A 1 205 ? 0.27269 -1.10354 14.52679 1.000 72.06869 205 SER A N 1
ATOM 1614 C CA . SER A 1 205 ? 0.23920 -0.37824 13.25280 1.000 74.45294 205 SER A CA 1
ATOM 1615 C C . SER A 1 205 ? -0.91649 -0.83480 12.36705 1.000 74.15763 205 SER A C 1
ATOM 1616 O O . SER A 1 205 ? -1.59331 -0.00911 11.75751 1.000 77.24462 205 SER A O 1
ATOM 1619 N N . MET B 1 4 ? 40.21203 -7.68266 -0.67227 1.000 98.93887 4 MET B N 1
ATOM 1620 C CA . MET B 1 4 ? 39.58224 -7.56487 0.64095 1.000 95.39133 4 MET B CA 1
ATOM 1621 C C . MET B 1 4 ? 39.71714 -6.10391 1.11961 1.000 93.24230 4 MET B C 1
ATOM 1622 O O . MET B 1 4 ? 39.99625 -5.21907 0.30690 1.000 90.29733 4 MET B O 1
ATOM 1627 N N . GLY B 1 5 ? 39.52817 -5.83480 2.41926 1.000 84.46456 5 GLY B N 1
ATOM 1628 C CA . GLY B 1 5 ? 39.40723 -4.46584 2.89989 1.000 79.72321 5 GLY B CA 1
ATOM 1629 C C . GLY B 1 5 ? 40.70739 -3.85182 3.40906 1.000 75.69526 5 GLY B C 1
ATOM 1630 O O . GLY B 1 5 ? 41.51081 -4.51821 4.04720 1.000 73.48644 5 GLY B O 1
ATOM 1631 N N . THR B 1 6 ? 40.89825 -2.58374 3.12199 1.000 63.05538 6 THR B N 1
ATOM 1632 C CA . THR B 1 6 ? 42.08111 -1.81925 3.51965 1.000 63.57717 6 THR B CA 1
ATOM 1633 C C . THR B 1 6 ? 41.66922 -0.34999 3.39074 1.000 62.49519 6 THR B C 1
ATOM 1634 O O . THR B 1 6 ? 41.55845 0.17173 2.28707 1.000 58.06166 6 THR B O 1
ATOM 1638 N N . GLU B 1 7 ? 41.55559 0.36863 4.49436 1.000 53.88533 7 GLU B N 1
ATOM 1639 C CA . GLU B 1 7 ? 41.02414 1.71475 4.47037 1.000 50.17675 7 GLU B CA 1
ATOM 1640 C C . GLU B 1 7 ? 41.91107 2.55658 5.35367 1.000 47.97159 7 GLU B C 1
ATOM 1641 O O . GLU B 1 7 ? 42.71089 2.06609 6.16008 1.000 49.82915 7 GLU B O 1
ATOM 1647 N N . LEU B 1 8 ? 41.83660 3.83400 5.06761 1.000 45.03129 8 LEU B N 1
ATOM 1648 C CA . LEU B 1 8 ? 42.45237 4.88696 5.84063 1.000 41.33841 8 LEU B CA 1
ATOM 1649 C C . LEU B 1 8 ? 41.42419 5.31566 6.86996 1.000 42.16236 8 LEU B C 1
ATOM 1650 O O . LEU B 1 8 ? 40.23804 5.42413 6.54844 1.000 44.04333 8 LEU B O 1
ATOM 1655 N N . LYS B 1 9 ? 41.86350 5.52470 8.10945 1.000 41.27380 9 LYS B N 1
ATOM 1656 C CA . LYS B 1 9 ? 40.93152 5.69709 9.22648 1.000 39.05891 9 LYS B CA 1
ATOM 1657 C C . LYS B 1 9 ? 41.44052 6.74538 10.22115 1.000 37.31702 9 LYS B C 1
ATOM 1658 O O . LYS B 1 9 ? 42.31859 6.45986 11.04090 1.000 37.77891 9 LYS B O 1
ATOM 1664 N N . LEU B 1 10 ? 40.88393 7.95119 10.17295 1.000 35.20467 10 LEU B N 1
ATOM 1665 C CA . LEU B 1 10 ? 41.35181 9.05237 11.01185 1.000 37.80044 10 LEU B CA 1
ATOM 1666 C C . LEU B 1 10 ? 40.28774 9.46364 12.02367 1.000 36.61880 10 LEU B C 1
ATOM 1667 O O . LEU B 1 10 ? 39.12778 9.67539 11.67223 1.000 36.11239 10 LEU B O 1
ATOM 1672 N N . ARG B 1 11 ? 40.69200 9.62883 13.26920 1.000 36.93811 11 ARG B N 1
ATOM 1673 C CA . ARG B 1 11 ? 39.81522 10.21709 14.26915 1.000 36.62354 11 ARG B CA 1
ATOM 1674 C C . ARG B 1 11 ? 39.78017 11.73298 14.08839 1.000 31.09225 11 ARG B C 1
ATOM 1675 O O . ARG B 1 11 ? 40.83594 12.36067 13.99797 1.000 33.60733 11 ARG B O 1
ATOM 1683 N N . ILE B 1 12 ? 38.57796 12.31225 13.95655 1.000 31.22542 12 ILE B N 1
ATOM 1684 C CA . ILE B 1 12 ? 38.38461 13.76814 13.98490 1.000 30.35153 12 ILE B CA 1
ATOM 1685 C C . ILE B 1 12 ? 38.37467 14.23397 15.43436 1.000 32.66835 12 ILE B C 1
ATOM 1686 O O . ILE B 1 12 ? 37.76078 13.59566 16.30284 1.000 31.58266 12 ILE B O 1
ATOM 1691 N N . ARG B 1 13 ? 39.02206 15.37423 15.69783 1.000 33.29923 13 ARG B N 1
ATOM 1692 C CA . ARG B 1 13 ? 39.34194 15.75321 17.07474 1.000 29.02901 13 ARG B CA 1
ATOM 1693 C C . ARG B 1 13 ? 38.08049 15.99833 17.89691 1.000 32.10940 13 ARG B C 1
ATOM 1694 O O . ARG B 1 13 ? 37.96480 15.50496 19.02330 1.000 35.12668 13 ARG B O 1
ATOM 1702 N N . ASP B 1 14 ? 37.10189 16.71466 17.35318 1.000 31.06152 14 ASP B N 1
ATOM 1703 C CA . ASP B 1 14 ? 35.93633 17.04704 18.17019 1.000 34.62560 14 ASP B CA 1
ATOM 1704 C C . ASP B 1 14 ? 34.77634 17.48044 17.27904 1.000 32.21607 14 ASP B C 1
ATOM 1705 O O . ASP B 1 14 ? 34.86180 17.45882 16.04945 1.000 34.64178 14 ASP B O 1
ATOM 1710 N N . SER B 1 15 ? 33.68397 17.87028 17.93721 1.000 31.03159 15 SER B N 1
ATOM 1711 C CA . SER B 1 15 ? 32.47662 18.35086 17.27236 1.000 35.70395 15 SER B CA 1
ATOM 1712 C C . SER B 1 15 ? 32.75384 19.46620 16.26873 1.000 36.41564 15 SER B C 1
ATOM 1713 O O . SER B 1 15 ? 32.16923 19.48982 15.17625 1.000 34.32521 15 SER B O 1
ATOM 1716 N N . THR B 1 16 ? 33.58579 20.44139 16.65076 1.000 34.33448 16 THR B N 1
ATOM 1717 C CA . THR B 1 16 ? 33.79314 21.59160 15.77368 1.000 39.48473 16 THR B CA 1
ATOM 1718 C C . THR B 1 16 ? 34.57651 21.20008 14.52845 1.000 36.68164 16 THR B C 1
ATOM 1719 O O . THR B 1 16 ? 34.22442 21.60450 13.40641 1.000 37.97067 16 THR B O 1
ATOM 1723 N N . ALA B 1 17 ? 35.61767 20.38785 14.70013 1.000 30.09550 17 ALA B N 1
ATOM 1724 C CA . ALA B 1 17 ? 36.34561 19.91022 13.53970 1.000 30.57186 17 ALA B CA 1
ATOM 1725 C C . ALA B 1 17 ? 35.42276 19.11935 12.62538 1.000 31.47511 17 ALA B C 1
ATOM 1726 O O . ALA B 1 17 ? 35.46352 19.27912 11.39661 1.000 29.06503 17 ALA B O 1
ATOM 1728 N N . HIS B 1 18 ? 34.56162 18.28086 13.21868 1.000 31.98158 18 HIS B N 1
ATOM 1729 C CA . HIS B 1 18 ? 33.61299 17.48477 12.43756 1.000 34.00447 18 HIS B CA 1
ATOM 1730 C C . HIS B 1 18 ? 32.65922 18.37158 11.64143 1.000 34.85398 18 HIS B C 1
ATOM 1731 O O . HIS B 1 18 ? 32.42877 18.12197 10.44869 1.000 32.28733 18 HIS B O 1
ATOM 1738 N N . CYS B 1 19 ? 32.12878 19.43642 12.26668 1.000 31.24858 19 CYS B N 1
ATOM 1739 C CA . CYS B 1 19 ? 31.22746 20.33428 11.54628 1.000 33.65718 19 CYS B CA 1
ATOM 1740 C C . CYS B 1 19 ? 31.95040 21.05708 10.41042 1.000 33.18356 19 CYS B C 1
ATOM 1741 O O . CYS B 1 19 ? 31.41256 21.18312 9.30614 1.000 31.20505 19 CYS B O 1
ATOM 1744 N N . ARG B 1 20 ? 33.15862 21.56767 10.67512 1.000 33.27136 20 ARG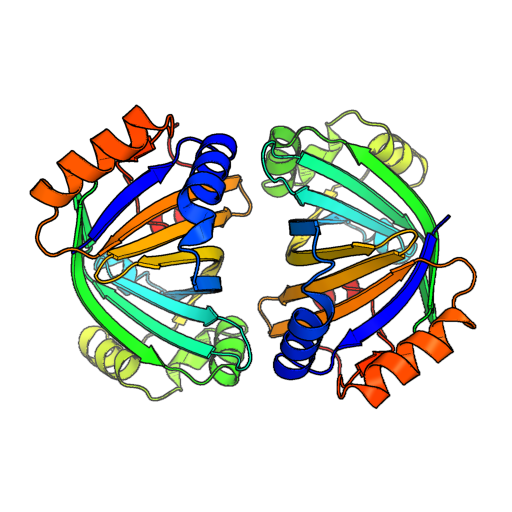 B N 1
ATOM 1745 C CA . ARG B 1 20 ? 33.95022 22.19730 9.61884 1.000 34.39104 20 ARG B CA 1
ATOM 1746 C C . ARG B 1 20 ? 34.11014 21.25864 8.43307 1.000 34.42629 20 ARG B C 1
ATOM 1747 O O . ARG B 1 20 ? 33.94768 21.65713 7.27438 1.000 36.37389 20 ARG B O 1
ATOM 1755 N N . LEU B 1 21 ? 34.45083 19.99919 8.71595 1.000 35.65189 21 LEU B N 1
ATOM 1756 C CA . LEU B 1 21 ? 34.67263 19.02806 7.65369 1.000 36.11984 21 LEU B CA 1
ATOM 1757 C C . LEU B 1 21 ? 33.39252 18.77417 6.87320 1.000 32.65457 21 LEU B C 1
ATOM 1758 O O . LEU B 1 21 ? 33.39966 18.76144 5.63847 1.000 32.75528 21 LEU B O 1
ATOM 1763 N N . THR B 1 22 ? 32.28205 18.59365 7.58822 1.000 34.07297 22 THR B N 1
ATOM 1764 C CA . THR B 1 22 ? 30.96182 18.47419 6.97225 1.000 32.56283 22 THR B CA 1
ATOM 1765 C C . THR B 1 22 ? 30.67241 19.62707 6.03196 1.000 35.35776 22 THR B C 1
ATOM 1766 O O . THR B 1 22 ? 30.10881 19.42950 4.94993 1.000 35.66637 22 THR B O 1
ATOM 1770 N N . LYS B 1 23 ? 31.02126 20.84738 6.44959 1.000 33.13971 23 LYS B N 1
ATOM 1771 C CA . LYS B 1 23 ? 30.68708 22.02009 5.65863 1.000 33.82648 23 LYS B CA 1
ATOM 1772 C C . LYS B 1 23 ? 31.57629 22.10231 4.42641 1.000 39.43776 23 LYS B C 1
ATOM 1773 O O . LYS B 1 23 ? 31.08135 22.29944 3.30649 1.000 38.53533 23 LYS B O 1
ATOM 1779 N N . LEU B 1 24 ? 32.87882 21.85687 4.60698 1.000 36.89471 24 LEU B N 1
ATOM 1780 C CA . LEU B 1 24 ? 33.81810 21.84518 3.49041 1.000 38.43596 24 LEU B CA 1
ATOM 1781 C C . LEU B 1 24 ? 33.30139 20.96636 2.35186 1.000 40.98740 24 LEU B C 1
ATOM 1782 O O . LEU B 1 24 ? 33.27902 21.38811 1.19059 1.000 38.22326 24 LEU B O 1
ATOM 1787 N N . LEU B 1 25 ? 32.87776 19.73335 2.67417 1.000 37.70880 25 LEU B N 1
ATOM 1788 C CA . LEU B 1 25 ? 32.54646 18.72028 1.67584 1.000 36.47645 25 LEU B CA 1
ATOM 1789 C C . LEU B 1 25 ? 31.06867 18.67997 1.31196 1.000 33.61859 25 LEU B C 1
ATOM 1790 O O . LEU B 1 25 ? 30.67025 17.80692 0.53799 1.000 36.42677 25 LEU B O 1
ATOM 1795 N N . SER B 1 26 ? 30.26232 19.60822 1.82456 1.000 33.68070 26 SER B N 1
ATOM 1796 C CA . SER B 1 26 ? 28.81360 19.50609 1.68373 1.000 37.62229 26 SER B CA 1
ATOM 1797 C C . SER B 1 26 ? 28.39181 19.25320 0.24048 1.000 36.78462 26 SER B C 1
ATOM 1798 O O . SER B 1 26 ? 27.48805 18.45221 -0.01339 1.000 40.18563 26 SER B O 1
ATOM 1801 N N . ALA B 1 27 ? 29.05152 19.90044 -0.72124 1.000 39.46696 27 ALA B N 1
ATOM 1802 C CA . ALA B 1 27 ? 28.66026 19.74185 -2.12018 1.000 41.51243 27 ALA B CA 1
ATOM 1803 C C . ALA B 1 27 ? 28.67948 18.28194 -2.56297 1.000 41.52898 27 ALA B C 1
ATOM 1804 O O . ALA B 1 27 ? 27.91275 17.89323 -3.45063 1.000 43.76709 27 ALA B O 1
ATOM 1806 N N . PHE B 1 28 ? 29.53399 17.45858 -1.97063 1.000 41.16885 28 PHE B N 1
ATOM 1807 C CA . PHE B 1 28 ? 29.68053 16.07634 -2.41547 1.000 44.23523 28 PHE B CA 1
ATOM 1808 C C . PHE B 1 28 ? 28.83451 15.08656 -1.61416 1.000 39.25714 28 PHE B C 1
ATOM 1809 O O . PHE B 1 28 ? 28.98344 13.87453 -1.79717 1.000 36.57303 28 PHE B O 1
ATOM 1817 N N . HIS B 1 29 ? 27.97226 15.57472 -0.72617 1.000 39.89287 29 HIS B N 1
ATOM 1818 C CA . HIS B 1 29 ? 27.16040 14.70261 0.10772 1.000 39.75331 29 HIS B CA 1
ATOM 1819 C C . HIS B 1 29 ? 26.13122 13.98153 -0.75038 1.000 43.80250 29 HIS B C 1
ATOM 1820 O O . HIS B 1 29 ? 25.38201 14.61863 -1.49609 1.000 46.58675 29 HIS B O 1
ATOM 1827 N N . VAL B 1 30 ? 26.06758 12.65796 -0.63171 1.000 40.52564 30 VAL B N 1
ATOM 1828 C CA . VAL B 1 30 ? 25.11958 11.86555 -1.40575 1.000 42.34705 30 VAL B CA 1
ATOM 1829 C C . VAL B 1 30 ? 24.18907 11.02083 -0.54801 1.000 43.63121 30 VAL B C 1
ATOM 1830 O O . VAL B 1 30 ? 23.17621 10.53386 -1.06951 1.000 42.73848 30 VAL B O 1
ATOM 1834 N N . GLU B 1 31 ? 24.46705 10.83702 0.73995 1.000 42.93343 31 GLU B N 1
ATOM 1835 C CA . GLU B 1 31 ? 23.63238 9.94913 1.53690 1.000 41.17442 31 GLU B CA 1
ATOM 1836 C C . GLU B 1 31 ? 23.95875 10.12450 3.01314 1.000 40.39000 31 GLU B C 1
ATOM 1837 O O . GLU B 1 31 ? 25.10816 10.40255 3.37736 1.000 40.41032 31 GLU B O 1
ATOM 1843 N N . THR B 1 32 ? 22.94705 9.93759 3.85526 1.000 35.91521 32 THR B N 1
ATOM 1844 C CA . THR B 1 32 ? 23.14827 9.73112 5.28292 1.000 37.67192 32 THR B CA 1
ATOM 1845 C C . THR B 1 32 ? 22.55905 8.38452 5.67892 1.000 35.69019 32 THR B C 1
ATOM 1846 O O . THR B 1 32 ? 21.43479 8.06233 5.29514 1.000 43.22979 32 THR B O 1
ATOM 1850 N N . GLN B 1 33 ? 23.32782 7.58607 6.41088 1.000 37.23403 33 GLN B N 1
ATOM 1851 C CA . GLN B 1 33 ? 22.84787 6.33863 7.00241 1.000 36.36178 33 GLN B CA 1
ATOM 1852 C C . GLN B 1 33 ? 22.79539 6.46496 8.51299 1.000 33.64736 33 GLN B C 1
ATOM 1853 O O . GLN B 1 33 ? 23.81054 6.79337 9.14516 1.000 30.92380 33 GLN B O 1
ATOM 1859 N N . HIS B 1 34 ? 21.62906 6.17014 9.09150 1.000 37.23931 34 HIS B N 1
ATOM 1860 C CA . HIS B 1 34 ? 21.49510 6.02435 10.54419 1.000 33.03863 34 HIS B CA 1
ATOM 1861 C C . HIS B 1 34 ? 21.64377 4.55014 10.87442 1.000 32.78181 34 HIS B C 1
ATOM 1862 O O . HIS B 1 34 ? 20.70303 3.76923 10.72640 1.000 40.94405 34 HIS B O 1
ATOM 1869 N N . GLN B 1 35 ? 22.84317 4.15931 11.27598 1.000 28.75105 35 GLN B N 1
ATOM 1870 C CA . GLN B 1 35 ? 23.17877 2.75531 11.47337 1.000 32.41102 35 GLN B CA 1
ATOM 1871 C C . GLN B 1 35 ? 22.95802 2.35103 12.92764 1.000 33.66969 35 GLN B C 1
ATOM 1872 O O . GLN B 1 35 ? 23.48134 2.99312 13.85138 1.000 30.60170 35 GLN B O 1
ATOM 1878 N N . GLU B 1 36 ? 22.23248 1.26204 13.13015 1.000 30.69847 36 GLU B N 1
ATOM 1879 C CA . GLU B 1 36 ? 22.16994 0.61731 14.43254 1.000 29.82643 36 GLU B CA 1
ATOM 1880 C C . GLU B 1 36 ? 22.99367 -0.66615 14.36615 1.000 30.66075 36 GLU B C 1
ATOM 1881 O O . GLU B 1 36 ? 22.64793 -1.57747 13.60645 1.000 31.53099 36 GLU B O 1
ATOM 1887 N N . ASN B 1 37 ? 24.08372 -0.73987 15.14291 1.000 31.02723 37 ASN B N 1
ATOM 1888 C CA . ASN B 1 37 ? 24.90261 -1.95569 15.24693 1.000 31.43638 37 ASN B CA 1
ATOM 1889 C C . ASN B 1 37 ? 24.65669 -2.67747 16.56642 1.000 29.58521 37 ASN B C 1
ATOM 1890 O O . ASN B 1 37 ? 24.61338 -2.03673 17.61667 1.000 30.06616 37 ASN B O 1
ATOM 1895 N N . PHE B 1 38 ? 24.47235 -3.99984 16.51017 1.000 30.42413 38 PHE B N 1
ATOM 1896 C CA . PHE B 1 38 ? 24.40365 -4.83439 17.71332 1.000 28.27104 38 PHE B CA 1
ATOM 1897 C C . PHE B 1 38 ? 25.37950 -5.98499 17.54868 1.000 25.77169 38 PHE B C 1
ATOM 1898 O O . PHE B 1 38 ? 25.41543 -6.62348 16.49510 1.000 27.95262 38 PHE B O 1
ATOM 1906 N N . PHE B 1 39 ? 26.17330 -6.24638 18.57686 1.000 29.80799 39 PHE B N 1
ATOM 1907 C CA . PHE B 1 39 ? 27.24686 -7.23105 18.51410 1.000 31.31390 39 PHE B CA 1
ATOM 1908 C C . PHE B 1 39 ? 26.90589 -8.47893 19.32995 1.000 29.96104 39 PHE B C 1
ATOM 1909 O O . PHE B 1 39 ? 26.07892 -8.44383 20.24697 1.000 29.37091 39 PHE B O 1
ATOM 1917 N N . PHE B 1 40 ? 27.49618 -9.60349 18.93913 1.000 33.29552 40 PHE B N 1
ATOM 1918 C CA . PHE B 1 40 ? 27.18416 -10.89675 19.53441 1.000 33.59467 40 PHE B CA 1
ATOM 1919 C C . PHE B 1 40 ? 28.45352 -11.70925 19.71905 1.000 33.76957 40 PHE B C 1
ATOM 1920 O O . PHE B 1 40 ? 29.44346 -11.51893 18.99850 1.000 30.94961 40 PHE B O 1
ATOM 1928 N N . ASP B 1 41 ? 28.41020 -12.61644 20.69936 1.000 36.21612 41 ASP B N 1
ATOM 1929 C CA . ASP B 1 41 ? 29.47909 -13.59484 20.90108 1.000 33.36905 41 ASP B CA 1
ATOM 1930 C C . ASP B 1 41 ? 28.86865 -14.87553 21.46628 1.000 36.67253 41 ASP B C 1
ATOM 1931 O O . ASP B 1 41 ? 27.66359 -14.95537 21.72199 1.000 33.14784 41 ASP B O 1
ATOM 1936 N N . GLY B 1 42 ? 29.69718 -15.90961 21.59620 1.000 36.14238 42 GLY B N 1
ATOM 1937 C CA . GLY B 1 42 ? 29.30158 -17.06859 22.36581 1.000 36.01471 42 GLY B CA 1
ATOM 1938 C C . GLY B 1 42 ? 29.44056 -16.81886 23.85789 1.000 35.58809 42 GLY B C 1
ATOM 1939 O O . GLY B 1 42 ? 29.98932 -15.80772 24.28860 1.000 33.03839 42 GLY B O 1
ATOM 1940 N N . ALA B 1 43 ? 28.92249 -17.75845 24.65898 1.000 35.75960 43 ALA B N 1
ATOM 1941 C CA . ALA B 1 43 ? 29.01569 -17.61898 26.11457 1.000 36.65111 43 ALA B CA 1
ATOM 1942 C C . ALA B 1 43 ? 30.44178 -17.78292 26.66049 1.000 41.39427 43 ALA B C 1
ATOM 1943 O O . ALA B 1 43 ? 30.67575 -17.46712 27.83079 1.000 45.90979 43 ALA B O 1
ATOM 1945 N N . ASN B 1 44 ? 31.38357 -18.32275 25.88373 1.000 37.24059 44 ASN B N 1
ATOM 1946 C CA . ASN B 1 44 ? 32.75580 -18.51223 26.34263 1.000 36.16392 44 ASN B CA 1
ATOM 1947 C C . ASN B 1 44 ? 33.74381 -17.62014 25.59128 1.000 40.31435 44 ASN B C 1
ATOM 1948 O O . ASN B 1 44 ? 34.93245 -17.94879 25.52235 1.000 39.65596 44 ASN B O 1
ATOM 1953 N N . ASN B 1 45 ? 33.27592 -16.50399 25.02101 1.000 38.35313 45 ASN B N 1
ATOM 1954 C CA . ASN B 1 45 ? 34.12397 -15.60383 24.23284 1.000 40.99380 45 ASN B CA 1
ATOM 1955 C C . ASN B 1 45 ? 34.84474 -16.33141 23.10358 1.000 38.80369 45 ASN B C 1
ATOM 1956 O O . ASN B 1 45 ? 36.02124 -16.07286 22.82280 1.000 37.85558 45 ASN B O 1
ATOM 1961 N N . GLU B 1 46 ? 34.13503 -17.27263 22.47846 1.000 35.95622 46 GLU B N 1
ATOM 1962 C CA . GLU B 1 46 ? 34.68777 -18.01828 21.35373 1.000 37.17726 46 GLU B CA 1
ATOM 1963 C C . GLU B 1 46 ? 35.17041 -17.08115 20.24749 1.000 42.05469 46 GLU B C 1
ATOM 1964 O O . GLU B 1 46 ? 36.26697 -17.26015 19.69676 1.000 42.54102 46 GLU B O 1
ATOM 1970 N N . LEU B 1 47 ? 34.36588 -16.06746 19.90857 1.000 43.91088 47 LEU B N 1
ATOM 1971 C CA . LEU B 1 47 ? 34.70686 -15.20624 18.78064 1.000 39.83884 47 LEU B CA 1
ATOM 1972 C C . LEU B 1 47 ? 35.78374 -14.19602 19.15209 1.000 39.72698 47 LEU B C 1
ATOM 1973 O O . LEU B 1 47 ? 36.73197 -13.98474 18.38581 1.000 40.50372 47 LEU B O 1
ATOM 1978 N N . SER B 1 48 ? 35.64983 -13.53679 20.30539 1.000 38.48949 48 SER B N 1
ATOM 1979 C CA . SER B 1 48 ? 36.60659 -12.47857 20.62032 1.000 38.47648 48 SER B CA 1
ATOM 1980 C C . SER B 1 48 ? 38.00882 -13.03239 20.87475 1.000 42.38227 48 SER B C 1
ATOM 1981 O O . SER B 1 48 ? 38.99746 -12.38348 20.50063 1.000 36.23755 48 SER B O 1
ATOM 1984 N N . SER B 1 49 ? 38.12376 -14.24285 21.44949 1.000 35.85794 49 SER B N 1
ATOM 1985 C CA . SER B 1 49 ? 39.45057 -14.82795 21.66202 1.000 36.73122 49 SER B CA 1
ATOM 1986 C C . SER B 1 49 ? 40.14870 -15.20073 20.36003 1.000 40.24680 49 SER B C 1
ATOM 1987 O O . SER B 1 49 ? 41.35938 -15.45952 20.37290 1.000 40.11586 49 SER B O 1
ATOM 1990 N N . GLN B 1 50 ? 39.40809 -15.27894 19.24901 1.000 39.49854 50 GLN B N 1
ATOM 1991 C CA . GLN B 1 50 ? 39.98556 -15.48195 17.92757 1.000 42.17981 50 GLN B CA 1
ATOM 1992 C C . GLN B 1 50 ? 39.97269 -14.21548 17.08021 1.000 40.57371 50 GLN B C 1
ATOM 1993 O O . GLN B 1 50 ? 40.10824 -14.30583 15.85421 1.000 41.18483 50 GLN B O 1
ATOM 1999 N N . GLN B 1 51 ? 39.81220 -13.04158 17.70830 1.000 41.19978 51 GLN B N 1
ATOM 2000 C CA . GLN B 1 51 ? 39.82919 -11.73180 17.01998 1.000 44.03033 51 GLN B CA 1
ATOM 2001 C C . GLN B 1 51 ? 38.71125 -11.58146 15.98305 1.000 42.15193 51 GLN B C 1
ATOM 2002 O O . GLN B 1 51 ? 38.91118 -10.98341 14.91864 1.000 37.45471 51 GLN B O 1
ATOM 2008 N N . VAL B 1 52 ? 37.52579 -12.10763 16.30309 1.000 38.21322 52 VAL B N 1
ATOM 2009 C CA . VAL B 1 52 ? 36.38873 -12.15280 15.39001 1.000 37.32640 52 VAL B CA 1
ATOM 2010 C C . VAL B 1 52 ? 35.26975 -11.29797 15.97103 1.000 36.32779 52 VAL B C 1
ATOM 2011 O O . VAL B 1 52 ? 34.98998 -11.35191 17.17619 1.000 34.62342 52 VAL B O 1
ATOM 2015 N N . VAL B 1 53 ? 34.61923 -10.52413 15.10716 1.000 35.09187 53 VAL B N 1
ATOM 2016 C CA . VAL B 1 53 ? 33.52188 -9.64836 15.48862 1.000 35.70657 53 VAL B CA 1
ATOM 2017 C C . VAL B 1 53 ? 32.29645 -10.03725 14.66814 1.000 36.30199 53 VAL B C 1
ATOM 2018 O O . VAL B 1 53 ? 32.37575 -10.17113 13.43417 1.000 37.98467 53 VAL B O 1
ATOM 2022 N N . LEU B 1 54 ? 31.17187 -10.22746 15.35539 1.000 28.80694 54 LEU B N 1
ATOM 2023 C CA . LEU B 1 54 ? 29.92603 -10.66266 14.73985 1.000 31.52734 54 LEU B CA 1
ATOM 2024 C C . LEU B 1 54 ? 28.84639 -9.65664 15.07698 1.000 32.90498 54 LEU B C 1
ATOM 2025 O O . LEU B 1 54 ? 28.52715 -9.46639 16.25345 1.000 31.89259 54 LEU B O 1
ATOM 2030 N N . PHE B 1 55 ? 28.27604 -9.01173 14.06133 1.000 35.85200 55 PHE B N 1
ATOM 2031 C CA . PHE B 1 55 ? 27.29310 -7.98304 14.36811 1.000 31.58215 55 PHE B CA 1
ATOM 2032 C C . PHE B 1 55 ? 26.17589 -7.95616 13.34514 1.000 31.43882 55 PHE B C 1
ATOM 2033 O O . PHE B 1 55 ? 26.29369 -8.44539 12.21705 1.000 34.30161 55 PHE B O 1
ATOM 2041 N N . LEU B 1 56 ? 25.07665 -7.37372 13.78802 1.000 30.24905 56 LEU B N 1
ATOM 2042 C CA . LEU B 1 56 ? 23.90695 -7.10116 12.97685 1.000 32.37580 56 LEU B CA 1
ATOM 2043 C C . LEU B 1 56 ? 23.83441 -5.58638 12.78443 1.000 32.26864 56 LEU B C 1
ATOM 2044 O O . LEU B 1 56 ? 24.05186 -4.82472 13.73978 1.000 27.51503 56 LEU B O 1
ATOM 2049 N N . ARG B 1 57 ? 23.64379 -5.14700 11.53919 1.000 29.60549 57 ARG B N 1
ATOM 2050 C CA . ARG B 1 57 ? 23.47531 -3.73280 11.23284 1.000 31.35596 57 ARG B CA 1
ATOM 2051 C C . ARG B 1 57 ? 22.11040 -3.50211 10.61098 1.000 34.98852 57 ARG B C 1
ATOM 2052 O O . ARG B 1 57 ? 21.76955 -4.14281 9.61063 1.000 35.25162 57 ARG B O 1
ATOM 2060 N N . PHE B 1 58 ? 21.34635 -2.57855 11.20213 1.000 36.14680 58 PHE B N 1
ATOM 2061 C CA . PHE B 1 58 ? 20.10061 -2.07258 10.63611 1.000 37.46680 58 PHE B CA 1
ATOM 2062 C C . PHE B 1 58 ? 20.34359 -0.67740 10.07265 1.000 40.19514 58 PHE B C 1
ATOM 2063 O O . PHE B 1 58 ? 20.95930 0.17479 10.73684 1.000 35.03420 58 PHE B O 1
ATOM 2071 N N . TYR B 1 59 ? 19.88862 -0.46371 8.83960 1.000 37.95080 59 TYR B N 1
ATOM 2072 C CA . TYR B 1 59 ? 20.02274 0.82940 8.17930 1.000 46.71682 59 TYR B CA 1
ATOM 2073 C C . TYR B 1 59 ? 18.92835 0.91854 7.13111 1.000 47.51772 59 TYR B C 1
ATOM 2074 O O . TYR B 1 59 ? 18.44945 -0.09793 6.63392 1.000 42.44518 59 TYR B O 1
ATOM 2083 N N . GLY B 1 60 ? 18.53806 2.12855 6.77151 1.000 53.66450 60 GLY B N 1
ATOM 2084 C CA . GLY B 1 60 ? 17.42844 2.15516 5.84774 1.000 54.12330 60 GLY B CA 1
ATOM 2085 C C . GLY B 1 60 ? 16.78674 3.48639 5.58863 1.000 55.14267 60 GLY B C 1
ATOM 2086 O O . GLY B 1 60 ? 16.24458 4.12866 6.49229 1.000 62.04174 60 GLY B O 1
ATOM 2087 N N . ASP B 1 61 ? 16.82855 3.89717 4.33064 1.000 63.42130 61 ASP B N 1
ATOM 2088 C CA . ASP B 1 61 ? 16.16874 5.12442 3.90723 1.000 71.87508 61 ASP B CA 1
ATOM 2089 C C . ASP B 1 61 ? 14.69440 4.86152 3.61175 1.000 69.61176 61 ASP B C 1
ATOM 2090 O O . ASP B 1 61 ? 13.84633 4.90243 4.51341 1.000 62.56925 61 ASP B O 1
ATOM 2095 N N . ASP B 1 62 ? 14.39856 4.58508 2.33749 1.000 72.52319 62 ASP B N 1
ATOM 2096 C CA . ASP B 1 62 ? 13.07785 4.11261 1.93866 1.000 70.89012 62 ASP B CA 1
ATOM 2097 C C . ASP B 1 62 ? 12.75133 2.78838 2.60735 1.000 67.14283 62 ASP B C 1
ATOM 2098 O O . ASP B 1 62 ? 11.82484 2.69342 3.42379 1.000 62.92335 62 ASP B O 1
ATOM 2103 N N . THR B 1 63 ? 13.55757 1.76401 2.31339 1.000 70.87250 63 THR B N 1
ATOM 2104 C CA . THR B 1 63 ? 13.29082 0.40730 2.76436 1.000 70.73403 63 THR B CA 1
ATOM 2105 C C . THR B 1 63 ? 14.20872 0.06900 3.92033 1.000 61.02565 63 THR B C 1
ATOM 2106 O O . THR B 1 63 ? 15.43611 0.15429 3.77100 1.000 55.14352 63 THR B O 1
ATOM 2110 N N . PRO B 1 64 ? 13.66509 -0.35710 5.05586 1.000 57.54515 64 PRO B N 1
ATOM 2111 C CA . PRO B 1 64 ? 14.52640 -0.81039 6.15420 1.000 55.85665 64 PRO B CA 1
ATOM 2112 C C . PRO B 1 64 ? 15.27698 -2.07233 5.75047 1.000 52.00628 64 PRO B C 1
ATOM 2113 O O . PRO B 1 64 ? 14.69163 -3.01675 5.21998 1.000 49.96041 64 PRO B O 1
ATOM 2117 N N . GLN B 1 65 ? 16.58253 -2.07370 6.00653 1.000 47.95764 65 GLN B N 1
ATOM 2118 C CA . GLN B 1 65 ? 17.47263 -3.16679 5.66081 1.000 45.16923 65 GLN B CA 1
ATOM 2119 C C . GLN B 1 65 ? 18.25463 -3.61613 6.89046 1.000 45.24509 65 GLN B C 1
ATOM 2120 O O . GLN B 1 65 ? 18.39648 -2.88863 7.88806 1.000 39.84036 65 GLN B O 1
ATOM 2126 N N . CYS B 1 66 ? 18.78199 -4.83439 6.77844 1.000 40.72113 66 CYS B N 1
ATOM 2127 C CA . CYS B 1 66 ? 19.48931 -5.49967 7.85458 1.000 38.03445 66 CYS B CA 1
ATOM 2128 C C . CYS B 1 66 ? 20.52373 -6.43431 7.24160 1.000 38.60602 66 CYS B C 1
ATOM 2129 O O . CYS B 1 66 ? 20.21082 -7.16778 6.29939 1.000 39.39108 66 CYS B O 1
ATOM 2132 N N . PHE B 1 67 ? 21.75110 -6.41011 7.75510 1.000 34.54997 67 PHE B N 1
ATOM 2133 C CA . PHE B 1 67 ? 22.67905 -7.46676 7.37397 1.000 40.27217 67 PHE B CA 1
ATOM 2134 C C . PHE B 1 67 ? 23.52621 -7.92934 8.54973 1.000 35.38392 67 PHE B C 1
ATOM 2135 O O . PHE B 1 67 ? 23.76057 -7.20705 9.52045 1.000 34.65349 67 PHE B O 1
ATOM 2143 N N . MET B 1 68 ? 23.97098 -9.16135 8.44969 1.000 35.48713 68 MET B N 1
ATOM 2144 C CA . MET B 1 68 ? 24.89604 -9.72025 9.40494 1.000 36.40111 68 MET B CA 1
ATOM 2145 C C . MET B 1 68 ? 26.29260 -9.68987 8.81600 1.000 39.53877 68 MET B C 1
ATOM 2146 O O . MET B 1 68 ? 26.49122 -9.99780 7.63426 1.000 39.21888 68 MET B O 1
ATOM 2151 N N . SER B 1 69 ? 27.25418 -9.29788 9.63719 1.000 39.48176 69 SER B N 1
ATOM 2152 C CA . SER B 1 69 ? 28.62897 -9.19581 9.19461 1.000 42.12493 69 SER B CA 1
ATOM 2153 C C . SER B 1 69 ? 29.53638 -9.89151 10.18800 1.000 41.97371 69 SER B C 1
ATOM 2154 O O . SER B 1 69 ? 29.35300 -9.78576 11.41099 1.000 39.49737 69 SER B O 1
ATOM 2157 N N . LEU B 1 70 ? 30.49555 -10.62617 9.63925 1.000 40.99082 70 LEU B N 1
ATOM 2158 C CA . LEU B 1 70 ? 31.57153 -11.23661 10.39767 1.000 43.12192 70 LEU B CA 1
ATOM 2159 C C . LEU B 1 70 ? 32.88363 -10.64744 9.88528 1.000 45.49867 70 LEU B C 1
ATOM 2160 O O . LEU B 1 70 ? 33.14402 -10.68310 8.68054 1.000 52.16484 70 LEU B O 1
ATOM 2165 N N . LYS B 1 71 ? 33.66462 -10.03050 10.77613 1.000 42.47889 71 LYS B N 1
ATOM 2166 C CA . LYS B 1 71 ? 34.99227 -9.50286 10.44888 1.000 43.10753 71 LYS B CA 1
ATOM 2167 C C . LYS B 1 71 ? 36.02972 -10.16857 11.34575 1.000 43.27433 71 LYS B C 1
ATOM 2168 O O . LYS B 1 71 ? 35.89112 -10.15244 12.57446 1.000 39.24716 71 LYS B O 1
ATOM 2174 N N . ALA B 1 72 ? 37.08778 -10.70750 10.74078 1.000 42.96518 72 ALA B N 1
ATOM 2175 C CA . ALA B 1 72 ? 38.12232 -11.44572 11.45575 1.000 44.95984 72 ALA B CA 1
ATOM 2176 C C . ALA B 1 72 ? 39.50052 -10.84598 11.21517 1.000 42.24700 72 ALA B C 1
ATOM 2177 O O . ALA B 1 72 ? 39.88826 -10.61522 10.06040 1.000 45.81239 72 ALA B O 1
ATOM 2179 N N . ARG B 1 73 ? 40.21095 -10.57231 12.31914 1.000 41.83335 73 ARG B N 1
ATOM 2180 C CA . ARG B 1 73 ? 41.63375 -10.23978 12.36266 1.000 42.30671 73 ARG B CA 1
ATOM 2181 C C . ARG B 1 73 ? 41.90261 -8.91225 11.67774 1.000 49.16070 73 ARG B C 1
ATOM 2182 O O . ARG B 1 73 ? 42.54089 -8.83753 10.62217 1.000 54.49920 73 ARG B O 1
ATOM 2190 N N . ALA B 1 74 ? 41.40170 -7.86242 12.30627 1.000 55.60723 74 ALA B N 1
ATOM 2191 C CA . ALA B 1 74 ? 41.50633 -6.49668 11.82611 1.000 54.83960 74 ALA B CA 1
ATOM 2192 C C . ALA B 1 74 ? 42.70306 -5.84686 12.50320 1.000 53.53678 74 ALA B C 1
ATOM 2193 O O . ALA B 1 74 ? 42.78630 -5.83957 13.73369 1.000 52.49853 74 ALA B O 1
ATOM 2195 N N . VAL B 1 75 ? 43.64274 -5.34359 11.71143 1.000 55.63682 75 VAL B N 1
ATOM 2196 C CA . VAL B 1 75 ? 44.82127 -4.64939 12.22104 1.000 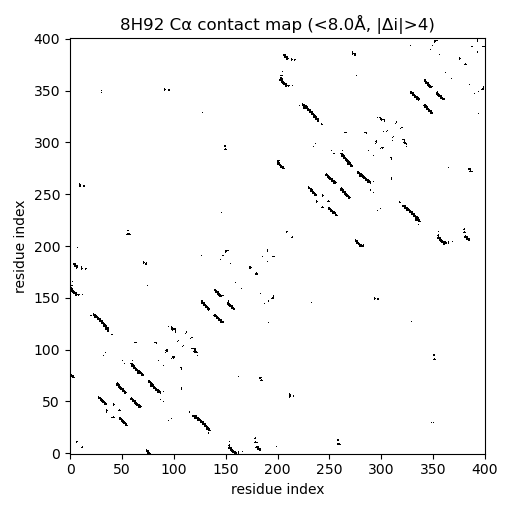50.91964 75 VAL B CA 1
ATOM 2197 C C . VAL B 1 75 ? 44.70370 -3.16036 11.92706 1.000 48.77665 75 VAL B C 1
ATOM 2198 O O . VAL B 1 75 ? 44.20955 -2.75652 10.86405 1.000 49.26810 75 VAL B O 1
ATOM 2202 N N . LEU B 1 76 ? 45.16227 -2.34475 12.87264 1.000 45.58554 76 LEU B N 1
ATOM 2203 C CA . LEU B 1 76 ? 45.17043 -0.89280 12.73391 1.000 46.52383 76 LEU B CA 1
ATOM 2204 C C . LEU B 1 76 ? 46.54726 -0.34690 13.11023 1.000 49.71130 76 LEU B C 1
ATOM 2205 O O . LEU B 1 76 ? 46.89905 -0.32278 14.29568 1.000 51.29745 76 LEU B O 1
ATOM 2210 N N . ASP B 1 77 ? 47.32387 0.12336 12.12867 1.000 45.89911 77 ASP B N 1
ATOM 2211 C CA . ASP B 1 77 ? 48.61789 0.74027 12.43169 1.000 50.51845 77 ASP B CA 1
ATOM 2212 C C . ASP B 1 77 ? 48.76918 2.06626 11.69230 1.000 49.47049 77 ASP B C 1
ATOM 2213 O O . ASP B 1 77 ? 48.57439 2.14281 10.47214 1.000 49.72597 77 ASP B O 1
ATOM 2218 N N . GLU B 1 78 ? 49.04739 3.12126 12.45220 1.000 53.23757 78 GLU B N 1
ATOM 2219 C CA . GLU B 1 78 ? 49.33396 4.43916 11.89471 1.000 54.62448 78 GLU B CA 1
ATOM 2220 C C . GLU B 1 78 ? 48.21471 4.91088 10.96308 1.000 48.97381 78 GLU B C 1
ATOM 2221 O O . GLU B 1 78 ? 48.45728 5.49458 9.90339 1.000 49.32495 78 GLU B O 1
ATOM 2227 N N . GLY B 1 79 ? 46.97595 4.63563 11.36675 1.000 45.53397 79 GLY B N 1
ATOM 2228 C CA . GLY B 1 79 ? 45.77450 5.04224 10.67222 1.000 40.39515 79 GLY B CA 1
ATOM 2229 C C . GLY B 1 79 ? 45.34364 4.16036 9.52338 1.000 42.69309 79 GLY B C 1
ATOM 2230 O O . GLY B 1 79 ? 44.26937 4.39932 8.95348 1.000 39.38990 79 GLY B O 1
ATOM 2231 N N . VAL B 1 80 ? 46.10682 3.12767 9.18699 1.000 41.68464 80 VAL B N 1
ATOM 2232 C CA . VAL B 1 80 ? 45.72189 2.21300 8.12438 1.000 46.69682 80 VAL B CA 1
ATOM 2233 C C . VAL B 1 80 ? 45.12827 0.98058 8.78348 1.000 45.72653 80 VAL B C 1
ATOM 2234 O O . VAL B 1 80 ? 45.72651 0.41633 9.71418 1.000 41.87615 80 VAL B O 1
ATOM 2238 N N . TYR B 1 81 ? 43.93729 0.58599 8.33135 1.000 45.00868 81 TYR B N 1
ATOM 2239 C CA . TYR B 1 81 ? 43.25851 -0.57924 8.86956 1.000 52.61785 81 TYR B CA 1
ATOM 2240 C C . TYR B 1 81 ? 43.02588 -1.60453 7.76134 1.000 54.75052 81 TYR B C 1
ATOM 2241 O O . TYR B 1 81 ? 42.64490 -1.24413 6.64104 1.000 51.82374 81 TYR B O 1
ATOM 2250 N N . ARG B 1 82 ? 43.33824 -2.87064 8.05918 1.000 56.21106 82 ARG B N 1
ATOM 2251 C CA . ARG B 1 82 ? 43.18623 -3.99496 7.13752 1.000 55.20695 82 ARG B CA 1
ATOM 2252 C C . ARG B 1 82 ? 42.48631 -5.13192 7.85691 1.000 57.04641 82 ARG B C 1
ATOM 2253 O O . ARG B 1 82 ? 42.66621 -5.30076 9.06120 1.000 55.36053 82 ARG B O 1
ATOM 2261 N N . VAL B 1 83 ? 41.62615 -5.86000 7.15207 1.000 59.82981 83 VAL B N 1
ATOM 2262 C CA . VAL B 1 83 ? 40.96296 -7.02857 7.71967 1.000 61.09508 83 VAL B CA 1
ATOM 2263 C C . VAL B 1 83 ? 41.25236 -8.25990 6.86007 1.000 59.83725 83 VAL B C 1
ATOM 2264 O O . VAL B 1 83 ? 41.17502 -8.19582 5.62566 1.000 67.71989 83 VAL B O 1
ATOM 2268 N N . ASP B 1 84 ? 41.61435 -9.37796 7.51218 1.000 58.64131 84 ASP B N 1
ATOM 2269 C CA . ASP B 1 84 ? 41.79093 -10.62634 6.75487 1.000 62.65466 84 ASP B CA 1
ATOM 2270 C C . ASP B 1 84 ? 40.47308 -11.15132 6.22313 1.000 58.11656 84 ASP B C 1
ATOM 2271 O O . ASP B 1 84 ? 40.34335 -11.43830 5.02734 1.000 58.30926 84 ASP B O 1
ATOM 2276 N N . GLU B 1 85 ? 39.48800 -11.30143 7.09656 1.000 60.69022 85 GLU B N 1
ATOM 2277 C CA . GLU B 1 85 ? 38.24593 -11.93011 6.69135 1.000 59.67017 85 GLU B CA 1
ATOM 2278 C C . GLU B 1 85 ? 37.10630 -10.94306 6.89746 1.000 57.77594 85 GLU B C 1
ATOM 2279 O O . GLU B 1 85 ? 37.02653 -10.25110 7.91808 1.000 57.82790 85 GLU B O 1
ATOM 2285 N N . GLU B 1 86 ? 36.22418 -10.88948 5.92566 1.000 58.14792 86 GLU B N 1
ATOM 2286 C CA . GLU B 1 86 ? 35.03291 -10.08609 6.06434 1.000 54.66789 86 GLU B CA 1
ATOM 2287 C C . GLU B 1 86 ? 33.97204 -10.75498 5.21160 1.000 55.67834 86 GLU B C 1
ATOM 2288 O O . GLU B 1 86 ? 34.20263 -11.05338 4.03599 1.000 56.27424 86 GLU B O 1
ATOM 2294 N N . VAL B 1 87 ? 32.84005 -11.05044 5.82294 1.000 52.61408 87 VAL B N 1
ATOM 2295 C CA . VAL B 1 87 ? 31.73981 -11.71262 5.14229 1.000 53.93641 87 VAL B CA 1
ATOM 2296 C C . VAL B 1 87 ? 30.45429 -11.05193 5.60916 1.000 50.14440 87 VAL B C 1
ATOM 2297 O O . VAL B 1 87 ? 30.30530 -10.71497 6.78751 1.000 50.76271 87 VAL B O 1
ATOM 2301 N N . GLU B 1 88 ? 29.54525 -10.82135 4.67761 1.000 47.79549 88 GLU B N 1
ATOM 2302 C CA . GLU B 1 88 ? 28.29172 -10.14899 4.97383 1.000 49.79385 88 GLU B CA 1
ATOM 2303 C C . GLU B 1 88 ? 27.17743 -10.89238 4.25874 1.000 51.19660 88 GLU B C 1
ATOM 2304 O O . GLU B 1 88 ? 27.36608 -11.36416 3.13242 1.000 50.59808 88 GLU B O 1
ATOM 2310 N N . GLU B 1 89 ? 26.04174 -11.05686 4.93056 1.000 46.35995 89 GLU B N 1
ATOM 2311 C CA . GLU B 1 89 ? 24.86176 -11.47033 4.19064 1.000 49.52657 89 GLU B CA 1
ATOM 2312 C C . GLU B 1 89 ? 23.63265 -10.71424 4.67856 1.000 49.24311 89 GLU B C 1
ATOM 2313 O O . GLU B 1 89 ? 23.49060 -10.43359 5.87583 1.000 42.28338 89 GLU B O 1
ATOM 2319 N N . ASN B 1 90 ? 22.75115 -10.37930 3.73257 1.000 46.13206 90 ASN B N 1
ATOM 2320 C CA . ASN B 1 90 ? 21.54041 -9.66864 4.08532 1.000 41.98131 90 ASN B CA 1
ATOM 2321 C C . ASN B 1 90 ? 20.61506 -10.56307 4.89677 1.000 44.45262 90 ASN B C 1
ATOM 2322 O O . ASN B 1 90 ? 20.52385 -11.77401 4.68716 1.000 46.37414 90 ASN B O 1
ATOM 2327 N N . PHE B 1 91 ? 19.91361 -9.93276 5.81949 1.000 43.42829 91 PHE B N 1
ATOM 2328 C CA . PHE B 1 91 ? 19.19735 -10.58726 6.89460 1.000 38.00126 91 PHE B CA 1
ATOM 2329 C C . PHE B 1 91 ? 17.81417 -9.94202 6.93216 1.000 42.54498 91 PHE B C 1
ATOM 2330 O O . PHE B 1 91 ? 17.67903 -8.73697 6.67042 1.000 43.21017 91 PHE B O 1
ATOM 2338 N N . GLU B 1 92 ? 16.78906 -10.72930 7.21050 1.000 41.12906 92 GLU B N 1
ATOM 2339 C CA . GLU B 1 92 ? 15.42743 -10.18830 7.27966 1.000 41.13196 92 GLU B CA 1
ATOM 2340 C C . GLU B 1 92 ? 15.26395 -9.32011 8.52924 1.000 39.01764 92 GLU B C 1
ATOM 2341 O O . GLU B 1 92 ? 15.58119 -9.77626 9.63692 1.000 36.69291 92 GLU B O 1
ATOM 2347 N N . PRO B 1 93 ? 14.81721 -8.06357 8.39633 1.000 36.54555 93 PRO B N 1
ATOM 2348 C CA . PRO B 1 93 ? 14.86502 -7.14292 9.55539 1.000 38.34710 93 PRO B CA 1
ATOM 2349 C C . PRO B 1 93 ? 14.09726 -7.61237 10.77778 1.000 39.33539 93 PRO B C 1
ATOM 2350 O O . PRO B 1 93 ? 14.59311 -7.46266 11.90691 1.000 33.37389 93 PRO B O 1
ATOM 2354 N N . ALA B 1 94 ? 12.89801 -8.17562 10.58303 1.000 39.07153 94 ALA B N 1
ATOM 2355 C CA . ALA B 1 94 ? 12.10089 -8.65010 11.71136 1.000 34.06998 94 ALA B CA 1
ATOM 2356 C C . ALA B 1 94 ? 12.81234 -9.77659 12.45638 1.000 36.39918 94 ALA B C 1
ATOM 2357 O O . ALA B 1 94 ? 12.78542 -9.82829 13.69995 1.000 33.32458 94 ALA B O 1
ATOM 2359 N N . VAL B 1 95 ? 13.44891 -10.69341 11.71047 1.000 34.47757 95 VAL B N 1
ATOM 2360 C CA . VAL B 1 95 ? 14.27111 -11.73071 12.33371 1.000 33.77449 95 VAL B CA 1
ATOM 2361 C C . VAL B 1 95 ? 15.42585 -11.09105 13.09106 1.000 31.94160 95 VAL B C 1
ATOM 2362 O O . VAL B 1 95 ? 15.72009 -11.46329 14.23274 1.000 36.06500 95 VAL B O 1
ATOM 2366 N N . GLY B 1 96 ? 16.08797 -10.11103 12.46129 1.000 33.55422 96 GLY B N 1
ATOM 2367 C CA . GLY B 1 96 ? 17.11796 -9.33303 13.13737 1.000 30.75686 96 GLY B CA 1
ATOM 2368 C C . GLY B 1 96 ? 16.66381 -8.77646 14.47245 1.000 31.47378 96 GLY B C 1
ATOM 2369 O O . GLY B 1 96 ? 17.36225 -8.90560 15.48411 1.000 31.51030 96 GLY B O 1
ATOM 2370 N N . ARG B 1 97 ? 15.49664 -8.12199 14.49085 1.000 29.34768 97 ARG B N 1
ATOM 2371 C CA . ARG B 1 97 ? 15.00383 -7.54191 15.73707 1.000 32.88089 97 ARG B CA 1
ATOM 2372 C C . ARG B 1 97 ? 14.72161 -8.62753 16.76111 1.000 32.17895 97 ARG B C 1
ATOM 2373 O O . ARG B 1 97 ? 15.00225 -8.45926 17.95790 1.000 30.72228 97 ARG B O 1
ATOM 2381 N N . ALA B 1 98 ? 14.17632 -9.75486 16.30880 1.000 31.97768 98 ALA B N 1
ATOM 2382 C CA . ALA B 1 98 ? 13.92629 -10.84573 17.23667 1.000 33.77127 98 ALA B CA 1
ATOM 2383 C C . ALA B 1 98 ? 15.22770 -11.31793 17.87598 1.000 36.35624 98 ALA B C 1
ATOM 2384 O O . ALA B 1 98 ? 15.27569 -11.56394 19.08934 1.000 36.10687 98 ALA B O 1
ATOM 2386 N N . CYS B 1 99 ? 16.31465 -11.37149 17.09433 1.000 30.65122 99 CYS B N 1
ATOM 2387 C CA . CYS B 1 99 ? 17.59861 -11.79397 17.66762 1.000 34.11860 99 CYS B CA 1
ATOM 2388 C C . CYS B 1 99 ? 18.21695 -10.72611 18.56474 1.000 33.84277 99 CYS B C 1
ATOM 2389 O O . CYS B 1 99 ? 18.99442 -11.05265 19.46699 1.000 31.69747 99 CYS B O 1
ATOM 2392 N N . VAL B 1 100 ? 17.92859 -9.44824 18.30853 1.000 33.94768 100 VAL B N 1
ATOM 2393 C CA . VAL B 1 100 ? 18.42138 -8.40931 19.20344 1.000 33.24873 100 VAL B CA 1
ATOM 2394 C C . VAL B 1 100 ? 17.71175 -8.50919 20.54607 1.000 30.49910 100 VAL B C 1
ATOM 2395 O O . VAL B 1 100 ? 18.33150 -8.37849 21.60751 1.000 25.83225 100 VAL B O 1
ATOM 2399 N N . ALA B 1 101 ? 16.39886 -8.75140 20.51341 1.000 34.85628 101 ALA B N 1
ATOM 2400 C CA . ALA B 1 101 ? 15.62660 -8.90244 21.74279 1.000 33.94861 101 ALA B CA 1
ATOM 2401 C C . ALA B 1 101 ? 16.10341 -10.11086 22.53562 1.000 38.60233 101 ALA B C 1
ATOM 2402 O O . ALA B 1 101 ? 16.10142 -10.10257 23.77171 1.000 40.63491 101 ALA B O 1
ATOM 2404 N N . GLN B 1 102 ? 16.41019 -11.20042 21.83672 1.000 37.94779 102 GLN B N 1
ATOM 2405 C CA . GLN B 1 102 ? 16.83254 -12.44170 22.47690 1.000 43.23667 102 GLN B CA 1
ATOM 2406 C C . GLN B 1 102 ? 17.84096 -13.21134 21.63642 1.000 39.89649 102 GLN B C 1
ATOM 2407 O O . GLN B 1 102 ? 17.48798 -14.04717 20.79535 1.000 36.59981 102 GLN B O 1
ATOM 2413 N N . PRO B 1 103 ? 19.14405 -12.91385 21.83818 1.000 43.27842 103 PRO B N 1
ATOM 2414 C CA . PRO B 1 103 ? 20.24610 -13.49698 21.05224 1.000 40.48762 103 PRO B CA 1
ATOM 2415 C C . PRO B 1 103 ? 20.30121 -15.01613 20.99870 1.000 43.26312 103 PRO B C 1
ATOM 2416 O O . PRO B 1 103 ? 20.92705 -15.58162 20.09386 1.000 44.60464 103 PRO B O 1
ATOM 2420 N N . GLU B 1 104 ? 19.68580 -15.69167 21.96619 1.000 43.83704 104 GLU B N 1
ATOM 2421 C CA . GLU B 1 104 ? 19.68663 -17.14986 21.94483 1.000 48.03175 104 GLU B CA 1
ATOM 2422 C C . GLU B 1 104 ? 18.99797 -17.68780 20.69044 1.000 48.03854 104 GLU B C 1
ATOM 2423 O O . GLU B 1 104 ? 19.39966 -18.73533 20.16037 1.000 49.22671 104 GLU B O 1
ATOM 2429 N N . LYS B 1 105 ? 18.04813 -16.92945 20.13174 1.000 42.75899 105 LYS B N 1
ATOM 2430 C CA . LYS B 1 105 ? 17.41266 -17.33720 18.88613 1.000 44.22596 105 LYS B CA 1
ATOM 2431 C C . LYS B 1 105 ? 18.39275 -17.46250 17.73320 1.000 45.48199 105 LYS B C 1
ATOM 2432 O O . LYS B 1 105 ? 18.06162 -18.10343 16.72837 1.000 44.96492 105 LYS B O 1
ATOM 2438 N N . LEU B 1 106 ? 19.59941 -16.91034 17.86678 1.000 44.91423 106 LEU B N 1
ATOM 2439 C CA . LEU B 1 106 ? 20.57588 -17.03607 16.79987 1.000 43.46529 106 LEU B CA 1
ATOM 2440 C C . LEU B 1 106 ? 20.92125 -18.48687 16.53292 1.000 46.49034 106 LEU B C 1
ATOM 2441 O O . LEU B 1 106 ? 21.35422 -18.81492 15.42515 1.000 50.58855 106 LEU B O 1
ATOM 2446 N N . SER B 1 107 ? 20.68191 -19.37279 17.50262 1.000 51.31833 107 SER B N 1
ATOM 2447 C CA . SER B 1 107 ? 20.97814 -20.78596 17.29964 1.000 48.49096 107 SER B CA 1
ATOM 2448 C C . SER B 1 107 ? 20.00783 -21.45606 16.34051 1.000 52.17270 107 SER B C 1
ATOM 2449 O O . SER B 1 107 ? 20.31036 -22.54211 15.84078 1.000 58.08809 107 SER B O 1
ATOM 2452 N N . SER B 1 108 ? 18.84814 -20.85341 16.08212 1.000 53.61224 108 SER B N 1
ATOM 2453 C CA . SER B 1 108 ? 17.80324 -21.50911 15.30898 1.000 53.04188 108 SER B CA 1
ATOM 2454 C C . SER B 1 108 ? 17.62850 -20.96863 13.90361 1.000 56.56338 108 SER B C 1
ATOM 2455 O O . SER B 1 108 ? 16.92436 -21.59279 13.10801 1.000 66.18487 108 SER B O 1
ATOM 2458 N N . VAL B 1 109 ? 18.22817 -19.86386 13.57199 1.000 57.19296 109 VAL B N 1
ATOM 2459 C CA . VAL B 1 109 ? 18.03246 -19.28603 12.25089 1.000 64.68243 109 VAL B CA 1
ATOM 2460 C C . VAL B 1 109 ? 19.04294 -19.88315 11.27944 1.000 66.52617 109 VAL B C 1
ATOM 2461 O O . VAL B 1 109 ? 20.22429 -20.06341 11.60874 1.000 61.03682 109 VAL B O 1
ATOM 2465 N N . GLU B 1 110 ? 18.55777 -20.21518 10.07920 1.000 68.39800 110 GLU B N 1
ATOM 2466 C CA . GLU B 1 110 ? 19.36066 -20.85505 9.04419 1.000 67.19563 110 GLU B CA 1
ATOM 2467 C C . GLU B 1 110 ? 19.93805 -19.77058 8.15038 1.000 61.65541 110 GLU B C 1
ATOM 2468 O O . GLU B 1 110 ? 19.18379 -19.00749 7.54006 1.000 64.53783 110 GLU B O 1
ATOM 2474 N N . CYS B 1 111 ? 21.26128 -19.67795 8.09510 1.000 59.98457 111 CYS B N 1
ATOM 2475 C CA . CYS B 1 111 ? 21.88181 -18.78813 7.12947 1.000 56.76631 111 CYS B CA 1
ATOM 2476 C C . CYS B 1 111 ? 23.35734 -19.13686 7.01459 1.000 57.10580 111 CYS B C 1
ATOM 2477 O O . CYS B 1 111 ? 23.92999 -19.78513 7.89545 1.000 54.55064 111 CYS B O 1
ATOM 2480 N N . GLY B 1 112 ? 23.95262 -18.73401 5.88966 1.000 55.80202 112 GLY B N 1
ATOM 2481 C CA . GLY B 1 112 ? 25.35659 -18.97824 5.61127 1.000 54.75702 112 GLY B CA 1
ATOM 2482 C C . GLY B 1 112 ? 26.33759 -18.65368 6.72255 1.000 53.79375 112 GLY B C 1
ATOM 2483 O O . GLY B 1 112 ? 27.03564 -19.54782 7.20604 1.000 48.74809 112 GLY B O 1
ATOM 2484 N N . ILE B 1 113 ? 26.38043 -17.38397 7.14425 1.000 56.56117 113 ILE B N 1
ATOM 2485 C CA . ILE B 1 113 ? 27.32515 -16.96629 8.17743 1.000 53.67306 113 ILE B CA 1
ATOM 2486 C C . ILE B 1 113 ? 27.16527 -17.81844 9.43427 1.000 54.96316 113 ILE B C 1
ATOM 2487 O O . ILE B 1 113 ? 28.15081 -18.14006 10.11301 1.000 49.53486 113 ILE B O 1
ATOM 2492 N N . LEU B 1 114 ? 25.92757 -18.21097 9.76595 1.000 51.98265 114 LEU B N 1
ATOM 2493 C CA . LEU B 1 114 ? 25.72687 -18.92121 11.02934 1.000 52.26399 114 LEU B CA 1
ATOM 2494 C C . LEU B 1 114 ? 26.17935 -20.38483 10.96868 1.000 54.15483 114 LEU B C 1
ATOM 2495 O O . LEU B 1 114 ? 26.76675 -20.88641 11.94191 1.000 53.93617 114 LEU B O 1
ATOM 2500 N N . LYS B 1 115 ? 25.99221 -21.06255 9.83937 1.000 54.72962 115 LYS B N 1
ATOM 2501 C CA . LYS B 1 115 ? 26.64551 -22.34675 9.69389 1.000 57.65824 115 LYS B CA 1
ATOM 2502 C C . LYS B 1 115 ? 28.15173 -22.18342 9.63179 1.000 60.38749 115 LYS B C 1
ATOM 2503 O O . LYS B 1 115 ? 28.87537 -22.91863 10.31215 1.000 61.37397 115 LYS B O 1
ATOM 2509 N N . MET B 1 116 ? 28.65462 -21.33217 8.75074 1.000 59.24401 116 MET B N 1
ATOM 2510 C CA . MET B 1 116 ? 30.08738 -21.12081 8.87642 1.000 56.67438 116 MET B CA 1
ATOM 2511 C C . MET B 1 116 ? 30.50060 -21.00390 10.35410 1.000 55.51817 116 MET B C 1
ATOM 2512 O O . MET B 1 116 ? 31.54722 -21.51671 10.76343 1.000 56.90470 116 MET B O 1
ATOM 2517 N N . LEU B 1 117 ? 29.68595 -20.33416 11.16751 1.000 53.83473 117 LEU B N 1
ATOM 2518 C CA . LEU B 1 117 ? 30.07840 -20.03239 12.53898 1.000 52.97461 117 LEU B CA 1
ATOM 2519 C C . LEU B 1 117 ? 30.05661 -21.27038 13.42942 1.000 54.21959 117 LEU B C 1
ATOM 2520 O O . LEU B 1 117 ? 30.92675 -21.42783 14.30409 1.000 52.32494 117 LEU B O 1
ATOM 2525 N N . LYS B 1 118 ? 29.06673 -22.15498 13.19400 1.000 58.71355 118 LYS B N 1
ATOM 2526 C CA . LYS B 1 118 ? 28.94806 -23.46103 13.85089 1.000 59.70642 118 LYS B CA 1
ATOM 2527 C C . LYS B 1 118 ? 30.07219 -24.39091 13.41423 1.000 54.89294 118 LYS B C 1
ATOM 2528 O O . LYS B 1 118 ? 30.59164 -25.15415 14.21878 1.000 49.66330 118 LYS B O 1
ATOM 2534 N N . GLU B 1 119 ? 30.50421 -24.26642 12.16675 1.000 58.06081 119 GLU B N 1
ATOM 2535 C CA . GLU B 1 119 ? 31.57388 -25.08433 11.60604 1.000 58.57345 119 GLU B CA 1
ATOM 2536 C C . GLU B 1 119 ? 32.95288 -24.69122 12.14500 1.000 54.33413 119 GLU B C 1
ATOM 2537 O O . GLU B 1 119 ? 33.69634 -25.53616 12.65468 1.000 53.39926 119 GLU B O 1
ATOM 2543 N N . LYS B 1 120 ? 33.25592 -23.39636 12.16026 1.000 52.50065 120 LYS B N 1
ATOM 2544 C CA . LYS B 1 120 ? 34.57407 -22.92614 12.57179 1.000 51.81868 120 LYS B CA 1
ATOM 2545 C C . LYS B 1 120 ? 34.71076 -22.87271 14.09555 1.000 48.09656 120 LYS B C 1
ATOM 2546 O O . LYS B 1 120 ? 35.81355 -23.05370 14.62984 1.000 45.23356 120 LYS B O 1
ATOM 2552 N N . PHE B 1 121 ? 33.62318 -22.59153 14.79884 1.000 47.33729 121 PHE B N 1
ATOM 2553 C CA . PHE B 1 121 ? 33.57880 -22.47767 16.25104 1.000 47.72366 121 PHE B CA 1
ATOM 2554 C C . PHE B 1 121 ? 32.61562 -23.55901 16.72558 1.000 51.25315 121 PHE B C 1
ATOM 2555 O O . PHE B 1 121 ? 32.17168 -24.38755 15.93663 1.000 56.18668 121 PHE B O 1
ATOM 2563 N N . GLY B 1 122 ? 32.30059 -23.59749 18.00526 1.000 49.66363 122 GLY B N 1
ATOM 2564 C CA . GLY B 1 122 ? 31.40869 -24.64743 18.45259 1.000 60.17360 122 GLY B CA 1
ATOM 2565 C C . GLY B 1 122 ? 30.00342 -24.49603 17.85532 1.000 62.65185 122 GLY B C 1
ATOM 2566 O O . GLY B 1 122 ? 29.72474 -23.64123 17.01133 1.000 60.07210 122 GLY B O 1
ATOM 2567 N N . VAL B 1 123 ? 29.10701 -25.38851 18.27881 1.000 65.22401 123 VAL B N 1
ATOM 2568 C CA . VAL B 1 123 ? 27.74120 -24.93993 18.52027 1.000 65.69252 123 VAL B CA 1
ATOM 2569 C C . VAL B 1 123 ? 27.80795 -23.98880 19.70983 1.000 62.72322 123 VAL B C 1
ATOM 2570 O O . VAL B 1 123 ? 28.43355 -24.29045 20.73764 1.000 60.34911 123 VAL B O 1
ATOM 2574 N N . LEU B 1 124 ? 27.19688 -22.82768 19.58102 1.000 54.16458 124 LEU B N 1
ATOM 2575 C CA . LEU B 1 124 ? 27.37779 -21.84709 20.62927 1.000 50.94564 124 LEU B CA 1
ATOM 2576 C C . LEU B 1 124 ? 26.06675 -21.56739 21.34633 1.000 47.77918 124 LEU B C 1
ATOM 2577 O O . LEU B 1 124 ? 24.97937 -21.92482 20.88759 1.000 47.32918 124 LEU B O 1
ATOM 2582 N N . ASN B 1 125 ? 26.20911 -21.03137 22.54334 1.000 43.90585 125 ASN B N 1
ATOM 2583 C CA . ASN B 1 125 ? 25.12873 -20.36958 23.25069 1.000 39.93860 125 ASN B CA 1
ATOM 2584 C C . ASN B 1 125 ? 25.37153 -18.88807 22.99404 1.000 38.56779 125 ASN B C 1
ATOM 2585 O O . ASN B 1 125 ? 26.37675 -18.33898 23.45609 1.000 39.39051 125 ASN B O 1
ATOM 2590 N N . PHE B 1 126 ? 24.50808 -18.25582 22.20600 1.000 34.80547 126 PHE B N 1
ATOM 2591 C CA . PHE B 1 126 ? 24.76801 -16.87993 21.78976 1.000 38.69606 126 PHE B CA 1
ATOM 2592 C C . PHE B 1 126 ? 24.36457 -15.88290 22.87933 1.000 36.10425 126 PHE B C 1
ATOM 2593 O O . PHE B 1 126 ? 23.35015 -16.04868 23.55372 1.000 35.83388 126 PHE B O 1
ATOM 2601 N N . VAL B 1 127 ? 25.18304 -14.85125 23.05848 1.000 34.05134 127 VAL B N 1
ATOM 2602 C CA . VAL B 1 127 ? 24.89945 -13.74007 23.95097 1.000 31.04960 127 VAL B CA 1
ATOM 2603 C C . VAL B 1 127 ? 25.01717 -12.43978 23.16573 1.000 29.87978 127 VAL B C 1
ATOM 2604 O O . VAL B 1 127 ? 25.82754 -12.30856 22.23482 1.000 29.18907 127 VAL B O 1
ATOM 2608 N N . GLY B 1 128 ? 24.18278 -11.47570 23.54443 1.000 32.28392 128 GLY B N 1
ATOM 2609 C CA . GLY B 1 128 ? 24.23948 -10.14400 22.96714 1.000 27.59869 128 GLY B CA 1
ATOM 2610 C C . GLY B 1 128 ? 25.21131 -9.29002 23.76112 1.000 29.14268 128 GLY B C 1
ATOM 2611 O O . GLY B 1 128 ? 25.29126 -9.39044 24.98301 1.000 31.30681 128 GLY B O 1
ATOM 2612 N N . LEU B 1 129 ? 25.98882 -8.48300 23.05005 1.000 31.62942 129 LEU B N 1
ATOM 2613 C CA . LEU B 1 129 ? 26.90309 -7.55395 23.70301 1.000 32.31581 129 LEU B CA 1
ATOM 2614 C C . LEU B 1 129 ? 26.41026 -6.12139 23.63292 1.000 29.82879 129 LEU B C 1
ATOM 2615 O O . LEU B 1 129 ? 27.17649 -5.20259 23.92442 1.000 36.77941 129 LEU B O 1
ATOM 2620 N N . GLY B 1 130 ? 25.16013 -5.90074 23.26520 1.000 28.28930 130 GLY B N 1
ATOM 2621 C CA . GLY B 1 130 ? 24.68019 -4.54418 23.11480 1.000 26.53104 130 GLY B CA 1
ATOM 2622 C C . GLY B 1 130 ? 25.13846 -3.91943 21.81383 1.000 30.70742 130 GLY B C 1
ATOM 2623 O O . GLY B 1 130 ? 25.77666 -4.53969 20.95827 1.000 31.78837 130 GLY B O 1
ATOM 2624 N N . GLY B 1 131 ? 24.81233 -2.64375 21.66988 1.000 33.07535 131 GLY B N 1
ATOM 2625 C CA . GLY B 1 131 ? 25.07386 -1.96697 20.41919 1.000 30.66291 131 GLY B CA 1
ATOM 2626 C C . GLY B 1 131 ? 25.06491 -0.46323 20.56775 1.000 31.52537 131 GLY B C 1
ATOM 2627 O O . GLY B 1 131 ? 24.91078 0.08112 21.66268 1.000 30.08563 131 GLY B O 1
ATOM 2628 N N . PHE B 1 132 ? 25.25058 0.20985 19.43480 1.000 31.49726 132 PHE B N 1
ATOM 2629 C CA . PHE B 1 132 ? 25.29639 1.66044 19.41787 1.000 25.82461 132 PHE B CA 1
ATOM 2630 C C . PHE B 1 132 ? 24.84157 2.15224 18.05647 1.000 28.13713 132 PHE B C 1
ATOM 2631 O O . PHE B 1 132 ? 24.84332 1.39776 17.06936 1.000 26.08856 132 PHE B O 1
ATOM 2639 N N . VAL B 1 133 ? 24.42789 3.42522 18.02585 1.000 27.69737 133 VAL B N 1
ATOM 2640 C CA . VAL B 1 133 ? 24.07173 4.12339 16.79068 1.000 27.12603 133 VAL B CA 1
ATOM 2641 C C . VAL B 1 133 ? 25.29616 4.82945 16.21030 1.000 25.13080 133 VAL B C 1
ATOM 2642 O O . VAL B 1 133 ? 26.02410 5.53870 16.92557 1.000 24.64316 133 VAL B O 1
ATOM 2646 N N . ASN B 1 134 ? 25.49923 4.67365 14.89857 1.000 27.20195 134 ASN B N 1
ATOM 2647 C CA . ASN B 1 134 ? 26.49248 5.44999 14.16489 1.000 28.60636 134 ASN B CA 1
ATOM 2648 C C . ASN B 1 134 ? 25.81036 6.19175 13.01699 1.000 29.09519 134 ASN B C 1
ATOM 2649 O O . ASN B 1 134 ? 25.05230 5.59097 12.25126 1.000 29.27602 134 ASN B O 1
ATOM 2654 N N . VAL B 1 135 ? 26.04858 7.49818 12.91679 1.000 27.22129 135 VAL B N 1
ATOM 2655 C CA . VAL B 1 135 ? 25.56903 8.30601 11.79777 1.000 29.62778 135 VAL B CA 1
ATOM 2656 C C . VAL B 1 135 ? 26.69614 8.43606 10.78652 1.000 29.17374 135 VAL B C 1
ATOM 2657 O O . VAL B 1 135 ? 27.75000 9.00251 11.10718 1.000 28.20932 135 VAL B O 1
ATOM 2661 N N . ARG B 1 136 ? 26.47427 7.90933 9.57314 1.000 29.81827 136 ARG B N 1
ATOM 2662 C CA . ARG B 1 136 ? 27.45609 7.90924 8.49072 1.000 30.19472 136 ARG B CA 1
ATOM 2663 C C . ARG B 1 136 ? 27.00594 8.81962 7.34527 1.000 33.42792 136 ARG B C 1
ATOM 2664 O O . ARG B 1 136 ? 25.93831 8.61725 6.74850 1.000 28.88137 136 ARG B O 1
ATOM 2672 N N . ASP B 1 137 ? 27.82378 9.81236 7.03784 1.000 34.60652 137 ASP B N 1
ATOM 2673 C CA . ASP B 1 137 ? 27.64059 10.65682 5.86865 1.000 34.41419 137 ASP B CA 1
ATOM 2674 C C . ASP B 1 137 ? 28.56013 10.16296 4.76513 1.000 37.04243 137 ASP B C 1
ATOM 2675 O O . ASP B 1 137 ? 29.74090 9.86740 5.01186 1.000 33.43794 137 ASP B O 1
ATOM 2680 N N . VAL B 1 138 ? 27.99641 10.02169 3.57033 1.000 33.39283 138 VAL B N 1
ATOM 2681 C CA . VAL B 1 138 ? 28.69549 9.47883 2.42184 1.000 37.67306 138 VAL B CA 1
ATOM 2682 C C . VAL B 1 138 ? 28.91259 10.60115 1.42511 1.000 39.82468 138 VAL B C 1
ATOM 2683 O O . VAL B 1 138 ? 27.96935 11.31702 1.06688 1.000 40.46501 138 VAL B O 1
ATOM 2687 N N . TYR B 1 139 ? 30.16539 10.78119 1.02310 1.000 42.07901 139 TYR B N 1
ATOM 2688 C CA . TYR B 1 139 ? 30.57708 11.76348 0.03578 1.000 45.06699 139 TYR B CA 1
ATOM 2689 C C . TYR B 1 139 ? 31.14963 11.03041 -1.16269 1.000 47.59078 139 TYR B C 1
ATOM 2690 O O . TYR B 1 139 ? 31.97800 10.13047 -1.00678 1.000 46.40393 139 TYR B O 1
ATOM 2699 N N . LYS B 1 140 ? 30.68866 11.41128 -2.34813 1.000 50.43529 140 LYS B N 1
ATOM 2700 C CA . LYS B 1 140 ? 31.10306 10.77780 -3.59051 1.000 59.48253 140 LYS B CA 1
ATOM 2701 C C . LYS B 1 140 ? 31.32761 11.84347 -4.65413 1.000 59.65954 140 LYS B C 1
ATOM 2702 O O . LYS B 1 140 ? 30.43934 12.64823 -4.94567 1.000 59.54894 140 LYS B O 1
ATOM 2708 N N . TRP B 1 141 ? 32.52994 11.89676 -5.19798 1.000 67.41537 141 TRP B N 1
ATOM 2709 C CA . TRP B 1 141 ? 32.65311 12.70672 -6.40322 1.000 77.67619 141 TRP B CA 1
ATOM 2710 C C . TRP B 1 141 ? 33.68852 12.09070 -7.32753 1.000 75.40668 141 TRP B C 1
ATOM 2711 O O . TRP B 1 141 ? 34.83699 11.84588 -6.93195 1.000 76.42097 141 TRP B O 1
ATOM 2722 N N . GLU B 1 142 ? 33.19719 11.71777 -8.51169 1.000 76.02998 142 GLU B N 1
ATOM 2723 C CA . GLU B 1 142 ? 33.89613 10.91770 -9.50376 1.000 78.06771 142 GLU B CA 1
ATOM 2724 C C . GLU B 1 142 ? 34.31256 9.59752 -8.88325 1.000 80.91184 142 GLU B C 1
ATOM 2725 O O . GLU B 1 142 ? 33.46671 8.77995 -8.50995 1.000 77.33251 142 GLU B O 1
ATOM 2731 N N . GLY B 1 143 ? 35.61448 9.40792 -8.71237 1.000 82.32047 143 GLY B N 1
ATOM 2732 C CA . GLY B 1 143 ? 36.11083 8.15789 -8.16958 1.000 87.06470 143 GLY B CA 1
ATOM 2733 C C . GLY B 1 143 ? 36.45817 8.22851 -6.69619 1.000 82.12174 143 GLY B C 1
ATOM 2734 O O . GLY B 1 143 ? 37.37297 7.53701 -6.22405 1.000 80.90266 143 GLY B O 1
ATOM 2735 N N . LEU B 1 144 ? 35.76738 9.10984 -5.96513 1.000 77.75184 144 LEU B N 1
ATOM 2736 C CA . LEU B 1 144 ? 35.99805 9.28710 -4.52824 1.000 75.16822 144 LEU B CA 1
ATOM 2737 C C . LEU B 1 144 ? 34.75397 8.90922 -3.69804 1.000 64.88209 144 LEU B C 1
ATOM 2738 O O . LEU B 1 144 ? 33.69761 9.52832 -3.85478 1.000 64.20302 144 LEU B O 1
ATOM 2743 N N . LYS B 1 145 ? 34.84685 7.82502 -2.91627 1.000 56.07975 145 LYS B N 1
ATOM 2744 C CA . LYS B 1 145 ? 34.12890 7.64521 -1.64955 1.000 55.38649 145 LYS B CA 1
ATOM 2745 C C . LYS B 1 145 ? 34.87281 8.28052 -0.50683 1.000 55.45786 145 LYS B C 1
ATOM 2746 O O . LYS B 1 145 ? 36.05788 8.00915 -0.31938 1.000 60.17319 145 LYS B O 1
ATOM 2752 N N . LEU B 1 146 ? 34.15526 9.00071 0.32091 1.000 47.68015 146 LEU B N 1
ATOM 2753 C CA . LEU B 1 146 ? 34.65469 9.48562 1.58991 1.000 44.48252 146 LEU B CA 1
ATOM 2754 C C . LEU B 1 146 ? 33.53948 9.22140 2.58987 1.000 39.21285 146 LEU B C 1
ATOM 2755 O O . LEU B 1 146 ? 32.38540 9.52739 2.29733 1.000 41.46282 146 LEU B O 1
ATOM 2760 N N . GLU B 1 147 ? 33.82945 8.62541 3.73884 1.000 38.25626 147 GLU B N 1
ATOM 2761 C CA . GLU B 1 147 ? 32.79481 8.39738 4.74657 1.000 39.32039 147 GLU B CA 1
ATOM 2762 C C . GLU B 1 147 ? 33.16880 9.12065 6.03299 1.000 34.00704 147 GLU B C 1
ATOM 2763 O O . GLU B 1 147 ? 34.32610 9.07381 6.44809 1.000 32.92815 147 GLU B O 1
ATOM 2769 N N . VAL B 1 148 ? 32.21673 9.86265 6.60416 1.000 30.64969 148 VAL B N 1
ATOM 2770 C CA . VAL B 1 148 ? 32.39743 10.54649 7.88050 1.000 30.93015 148 VAL B CA 1
ATOM 2771 C C . VAL B 1 148 ? 31.39812 9.99331 8.89485 1.000 25.37204 148 VAL B C 1
ATOM 2772 O O . VAL B 1 148 ? 30.18999 9.96197 8.64111 1.000 27.84967 148 VAL B O 1
ATOM 2776 N N . ASP B 1 149 ? 31.89129 9.58844 10.04822 1.000 26.51133 149 ASP B N 1
ATOM 2777 C CA . ASP B 1 149 ? 31.08385 8.93641 11.07257 1.000 30.45135 149 ASP B CA 1
ATOM 2778 C C . ASP B 1 149 ? 30.99988 9.78767 12.33656 1.000 33.39035 149 ASP B C 1
ATOM 2779 O O . ASP B 1 149 ? 31.98604 10.41505 12.75017 1.000 28.83058 149 ASP B O 1
ATOM 2784 N N . LYS B 1 150 ? 29.79979 9.82226 12.91338 1.000 33.59959 150 LYS B N 1
ATOM 2785 C CA . LYS B 1 150 ? 29.51292 10.37696 14.23147 1.000 30.81808 150 LYS B CA 1
ATOM 2786 C C . LYS B 1 150 ? 28.92326 9.23824 15.06074 1.000 28.13504 150 LYS B C 1
ATOM 2787 O O . LYS B 1 150 ? 27.78454 8.82503 14.82081 1.000 29.66261 150 LYS B O 1
ATOM 2793 N N . THR B 1 151 ? 29.69465 8.68481 15.99051 1.000 27.50974 151 THR B N 1
ATOM 2794 C CA . THR B 1 151 ? 29.27123 7.51435 16.75291 1.000 27.59804 151 THR B CA 1
ATOM 2795 C C . THR B 1 151 ? 28.76252 7.95317 18.11360 1.000 30.62280 151 THR B C 1
ATOM 2796 O O . THR B 1 151 ? 29.52783 8.54908 18.90251 1.000 31.36444 151 THR B O 1
ATOM 2800 N N . LEU B 1 152 ? 27.48881 7.62179 18.39825 1.000 27.08817 152 LEU B N 1
ATOM 2801 C CA . LEU B 1 152 ? 26.77455 8.13327 19.57172 1.000 29.50408 152 LEU B CA 1
ATOM 2802 C C . LEU B 1 152 ? 26.81113 7.13142 20.72715 1.000 29.71411 152 LEU B C 1
ATOM 2803 O O . LEU B 1 152 ? 25.81751 6.49229 21.06386 1.000 29.12497 152 LEU B O 1
ATOM 2808 N N . TYR B 1 153 ? 27.97668 6.99848 21.35337 1.000 28.62075 153 TYR B N 1
ATOM 2809 C CA . TYR B 1 153 ? 28.03268 6.16658 22.54008 1.000 29.41252 153 TYR B CA 1
ATOM 2810 C C . TYR B 1 153 ? 27.34186 6.85509 23.72662 1.000 33.86955 153 TYR B C 1
ATOM 2811 O O . TYR B 1 153 ? 27.30905 8.09147 23.84373 1.000 29.56263 153 TYR B O 1
ATOM 2820 N N . GLU B 1 154 ? 26.79568 6.03320 24.62503 1.000 32.81413 154 GLU B N 1
ATOM 2821 C CA . GLU B 1 154 ? 26.24356 6.54654 25.88003 1.000 32.84691 154 GLU B CA 1
ATOM 2822 C C . GLU B 1 154 ? 27.24811 7.42052 26.62811 1.000 34.41869 154 GLU B C 1
ATOM 2823 O O . GLU B 1 154 ? 26.86313 8.37362 27.31763 1.000 30.83733 154 GLU B O 1
ATOM 2829 N N . PHE B 1 155 ? 28.54226 7.12959 26.48298 1.000 30.06706 155 PHE B N 1
ATOM 2830 C CA . PHE B 1 155 ? 29.57845 7.82545 27.22409 1.000 33.01146 155 PHE B CA 1
ATOM 2831 C C . PHE B 1 155 ? 30.18883 8.97612 26.42726 1.000 34.28504 155 PHE B C 1
ATOM 2832 O O . PHE B 1 155 ? 31.15592 9.58615 26.89091 1.000 30.37064 155 PHE B O 1
ATOM 2840 N N . GLY B 1 156 ? 29.64768 9.28645 25.24210 1.000 33.61368 156 GLY B N 1
ATOM 2841 C CA . GLY B 1 156 ? 30.17334 10.38845 24.46034 1.000 30.22829 156 GLY B CA 1
ATOM 2842 C C . GLY B 1 156 ? 30.21771 10.12447 22.96453 1.000 35.17021 156 GLY B C 1
ATOM 2843 O O . GLY B 1 156 ? 29.92615 9.00719 22.49843 1.000 35.23516 156 GLY B O 1
ATOM 2844 N N . THR B 1 157 ? 30.54868 11.15216 22.18685 1.000 30.31009 157 THR B N 1
ATOM 2845 C CA . THR B 1 157 ? 30.53143 11.03870 20.73822 1.000 32.55975 157 THR B CA 1
ATOM 2846 C C . THR B 1 157 ? 31.94002 10.95830 20.18018 1.000 30.16266 157 THR B C 1
ATOM 2847 O O . THR B 1 157 ? 32.82161 11.71646 20.58047 1.000 31.38820 157 THR B O 1
ATOM 2851 N N . ASN B 1 158 ? 32.13407 10.06460 19.22675 1.000 31.64893 158 ASN B N 1
ATOM 2852 C CA . ASN B 1 158 ? 33.38640 9.98754 18.49220 1.000 31.81362 158 ASN B CA 1
ATOM 2853 C C . ASN B 1 158 ? 33.13431 10.32676 17.02868 1.000 32.86255 158 ASN B C 1
ATOM 2854 O O . ASN B 1 158 ? 32.08020 10.01433 16.48494 1.000 27.24610 158 ASN B O 1
ATOM 2859 N N . HIS B 1 159 ? 34.10759 10.95531 16.37630 1.000 33.12375 159 HIS B N 1
ATOM 2860 C CA . HIS B 1 159 ? 33.96741 11.31716 14.96693 1.000 31.72260 159 HIS B CA 1
ATOM 2861 C C . HIS B 1 159 ? 35.14483 10.75789 14.17779 1.000 30.71385 159 HIS B C 1
ATOM 2862 O O . HIS B 1 159 ? 36.27877 10.75576 14.66501 1.000 29.45054 159 HIS B O 1
ATOM 2869 N N . GLU B 1 160 ? 34.87601 10.25449 12.97290 1.000 29.05493 160 GLU B N 1
ATOM 2870 C CA . GLU B 1 160 ? 35.91361 9.58328 12.19586 1.000 33.50237 160 GLU B CA 1
ATOM 2871 C C . GLU B 1 160 ? 35.77566 9.84490 10.69846 1.000 32.90663 160 GLU B C 1
ATOM 2872 O O . GLU B 1 160 ? 34.67376 9.95534 10.16900 1.000 31.97451 160 GLU B O 1
ATOM 2878 N N . ILE B 1 161 ? 36.90530 9.86923 10.00912 1.000 29.88573 161 ILE B N 1
ATOM 2879 C CA . ILE B 1 161 ? 36.94981 9.81631 8.55771 1.000 31.96922 161 ILE B CA 1
ATOM 2880 C C . ILE B 1 161 ? 37.42622 8.42961 8.17576 1.000 33.55313 161 ILE B C 1
ATOM 2881 O O . ILE B 1 161 ? 38.34821 7.88608 8.79123 1.000 35.79728 161 ILE B O 1
ATOM 2886 N N . GLU B 1 162 ? 36.82323 7.88824 7.13406 1.000 30.32354 162 GLU B N 1
ATOM 2887 C CA . GLU B 1 162 ? 37.16465 6.60854 6.53661 1.000 40.53858 162 GLU B CA 1
ATOM 2888 C C . GLU B 1 162 ? 37.22952 6.78486 5.03942 1.000 36.18087 162 GLU B C 1
ATOM 2889 O O . GLU B 1 162 ? 36.27016 7.23122 4.40808 1.000 39.62944 162 GLU B O 1
ATOM 2895 N N . TYR B 1 163 ? 38.37778 6.48610 4.47503 1.000 38.78449 163 TYR B N 1
ATOM 2896 C CA . TYR B 1 163 ? 38.51200 6.50156 3.02203 1.000 45.01014 163 TYR B CA 1
ATOM 2897 C C . TYR B 1 163 ? 39.17735 5.22814 2.53214 1.000 46.11674 163 TYR B C 1
ATOM 2898 O O . TYR B 1 163 ? 40.31937 4.94572 2.91126 1.000 48.26444 163 TYR B O 1
ATOM 2907 N N . GLU B 1 164 ? 38.42256 4.40448 1.77520 1.000 42.78990 164 GLU B N 1
ATOM 2908 C CA . GLU B 1 164 ? 39.04709 3.20013 1.26520 1.000 49.93298 164 GLU B CA 1
ATOM 2909 C C . GLU B 1 164 ? 39.84696 3.39702 -0.03111 1.000 50.49627 164 GLU B C 1
ATOM 2910 O O . GLU B 1 164 ? 39.40288 3.98667 -1.03393 1.000 51.06254 164 GLU B O 1
ATOM 2916 N N . THR B 1 165 ? 41.07115 2.88784 0.04298 1.000 50.91344 165 THR B N 1
ATOM 2917 C CA . THR B 1 165 ? 42.10455 2.91344 -0.96550 1.000 54.13675 165 THR B CA 1
ATOM 2918 C C . THR B 1 165 ? 42.96913 1.68089 -0.78433 1.000 56.88059 165 THR B C 1
ATOM 2919 O O . THR B 1 165 ? 43.23329 1.24288 0.34430 1.000 57.71670 165 THR B O 1
ATOM 2923 N N . SER B 1 166 ? 43.44996 1.16235 -1.91153 1.000 54.15851 166 SER B N 1
ATOM 2924 C CA . SER B 1 166 ? 44.48238 0.13915 -1.90952 1.000 50.46931 166 SER B CA 1
ATOM 2925 C C . SER B 1 166 ? 45.86890 0.76080 -1.91051 1.000 56.59848 166 SER B C 1
ATOM 2926 O O . SER B 1 166 ? 46.87348 0.03875 -1.82760 1.000 58.00868 166 SER B O 1
ATOM 2929 N N . ASP B 1 167 ? 45.93266 2.08967 -1.98078 1.000 55.62294 167 ASP B N 1
ATOM 2930 C CA . ASP B 1 167 ? 47.17362 2.85123 -1.88164 1.000 56.23357 167 ASP B CA 1
ATOM 2931 C C . ASP B 1 167 ? 47.08221 3.75796 -0.65364 1.000 59.83884 167 ASP B C 1
ATOM 2932 O O . ASP B 1 167 ? 47.07775 4.98921 -0.76644 1.000 60.70340 167 ASP B O 1
ATOM 2937 N N . PRO B 1 168 ? 47.00492 3.15961 0.54541 1.000 57.90408 168 PRO B N 1
ATOM 2938 C CA . PRO B 1 168 ? 46.72088 3.92570 1.77025 1.000 59.40921 168 PRO B CA 1
ATOM 2939 C C . PRO B 1 168 ? 47.95845 4.58631 2.32497 1.000 60.65724 168 PRO B C 1
ATOM 2940 O O . PRO B 1 168 ? 48.29842 4.44746 3.49677 1.000 65.08070 168 PRO B O 1
ATOM 2944 N N . GLU B 1 169 ? 48.68854 5.26895 1.46707 1.000 67.21561 169 GLU B N 1
ATOM 2945 C CA . GLU B 1 169 ? 49.93390 5.77579 2.00188 1.000 64.75236 169 GLU B CA 1
ATOM 2946 C C . GLU B 1 169 ? 50.22938 6.96879 1.10047 1.000 66.39877 169 GLU B C 1
ATOM 2947 O O . GLU B 1 169 ? 50.60524 8.04922 1.57430 1.000 67.44748 169 GLU B O 1
ATOM 2953 N N . GLY B 1 170 ? 50.08643 6.76109 -0.21095 1.000 63.04379 170 GLY B N 1
ATOM 2954 C CA . GLY B 1 170 ? 49.99581 7.89813 -1.10794 1.000 62.96176 170 GLY B CA 1
ATOM 2955 C C . GLY B 1 170 ? 48.77888 8.74686 -0.78818 1.000 63.33267 170 GLY B C 1
ATOM 2956 O O . GLY B 1 170 ? 48.85853 9.97861 -0.71822 1.000 65.84861 170 GLY B O 1
ATOM 2957 N N . VAL B 1 171 ? 47.63371 8.09359 -0.57426 1.000 56.34334 171 VAL B N 1
ATOM 2958 C CA . VAL B 1 171 ? 46.42243 8.82022 -0.22048 1.000 57.85255 171 VAL B CA 1
ATOM 2959 C C . VAL B 1 171 ? 46.56586 9.46991 1.15352 1.000 55.57381 171 VAL B C 1
ATOM 2960 O O . VAL B 1 171 ? 46.00830 10.54600 1.41041 1.000 53.24540 171 VAL B O 1
ATOM 2964 N N . LYS B 1 172 ? 47.29329 8.82593 2.06221 1.000 53.33928 172 LYS B N 1
ATOM 2965 C CA . LYS B 1 172 ? 47.40123 9.34457 3.41849 1.000 51.26369 172 LYS B CA 1
ATOM 2966 C C . LYS B 1 172 ? 48.02022 10.73887 3.43938 1.000 53.28740 172 LYS B C 1
ATOM 2967 O O . LYS B 1 172 ? 47.51268 11.63452 4.12614 1.000 48.92282 172 LYS B O 1
ATOM 2973 N N . LYS B 1 173 ? 49.09146 10.95206 2.66086 1.000 56.53968 173 LYS B N 1
ATOM 2974 C CA . LYS B 1 173 ? 49.76115 12.25204 2.63097 1.000 50.97136 173 LYS B CA 1
ATOM 2975 C C . LYS B 1 173 ? 48.78390 13.33522 2.21274 1.000 50.27657 173 LYS B C 1
ATOM 2976 O O . LYS B 1 173 ? 48.64095 14.37406 2.88290 1.000 50.81997 173 LYS B O 1
ATOM 2982 N N . VAL B 1 174 ? 48.09348 13.09126 1.09735 1.000 47.84727 174 VAL B N 1
ATOM 2983 C CA . VAL B 1 174 ? 47.22899 14.10424 0.51094 1.000 53.60935 174 VAL B CA 1
ATOM 2984 C C . VAL B 1 174 ? 46.07396 14.40552 1.44420 1.000 48.23236 174 VAL B C 1
ATOM 2985 O O . VAL B 1 174 ? 45.73974 15.56927 1.68142 1.000 48.38318 174 VAL B O 1
ATOM 2989 N N . LEU B 1 175 ? 45.45553 13.36449 1.99481 1.000 44.15101 175 LEU B N 1
ATOM 2990 C CA . LEU B 1 175 ? 44.33430 13.57874 2.89622 1.000 43.68240 175 LEU B CA 1
ATOM 2991 C C . LEU B 1 175 ? 44.76340 14.36022 4.12858 1.000 41.26719 175 LEU B C 1
ATOM 2992 O O . LEU B 1 175 ? 44.07535 15.29766 4.55004 1.000 39.29960 175 LEU B O 1
ATOM 2997 N N . GLU B 1 176 ? 45.91433 14.00697 4.70466 1.000 42.57254 176 GLU B N 1
ATOM 2998 C CA . GLU B 1 176 ? 46.36942 14.66473 5.92509 1.000 42.40689 176 GLU B CA 1
ATOM 2999 C C . GLU B 1 176 ? 46.62259 16.15757 5.71521 1.000 41.78345 176 GLU B C 1
ATOM 3000 O O . GLU B 1 176 ? 46.18682 16.98357 6.52819 1.000 38.69609 176 GLU B O 1
ATOM 3006 N N . GLU B 1 177 ? 47.37096 16.50530 4.64861 1.000 47.10902 177 GLU B N 1
ATOM 3007 C CA . GLU B 1 177 ? 47.60443 17.90342 4.23415 1.000 48.65476 177 GLU B CA 1
ATOM 3008 C C . GLU B 1 177 ? 46.33058 18.61938 3.76561 1.000 43.68297 177 GLU B C 1
ATOM 3009 O O . GLU B 1 177 ? 46.23834 19.84458 3.93861 1.000 43.42181 177 GLU B O 1
ATOM 3015 N N . PHE B 1 178 ? 45.35629 17.92285 3.16115 1.000 38.39552 178 PHE B N 1
ATOM 3016 C CA . PHE B 1 178 ? 44.03830 18.53182 2.94465 1.000 38.13753 178 PHE B CA 1
ATOM 3017 C C . PHE B 1 178 ? 43.41938 18.99206 4.27326 1.000 40.13239 178 PHE B C 1
ATOM 3018 O O . PHE B 1 178 ? 42.88013 20.10217 4.38521 1.000 37.56424 178 PHE B O 1
ATOM 3026 N N . LEU B 1 179 ? 43.44250 18.10655 5.27550 1.000 41.02951 179 LEU B N 1
ATOM 3027 C CA . LEU B 1 179 ? 42.85154 18.37077 6.58915 1.000 36.78431 179 LEU B CA 1
ATOM 3028 C C . LEU B 1 179 ? 43.61454 19.45179 7.35668 1.000 37.98505 179 LEU B C 1
ATOM 3029 O O . LEU B 1 179 ? 43.00036 20.34848 7.95307 1.000 37.84168 179 LEU B O 1
ATOM 3034 N N . LYS B 1 180 ? 44.95373 19.37370 7.36853 1.000 39.09230 180 LYS B N 1
ATOM 3035 C CA . LYS B 1 180 ? 45.78027 20.40447 8.01127 1.000 40.03277 180 LYS B CA 1
ATOM 3036 C C . LYS B 1 180 ? 45.51665 21.76653 7.38505 1.000 42.94758 180 LYS B C 1
ATOM 3037 O O . LYS B 1 180 ? 45.21435 22.74617 8.08191 1.000 41.96724 180 LYS B O 1
ATOM 3043 N N . GLU B 1 181 ? 45.62667 21.83548 6.05131 1.000 38.88467 181 GLU B N 1
ATOM 3044 C CA . GLU B 1 181 ? 45.45475 23.09360 5.33989 1.000 41.46214 181 GLU B CA 1
ATOM 3045 C C . GLU B 1 181 ? 44.10860 23.74043 5.65219 1.000 45.49759 181 GLU B C 1
ATOM 3046 O O . GLU B 1 181 ? 43.99228 24.97415 5.66499 1.000 46.64846 181 GLU B O 1
ATOM 3052 N N . ASN B 1 182 ? 43.06866 22.93506 5.86570 1.000 38.93761 182 ASN B N 1
ATOM 3053 C CA . ASN B 1 182 ? 41.73284 23.48507 6.03389 1.000 37.37057 182 ASN B CA 1
ATOM 3054 C C . ASN B 1 182 ? 41.26601 23.50086 7.48813 1.000 38.23835 182 ASN B C 1
ATOM 3055 O O . ASN B 1 182 ? 40.07703 23.72977 7.74984 1.000 31.59180 182 ASN B O 1
ATOM 3060 N N . GLY B 1 183 ? 42.17377 23.28015 8.43970 1.000 37.45294 183 GLY B N 1
ATOM 3061 C CA . GLY B 1 183 ? 41.82411 23.45661 9.83247 1.000 33.95930 183 GLY B CA 1
ATOM 3062 C C . GLY B 1 183 ? 40.96090 22.37400 10.43944 1.000 39.45615 183 GLY B C 1
ATOM 3063 O O . GLY B 1 183 ? 40.22836 22.64993 11.39904 1.000 42.36131 183 GLY B O 1
ATOM 3064 N N . ILE B 1 184 ? 41.00369 21.15270 9.90479 1.000 34.03340 184 ILE B N 1
ATOM 3065 C CA . ILE B 1 184 ? 40.31422 20.01561 10.50482 1.000 33.82681 184 ILE B CA 1
ATOM 3066 C C . ILE B 1 184 ? 41.34699 19.28165 11.35871 1.000 34.32239 184 ILE B C 1
ATOM 3067 O O . ILE B 1 184 ? 42.29583 18.70288 10.82343 1.000 36.31609 184 ILE B O 1
ATOM 3072 N N . GLN B 1 185 ? 41.21917 19.34380 12.68499 1.000 33.70432 185 GLN B N 1
ATOM 3073 C CA . GLN B 1 185 ? 42.16505 18.66857 13.57427 1.000 37.00607 185 GLN B CA 1
ATOM 3074 C C . GLN B 1 185 ? 41.82601 17.17858 13.65410 1.000 37.81075 185 GLN B C 1
ATOM 3075 O O . GLN B 1 185 ? 40.66010 16.81124 13.85864 1.000 31.41818 185 GLN B O 1
ATOM 3081 N N . TYR B 1 186 ? 42.84676 16.32372 13.53345 1.000 34.31034 186 TYR B N 1
ATOM 3082 C CA . TYR B 1 186 ? 42.64386 14.88305 13.47677 1.000 32.11737 186 TYR B CA 1
ATOM 3083 C C . TYR B 1 186 ? 43.82533 14.15316 14.11331 1.000 33.58503 186 TYR B C 1
ATOM 3084 O O . TYR B 1 186 ? 44.87699 14.72789 14.39181 1.000 30.80986 186 TYR B O 1
ATOM 3093 N N . SER B 1 187 ? 43.65781 12.84587 14.26505 1.000 34.12324 187 SER B N 1
ATOM 3094 C CA . SER B 1 187 ? 44.74721 11.95679 14.61703 1.000 31.97771 187 SER B CA 1
ATOM 3095 C C . SER B 1 187 ? 44.44099 10.60227 14.00496 1.000 33.47308 187 SER B C 1
ATOM 3096 O O . SER B 1 187 ? 43.40122 10.41255 13.37368 1.000 36.14629 187 SER B O 1
ATOM 3099 N N . TYR B 1 188 ? 45.35150 9.65827 14.17947 1.000 30.38805 188 TYR B N 1
ATOM 3100 C CA . TYR B 1 188 ? 45.11356 8.31336 13.67686 1.000 34.92260 188 TYR B CA 1
ATOM 3101 C C . TYR B 1 188 ? 44.21745 7.55832 14.65099 1.000 35.50661 188 TYR B C 1
ATOM 3102 O O . TYR B 1 188 ? 44.49171 7.52586 15.85869 1.000 35.38418 188 TYR B O 1
ATOM 3111 N N . SER B 1 189 ? 43.12976 6.97833 14.14273 1.000 34.47488 189 SER B N 1
ATOM 3112 C CA . SER B 1 189 ? 42.33466 6.09557 14.99013 1.000 40.32594 189 SER B CA 1
ATOM 3113 C C . SER B 1 189 ? 43.20316 4.97473 15.55127 1.000 41.02992 189 SER B C 1
ATOM 3114 O O . SER B 1 189 ? 44.04670 4.39486 14.85521 1.000 32.20948 189 SER B O 1
ATOM 3117 N N . GLN B 1 190 ? 43.01458 4.70436 16.83287 1.000 35.85007 190 GLN B N 1
ATOM 3118 C CA . GLN B 1 190 ? 43.78189 3.68465 17.52169 1.000 41.39371 190 GLN B CA 1
ATOM 3119 C C . GLN B 1 190 ? 42.97492 2.42818 17.81630 1.000 37.77363 190 GLN B C 1
ATOM 3120 O O . GLN B 1 190 ? 43.54957 1.44654 18.28696 1.000 37.76616 190 GLN B O 1
ATOM 3126 N N . ALA B 1 191 ? 41.67137 2.43324 17.53678 1.000 38.43544 191 ALA B N 1
ATOM 3127 C CA . ALA B 1 191 ? 40.75366 1.37397 17.93955 1.000 39.00458 191 ALA B CA 1
ATOM 3128 C C . ALA B 1 191 ? 39.52398 1.38661 17.03927 1.000 37.27661 191 ALA B C 1
ATOM 3129 O O . ALA B 1 191 ? 39.08219 2.44236 16.58271 1.000 41.02472 191 ALA B O 1
ATOM 3131 N N . SER B 1 192 ? 38.98351 0.19983 16.78580 1.000 34.66333 192 SER B N 1
ATOM 3132 C CA . SER B 1 192 ? 37.72141 0.09168 16.07767 1.000 37.17345 192 SER B CA 1
ATOM 3133 C C . SER B 1 192 ? 36.58117 0.69944 16.90277 1.000 35.07996 192 SER B C 1
ATOM 3134 O O . SER B 1 192 ? 36.68442 0.90510 18.11947 1.000 32.33280 192 SER B O 1
ATOM 3137 N N . LYS B 1 193 ? 35.47341 0.98767 16.21926 1.000 36.66232 193 LYS B N 1
ATOM 3138 C CA . LYS B 1 193 ? 34.27736 1.45110 16.92020 1.000 34.17239 193 LYS B CA 1
ATOM 3139 C C . LYS B 1 193 ? 33.84706 0.45653 17.99189 1.000 36.49564 193 LYS B C 1
ATOM 3140 O O . LYS B 1 193 ? 33.43723 0.85876 19.09431 1.000 34.36646 193 LYS B O 1
ATOM 3146 N N . PHE B 1 194 ? 33.96161 -0.85051 17.69404 1.000 32.79158 194 PHE B N 1
ATOM 3147 C CA . PHE B 1 194 ? 33.58755 -1.88451 18.65754 1.000 32.34386 194 PHE B CA 1
ATOM 3148 C C . PHE B 1 194 ? 34.49674 -1.88922 19.89032 1.000 33.17366 194 PHE B C 1
ATOM 3149 O O . PHE B 1 194 ? 34.01276 -2.01836 21.02394 1.000 31.31120 194 PHE B O 1
ATOM 3157 N N . GLU B 1 195 ? 35.81064 -1.75495 19.70335 1.000 31.13360 195 GLU B N 1
ATOM 3158 C CA . GLU B 1 195 ? 36.70480 -1.72495 20.86101 1.000 31.52613 195 GLU B CA 1
ATOM 3159 C C . GLU B 1 195 ? 36.44473 -0.50122 21.74354 1.000 31.92536 195 GLU B C 1
ATOM 3160 O O . GLU B 1 195 ? 36.42459 -0.60570 22.97211 1.000 31.36080 195 GLU B O 1
ATOM 3166 N N . VAL B 1 196 ? 36.25571 0.67176 21.14057 1.000 33.02029 196 VAL B N 1
ATOM 3167 C CA . VAL B 1 196 ? 35.88053 1.84402 21.92578 1.000 32.56289 196 VAL B CA 1
ATOM 3168 C C . VAL B 1 196 ? 34.59568 1.56265 22.69982 1.000 33.87794 196 VAL B C 1
ATOM 3169 O O . VAL B 1 196 ? 34.49252 1.85377 23.90302 1.000 34.07676 196 VAL B O 1
ATOM 3173 N N . PHE B 1 197 ? 33.61228 0.94945 22.03730 1.000 32.65267 197 PHE B N 1
ATOM 3174 C CA . PHE B 1 197 ? 32.35365 0.63696 22.71350 1.000 32.07644 197 PHE B CA 1
ATOM 3175 C C . PHE B 1 197 ? 32.59195 -0.25160 23.93390 1.000 33.66393 197 PHE B C 1
ATOM 3176 O O . PHE B 1 197 ? 32.07954 0.02917 25.02362 1.000 34.84901 197 PHE B O 1
ATOM 3184 N N . ARG B 1 198 ? 33.41752 -1.29197 23.78419 1.000 33.38076 198 ARG B N 1
ATOM 3185 C CA . ARG B 1 198 ? 33.64368 -2.23844 24.87262 1.000 34.06349 198 ARG B CA 1
ATOM 3186 C C . ARG B 1 198 ? 34.43082 -1.60079 26.01362 1.000 39.65257 198 ARG B C 1
ATOM 3187 O O . ARG B 1 198 ? 34.30196 -2.03147 27.16528 1.000 41.68026 198 ARG B O 1
ATOM 3195 N N . SER B 1 199 ? 35.27001 -0.60481 25.70419 1.000 34.05281 199 SER B N 1
ATOM 3196 C CA . SER B 1 199 ? 35.97804 0.16553 26.72535 1.000 35.29918 199 SER B CA 1
ATOM 3197 C C . SER B 1 199 ? 35.05761 0.92645 27.66996 1.000 39.37461 199 SER B C 1
ATOM 3198 O O . SER B 1 199 ? 35.47947 1.28313 28.77801 1.000 45.68691 199 SER B O 1
ATOM 3201 N N . LYS B 1 200 ? 33.85429 1.28245 27.22417 1.000 40.01481 200 LYS B N 1
ATOM 3202 C CA . LYS B 1 200 ? 32.93493 2.13167 27.98652 1.000 37.60955 200 LYS B CA 1
ATOM 3203 C C . LYS B 1 200 ? 33.48325 3.54207 28.21733 1.000 37.11237 200 LYS B C 1
ATOM 3204 O O . LYS B 1 200 ? 33.06116 4.21710 29.16734 1.000 39.23614 200 LYS B O 1
ATOM 3210 N N . LYS B 1 201 ? 34.41635 4.00250 27.37312 1.000 35.46337 201 LYS B N 1
ATOM 3211 C CA . LYS B 1 201 ? 35.02375 5.32805 27.49171 1.000 33.91264 201 LYS B CA 1
ATOM 3212 C C . LYS B 1 201 ? 35.61164 5.74350 26.14375 1.000 33.49189 201 LYS B C 1
ATOM 3213 O O . LYS B 1 201 ? 35.99698 4.89722 25.33794 1.000 32.89436 201 LYS B O 1
ATOM 3219 N N . LEU B 1 202 ? 35.60944 7.05506 25.87931 1.000 38.84353 202 LEU B N 1
ATOM 3220 C CA . LEU B 1 202 ? 36.29189 7.58362 24.69787 1.000 39.63875 202 LEU B CA 1
ATOM 3221 C C . LEU B 1 202 ? 37.80717 7.44596 24.85745 1.000 46.18257 202 LEU B C 1
ATOM 3222 O O . LEU B 1 202 ? 38.34508 7.69448 25.94292 1.000 53.03720 202 LEU B O 1
ATOM 3227 N N . PRO B 1 203 ? 38.52679 7.08888 23.79700 1.000 47.03618 203 PRO B N 1
ATOM 3228 C CA . PRO B 1 203 ? 39.98388 6.96612 23.91245 1.000 48.75550 203 PRO B CA 1
ATOM 3229 C C . PRO B 1 203 ? 40.63094 8.31973 24.16424 1.000 56.02895 203 PRO B C 1
ATOM 3230 O O . PRO B 1 203 ? 40.05227 9.37730 23.91195 1.000 55.25624 203 PRO B O 1
ATOM 3234 N N . GLN B 1 204 ? 41.85786 8.28211 24.67004 1.000 67.54911 204 GLN B N 1
ATOM 3235 C CA . GLN B 1 204 ? 42.58419 9.53194 24.88035 1.000 73.99583 204 GLN B CA 1
ATOM 3236 C C . GLN B 1 204 ? 43.72493 9.67209 23.86185 1.000 67.13120 204 GLN B C 1
ATOM 3237 O O . GLN B 1 204 ? 43.75158 8.98126 22.82994 1.000 48.58711 204 GLN B O 1
#

Solvent-accessible surface area: 20672 Å² total; per-residue (Å²): 66,28,2,6,0,27,1,134,50,10,65,4,19,32,129,0,48,144,67,12,64,93,62,76,79,58,48,30,29,2,7,4,16,11,6,2,2,65,114,76,42,0,52,80,88,123,16,34,1,9,0,39,5,54,16,70,79,76,79,69,4,21,0,0,9,52,11,120,51,77,42,76,116,0,11,26,110,38,97,92,76,50,96,52,134,14,114,45,82,51,0,43,37,0,23,68,88,24,100,104,2,62,88,34,155,26,43,2,13,136,81,5,130,134,155,52,32,128,11,113,11,61,39,32,37,23,14,17,1,5,28,20,6,1,104,142,144,80,74,88,11,27,0,0,22,2,11,2,105,46,6,36,6,8,4,1,14,38,123,19,108,83,15,117,30,32,34,150,96,20,27,114,82,1,134,139,56,28,3,103,40,61,55,4,141,24,21,28,27,102,5,40,119,62,167,116,52,38,163,119,164,17,29,29,1,6,1,46,1,136,50,19,51,0,16,31,113,2,49,168,66,10,68,91,70,76,82,70,52,36,40,3,7,4,15,11,6,2,2,61,118,74,38,1,55,77,98,108,9,37,1,9,0,43,7,47,24,97,70,87,78,84,3,20,0,0,6,46,0,91,54,92,48,78,119,0,8,35,116,12,91,69,55,45,89,52,121,15,111,38,72,58,0,40,35,2,21,77,69,20,111,91,3,70,93,37,161,25,46,3,15,110,70,0,123,117,143,42,39,121,12,110,20,59,36,37,36,22,15,14,1,5,30,20,5,2,92,155,145,78,71,114,12,30,0,0,24,2,9,2,106,43,7,32,8,10,5,2,17,44,90,17,112,90,14,99,27,34,21,131,111,16,37,115,75,1,136,134,71,34,4,72,29,58,55,4,142,23,32,33,32,99,7,40,123,58,167,142,60,41,220

Sequence (401 aa):
TELKLRIRDSTAHCRLTKLLSAFHVETQHQENFFFDGANNELSSQQVVLFLRFYGDDTPQCFMSLKARAVLDEGVYRVDEEVEENFEPAVGRACVAQPEKLSSVECGILKMLKEKFGVLNFVGLGGFVNVRDVYKWEGLKLEVDKTLYEFGTNHEIEYETSDPEGVKKVLEEFLKENGIQYSYSQASKFEVFRSKKLPQSMGTELKLRIRDSTAHCRLTKLLSAFHVETQHQENFFFDGANNELSSQQVVLFLRFYGDDTPQCFMSLKARAVLDEGVYRVDEEVEENFEPAVGRACVAQPEKLSSVECGILKMLKEKFGVLNFVGLGGFVNVRDVYKWEGLKLEVDKTLYEFGTNHEIEYETSDPEGVKKVLEEFLKENGIQYSYSQASKFEVFRSKKLPQ

Secondary structure (DSSP, 8-state):
-EEEEEE-SHHHHHHHHHHTGGGEEEEEEEEEEEEEETT-TTGGGTEEEEEEEE-SSS-EEEEEEEE--EEETTEEE-SEEEEEE--HHHHHHHHHSGGGGGT---HHHHHHHHHH-S--EEEEEEEEEEEEEEEETTEEEEEEEEEETTEEEEEEEEE-S-HHHHHHHHHHHHHHTT--EEE--S-HHHHHHHTSPPP-/--EEEEEEE-SHHHHHHHHHHTGGGEEEEEEEEEEEEEETT-TTGGGTEEEEEEEE-SSS-EEEEEEEEEEEEETTEEEEEEEEEEE--HHHHHHHHH-GGGGGT---HHHHHHHHHS-S--EEEEEEEEEEEEEEEETTEEEEEEEEEETTEEEEEEEEE-S-TTHHHHHHHHHHHHTT--EEE--S-HHHHHHHTS---

Radius of gyration: 22.45 Å; Cα contacts (8 Å, |Δi|>4): 830; chains: 2; bounding box: 58×57×59 Å

Nearest PDB structures (foldseek):
  8h92-assembly1_A  TM=1.002E+00  e=9.457E-35  Ziziphus jujuba
  3v85-assembly1_A  TM=9.640E-01  e=1.108E-23  Arabidopsis thaliana
  6yp4-assembly1_A-2  TM=9.466E-01  e=1.186E-22  Hippeastrum hybrid cultivar
  5a66-assembly2_B  TM=9.467E-01  e=1.252E-22  Arabidopsis thaliana
  5a68-assembly1_A  TM=9.631E-01  e=5.081E-22  Arabidopsis thaliana

InterPro domains:
  IPR023577 CYTH domain [PF01928] (6-186)
  IPR023577 CYTH domain [PS51707] (3-201)
  IPR033469 CYTH-like domain superfamily [SSF55154] (6-189)

B-factor: mean 45.81, std 13.93, range [22.28, 104.26]

Organism: Ziziphus jujuba (NCBI:txid326968)

Foldseek 3Di:
DKFKWWFDDDVLLVLVCVVQVVQWDDKWWKKKWWKAFPVNVQVVQQKTWIKIWTDDPDIWIKIKIFGDWDFDQRDIDTDDIDMDTDDVVVVVVCRVPVQCVLPDDDDVVVVVCVVPNRGRMDIPGIWIKMWTWGDDPPFTKIWIWTDAPADTIIMIMGDDPCCPVVVVVVVVVSVVSPTDIGRDPDDPVRCNVVSHDPDD/DFKKFKWWFDDDVLLVLVCVVQVVQWDDKWWKKKWWKAFPVRQQVVQQKTWIKIWTDDPDIWIKIKIWGDWDFDQRMIDTDDIDMDTDDVVVVVVCQVPVQCLLPDDDDVSVVVCVVTNSGRMDIPGIWIKMWTWGDDDHWTKIWIWTDAPADTIIMIMGTDPCCPVVVVVVVCVSVVSPGDIGRDPDDPVVCNVVSHHDD